Protein AF-A0AAV4T824-F1 (afdb_monomer_lite)

Sequence (551 aa):
MAAFGSQLLLLGTKSIHVMTMRTWKEFASLDIFSSLFICRIGREKSQRKELVGSVEKKEFLFGKMYESFQADPLALGVFLESLEPYILDGRLKSITPQIVKEFVNYFAEKQLFDSLEACVVRLNIENLDIHQVMKLCWEHGLYDAIIYIYNHGMNDYVTPFEELMVNLQKAVSRRKQLTDDQIKLGNKLLVYVSCCLAGRAYPWGDIPEDIVSDVKFKVFHCVTNLHGKNMEDSEIYPYLKSLLHFDTREFLNVLALAFEEPEFCTEIGMAQKQRVVDILLKIMVQNEGFLPTEIGALFTFLARQIAKQENSIMVNRLLFEQIQLKLVLEHLTNPGDETRIEERQQALMELLQAGGLAQVNEERVLALAERVKFYRVCEHLYEKHQQYDKILECYLHDPSRKLQVFYFIEKILNHPKRSPEDKKALEEKIISSIEQLVDIDNKRTSHVLLEFFPNQILTVVKALNNMPELLYQFLQGLFSNKDLNSSGPTANNKDMPMVDAVVVETYIDLMCQYNFNQVHNYLRRADGYRLEETLEICRKTQSHGSNCIST

Secondary structure (DSSP, 8-state):
-EEETTEEEEE-SS-EEEEEPS-GGGT--HHHHHHHHHHHSTT-TTSTTS--SHHHHHHIIIIIIHHHHTT-HHHHHHHHHHHHHHHHTT------HHHHHHHHHHHHHTT-HHHHHHHHTTS-GGGS-HHHHHHHHHHHT-HHHHHHHIIIII--SSHHHHHHHHHHHHHHTTTSPPPHHHHHHHHHHHHHHHHHHTTB-SSSSB--TTTHHHHHHHHHHHHT-SS-S-TT---SSHHHHHHHHH-HHHHHHHHHHHTTSGGGGSHHHHHHHHHHHHHHHIIIIISS---HHHHHHHHHHHHHHHHSTT------HHHHHHHHHHIIIIIS--TT-GGGHHHHHHHHHHHHHTTTTTTS-HHHHHHHHHHTT-HHHHHHHHHHTT-HHHHHHHHHH-TTTGGGHHHHHHHHHT-TTS-HHHHHHHHHHHHHTHHHHHHH-HHHHHHHHHHH-GGGHHHHHHHHTT-HHHHHHHHHHHHHHHHHHTS-S---TTSS----HHHHHHHHHHHHHH-HHHHHHHHTT--S--HHHHHHHHHHHHTTS-S----

Foldseek 3Di:
DADDQQWDWDDDPPDIDIDGCPDCVCCPPPVNVCVVVLVPVPPDPPPNPQPDDPVSVLCCCQPVVQVNQVVDPNSLLNVLVSCLVCLLVLVDADHALVNVVVSLVSCVVVVVLVSNLSNLLSYDLVSYPLVVVCVSCVVNVSLLNLQSCCCRVVVHNQVSLQVLLVVLLVQLVVVDDGDPSSLVSLVQSLVSLLCLLVQADPPHGGNDPVCSVVSNVNSLCNQQPQDGPDNPDPHGSSNVLSSLSSPLQSNLVSVLSSCPDPVLLDPVNLVSNLSVLVVCCCRVQVDDDDDLLSVLSNLLSVLLQVLPPSRPNCPDPVSCVVSCCCLLPPVQPPVPCPPCNVSNLVSVVSNVVSCVCVVPDLVVVLVSCVVSLSLVSNLVSCVVVLVLLVNLVSLLPDPVRVLCSLVSLCVQQPDPPDDPVSNVSNVVSCLVCVLSVLVSPLQSNLVSCQVRPLVCPVVSLVVCVVPLVSSLSNLCSNVVVVVVVVPDPDDDPPPGDQRAQVSVLSNLLSCLVPPVPCSVVCVVPDDHHDPVSSVVSNVVSPVVDDDDDDD

Organism: Caerostris extrusa (NCBI:txid172846)

pLDDT: mean 76.87, std 19.12, range [30.61, 97.56]

Structure (mmCIF, N/CA/C/O backbone):
data_AF-A0AAV4T824-F1
#
_entry.id   AF-A0AAV4T824-F1
#
loop_
_atom_site.group_PDB
_atom_site.id
_atom_site.type_symbol
_atom_site.label_atom_id
_atom_site.label_alt_id
_atom_site.label_comp_id
_atom_site.label_asym_id
_atom_site.label_entity_id
_atom_site.label_seq_id
_atom_site.pdbx_PDB_ins_code
_atom_site.Cartn_x
_atom_site.Cartn_y
_atom_site.Cartn_z
_atom_site.occupancy
_atom_site.B_iso_or_equiv
_atom_site.auth_seq_id
_atom_site.auth_comp_id
_atom_site.auth_asym_id
_atom_site.auth_atom_id
_atom_site.pdbx_PDB_model_num
ATOM 1 N N . MET A 1 1 ? 23.474 -21.455 -57.413 1.00 45.91 1 MET A N 1
ATOM 2 C CA . MET A 1 1 ? 22.539 -21.824 -56.330 1.00 45.91 1 MET A CA 1
ATOM 3 C C . MET A 1 1 ? 21.245 -21.091 -56.621 1.00 45.91 1 MET A C 1
ATOM 5 O O . MET A 1 1 ? 21.335 -19.944 -57.029 1.00 45.91 1 MET A O 1
ATOM 9 N N . ALA A 1 2 ? 20.094 -21.751 -56.529 1.00 38.97 2 ALA A N 1
ATOM 10 C CA . ALA A 1 2 ? 18.792 -21.134 -56.782 1.00 38.97 2 ALA A CA 1
ATOM 11 C C . ALA A 1 2 ? 17.847 -21.487 -55.630 1.00 38.97 2 ALA A C 1
ATOM 13 O O . ALA A 1 2 ? 17.790 -22.649 -55.237 1.00 38.97 2 ALA A O 1
ATOM 14 N N . ALA A 1 3 ? 17.145 -20.507 -55.073 1.00 43.34 3 ALA A N 1
ATOM 15 C CA . ALA A 1 3 ? 16.120 -20.727 -54.057 1.00 43.34 3 ALA A CA 1
ATOM 16 C C . ALA A 1 3 ? 14.732 -20.638 -54.708 1.00 43.34 3 ALA A C 1
ATOM 18 O O . ALA A 1 3 ? 14.528 -19.826 -55.609 1.00 43.34 3 ALA A O 1
ATOM 19 N N . PHE A 1 4 ? 13.806 -21.501 -54.292 1.00 42.03 4 PHE A N 1
ATOM 20 C CA . PHE A 1 4 ? 12.411 -21.472 -54.723 1.00 42.03 4 PHE A CA 1
ATOM 21 C C . PHE A 1 4 ? 11.497 -21.855 -53.555 1.00 42.03 4 PHE A C 1
ATOM 23 O O . PHE A 1 4 ? 11.430 -23.025 -53.162 1.00 42.03 4 PHE A O 1
ATOM 30 N N . GLY A 1 5 ? 10.794 -20.874 -52.983 1.00 55.06 5 GLY A N 1
ATOM 31 C CA . GLY A 1 5 ? 9.927 -21.100 -51.827 1.00 55.06 5 GLY A CA 1
ATOM 32 C C . GLY A 1 5 ? 10.723 -21.627 -50.630 1.00 55.06 5 GLY A C 1
ATOM 33 O O . GLY A 1 5 ? 11.725 -21.041 -50.237 1.00 55.06 5 GLY A O 1
ATOM 34 N N . SER A 1 6 ? 10.321 -22.767 -50.060 1.00 47.41 6 SER A N 1
ATOM 35 C CA . SER A 1 6 ? 11.079 -23.402 -48.974 1.00 47.41 6 SER A CA 1
ATOM 36 C C . SER A 1 6 ? 12.212 -24.312 -49.464 1.00 47.41 6 SER A C 1
ATOM 38 O O . SER A 1 6 ? 12.755 -25.091 -48.685 1.00 47.41 6 SER A O 1
ATOM 40 N N . GLN A 1 7 ? 12.567 -24.278 -50.751 1.00 47.38 7 GLN A N 1
ATOM 41 C CA . GLN A 1 7 ? 13.566 -25.176 -51.324 1.00 47.38 7 GLN A CA 1
ATOM 42 C C . GLN A 1 7 ? 14.833 -24.448 -51.773 1.00 47.38 7 GLN A C 1
ATOM 44 O O . GLN A 1 7 ? 14.774 -23.483 -52.528 1.00 47.38 7 GLN A O 1
ATOM 49 N N . LEU A 1 8 ? 15.996 -24.958 -51.365 1.00 49.84 8 LEU A N 1
ATOM 50 C CA . LEU A 1 8 ? 17.304 -24.511 -51.841 1.00 49.84 8 LEU A CA 1
ATOM 51 C C . LEU A 1 8 ? 17.863 -25.537 -52.835 1.00 49.84 8 LEU A C 1
ATOM 53 O O . LEU A 1 8 ? 18.148 -26.679 -52.468 1.00 49.84 8 LEU A O 1
ATOM 57 N N . LEU A 1 9 ? 18.041 -25.131 -54.091 1.00 47.41 9 LEU A N 1
ATOM 58 C CA . LEU A 1 9 ? 18.694 -25.916 -55.134 1.00 47.41 9 LEU A CA 1
ATOM 59 C C . LEU A 1 9 ? 20.181 -25.560 -55.247 1.00 47.41 9 LEU A C 1
ATOM 61 O O . LEU A 1 9 ? 20.587 -24.479 -55.691 1.00 47.41 9 LEU A O 1
ATOM 65 N N . LEU A 1 10 ? 21.014 -26.529 -54.886 1.00 48.09 10 LEU A N 1
ATOM 66 C CA . LEU A 1 10 ? 22.465 -26.488 -54.993 1.00 48.09 10 LEU A CA 1
ATOM 67 C C . LEU A 1 10 ? 22.897 -27.303 -56.215 1.00 48.09 10 LEU A C 1
ATOM 69 O O . LEU A 1 10 ? 22.858 -28.534 -56.218 1.00 48.09 10 LEU A O 1
ATOM 73 N N . LEU A 1 11 ? 23.305 -26.597 -57.267 1.00 43.19 11 LEU A N 1
ATOM 74 C CA . LEU A 1 11 ? 23.907 -27.180 -58.463 1.00 43.19 11 LEU A CA 1
ATOM 75 C C . LEU A 1 11 ? 25.390 -27.458 -58.201 1.00 43.19 11 LEU A C 1
ATOM 77 O O . LEU A 1 11 ? 26.180 -26.527 -58.055 1.00 43.19 11 LEU A O 1
ATOM 81 N N . GLY A 1 12 ? 25.747 -28.737 -58.135 1.00 44.72 12 GLY A N 1
ATOM 82 C CA . GLY A 1 12 ? 27.124 -29.212 -58.194 1.00 44.72 12 GLY A CA 1
ATOM 83 C C . GLY A 1 12 ? 27.533 -29.565 -59.626 1.00 44.72 12 GLY A C 1
ATOM 84 O O . GLY A 1 12 ? 26.700 -29.699 -60.520 1.00 44.72 12 GLY A O 1
ATOM 85 N N . THR A 1 13 ? 28.829 -29.786 -59.842 1.00 40.84 13 THR A N 1
ATOM 86 C CA . THR A 1 13 ? 29.404 -30.143 -61.154 1.00 40.84 13 THR A CA 1
ATOM 87 C C . THR A 1 13 ? 28.881 -31.471 -61.722 1.00 40.84 13 THR A C 1
ATOM 89 O O . THR A 1 13 ? 28.989 -31.703 -62.924 1.00 40.84 13 THR A O 1
ATOM 92 N N . LYS A 1 14 ? 28.314 -32.353 -60.882 1.00 40.34 14 LYS A N 1
ATOM 93 C CA . LYS A 1 14 ? 27.788 -33.680 -61.274 1.00 40.34 14 LYS A CA 1
ATOM 94 C C . LYS A 1 14 ? 26.429 -34.042 -60.664 1.00 40.34 14 LYS A C 1
ATOM 96 O O . LYS A 1 14 ? 25.956 -35.159 -60.864 1.00 40.34 14 LYS A O 1
ATOM 101 N N . SER A 1 15 ? 25.812 -33.150 -59.896 1.00 42.09 15 SER A N 1
ATOM 102 C CA . SER A 1 15 ? 24.572 -33.441 -59.171 1.00 42.09 15 SER A CA 1
ATOM 103 C C . SER A 1 15 ? 23.782 -32.172 -58.887 1.00 42.09 15 SER A C 1
ATOM 105 O O . SER A 1 15 ? 24.347 -31.098 -58.701 1.00 42.09 15 SER A O 1
ATOM 107 N N . ILE A 1 16 ? 22.460 -32.313 -58.821 1.00 41.09 16 ILE A N 1
ATOM 108 C CA . ILE A 1 16 ? 21.548 -31.267 -58.359 1.00 41.09 16 ILE A CA 1
ATOM 109 C C . ILE A 1 16 ? 21.019 -31.713 -56.999 1.00 41.09 16 ILE A C 1
ATOM 111 O O . ILE A 1 16 ? 20.432 -32.788 -56.886 1.00 41.09 16 ILE A O 1
ATOM 115 N N . HIS A 1 17 ? 21.252 -30.909 -55.965 1.00 44.75 17 HIS A N 1
ATOM 116 C CA . HIS A 1 17 ? 20.756 -31.167 -54.618 1.00 44.75 17 HIS A CA 1
ATOM 117 C C . HIS A 1 17 ? 19.605 -30.215 -54.310 1.00 44.75 17 HIS A C 1
ATOM 119 O O . HIS A 1 17 ? 19.776 -29.004 -54.395 1.00 44.75 17 HIS A O 1
ATOM 125 N N . VAL A 1 18 ? 18.447 -30.766 -53.947 1.00 45.16 18 VAL A N 1
ATOM 126 C CA . VAL A 1 18 ? 17.259 -30.001 -53.549 1.00 45.16 18 VAL A CA 1
ATOM 127 C C . VAL A 1 18 ? 17.062 -30.181 -52.052 1.00 45.16 18 VAL A C 1
ATOM 129 O O . VAL A 1 18 ? 16.748 -31.277 -51.588 1.00 45.16 18 VAL A O 1
ATOM 132 N N . MET A 1 19 ? 17.278 -29.120 -51.285 1.00 48.88 19 MET A N 1
ATOM 133 C CA . MET A 1 19 ? 17.022 -29.100 -49.849 1.00 48.88 19 MET A CA 1
ATOM 134 C C . MET A 1 19 ? 15.636 -28.513 -49.622 1.00 48.88 19 MET A C 1
ATOM 136 O O . MET A 1 19 ? 15.401 -27.386 -50.026 1.00 48.88 19 MET A O 1
ATOM 140 N N . THR A 1 20 ? 14.716 -29.263 -49.009 1.00 41.72 20 THR A N 1
ATOM 141 C CA . THR A 1 20 ? 13.358 -28.780 -48.704 1.00 41.72 20 THR A CA 1
ATOM 142 C C . THR A 1 20 ? 13.251 -28.427 -47.230 1.00 41.72 20 THR A C 1
ATOM 144 O O . THR A 1 20 ? 13.407 -29.289 -46.372 1.00 41.72 20 THR A O 1
ATOM 147 N N . MET A 1 21 ? 12.980 -27.163 -46.937 1.00 50.81 21 MET A N 1
ATOM 148 C CA . MET A 1 21 ? 12.877 -26.602 -45.598 1.00 50.81 21 MET A CA 1
ATOM 149 C C . MET A 1 21 ? 11.427 -26.747 -45.126 1.00 50.81 21 MET A C 1
ATOM 151 O O . MET A 1 21 ? 10.507 -26.217 -45.749 1.00 50.81 21 MET A O 1
ATOM 155 N N . ARG A 1 22 ? 11.201 -27.515 -44.053 1.00 42.09 22 ARG A N 1
ATOM 156 C CA . ARG A 1 22 ? 9.876 -27.635 -43.412 1.00 42.09 22 ARG A CA 1
ATOM 157 C C . ARG A 1 22 ? 9.765 -26.784 -42.143 1.00 42.09 22 ARG A C 1
ATOM 159 O O . ARG A 1 22 ? 8.715 -26.197 -41.934 1.00 42.09 22 ARG A O 1
ATOM 166 N N . THR A 1 23 ? 10.841 -26.653 -41.356 1.00 45.53 23 THR A N 1
ATOM 167 C CA . THR A 1 23 ? 10.957 -25.744 -40.192 1.00 45.53 23 THR A CA 1
ATOM 168 C C . THR A 1 23 ? 12.430 -25.488 -39.834 1.00 45.53 23 THR A C 1
ATOM 170 O O . THR A 1 23 ? 13.221 -26.429 -39.810 1.00 45.53 23 THR A O 1
ATOM 173 N N . TRP A 1 24 ? 12.804 -24.254 -39.470 1.00 45.44 24 TRP A N 1
ATOM 174 C CA . TRP A 1 24 ? 14.195 -23.855 -39.155 1.00 45.44 24 TRP A CA 1
ATOM 175 C C . TRP A 1 24 ? 14.793 -24.436 -37.856 1.00 45.44 24 TRP A C 1
ATOM 177 O O . TRP A 1 24 ? 15.991 -24.283 -37.621 1.00 45.44 24 TRP A O 1
ATOM 187 N N . LYS A 1 25 ? 14.024 -25.171 -37.034 1.00 40.47 25 LYS A N 1
ATOM 188 C CA . LYS A 1 25 ? 14.563 -25.896 -35.859 1.00 40.47 25 LYS A CA 1
ATOM 189 C C . LYS A 1 25 ? 15.648 -26.918 -36.229 1.00 40.47 25 LYS A C 1
ATOM 191 O O . LYS A 1 25 ? 16.528 -27.189 -35.419 1.00 40.47 25 LYS A O 1
ATOM 196 N N . GLU A 1 26 ? 15.626 -27.441 -37.455 1.00 40.72 26 GLU A N 1
ATOM 197 C CA . GLU A 1 26 ? 16.628 -28.392 -37.957 1.00 40.72 26 GLU A CA 1
ATOM 198 C C . GLU A 1 26 ? 17.930 -27.716 -38.430 1.00 40.72 26 GLU A C 1
ATOM 200 O O . GLU A 1 26 ? 18.958 -28.378 -38.540 1.00 40.72 26 GLU A O 1
ATOM 205 N N . PHE A 1 27 ? 17.921 -26.401 -38.679 1.00 41.59 27 PHE A N 1
ATOM 206 C CA . PHE A 1 27 ? 19.071 -25.675 -39.236 1.00 41.59 27 PHE A CA 1
ATOM 207 C C . PHE A 1 27 ? 20.079 -25.221 -38.168 1.00 41.59 27 PHE A C 1
ATOM 209 O O . PHE A 1 27 ? 21.238 -24.964 -38.470 1.00 41.59 27 PHE A O 1
ATOM 216 N N . ALA A 1 28 ? 19.656 -25.097 -36.910 1.00 41.94 28 ALA A N 1
ATOM 217 C CA . ALA A 1 28 ? 20.308 -24.174 -35.984 1.00 41.94 28 ALA A CA 1
ATOM 218 C C . ALA A 1 28 ? 20.851 -24.772 -34.685 1.00 41.94 28 ALA A C 1
ATOM 220 O O . ALA A 1 28 ? 21.245 -24.063 -33.753 1.00 41.94 28 ALA A O 1
ATOM 221 N N . SER A 1 29 ? 20.983 -26.087 -34.645 1.00 40.16 29 SER A N 1
ATOM 222 C CA . SER A 1 29 ? 22.152 -26.623 -33.965 1.00 40.16 29 SER A CA 1
ATOM 223 C C . SER A 1 29 ? 23.352 -26.269 -34.849 1.00 40.16 29 SER A C 1
ATOM 225 O O . SER A 1 29 ? 23.644 -26.938 -35.836 1.00 40.16 29 SER A O 1
ATOM 227 N N . LEU A 1 30 ? 24.026 -25.161 -34.523 1.00 39.28 30 LEU A N 1
ATOM 228 C CA . LEU A 1 30 ? 25.256 -24.698 -35.189 1.00 39.28 30 LEU A CA 1
ATOM 229 C C . LEU A 1 30 ? 26.306 -25.824 -35.337 1.00 39.28 30 LEU A C 1
ATOM 231 O O . LEU A 1 30 ? 27.094 -25.831 -36.290 1.00 39.28 30 LEU A O 1
ATOM 235 N N . ASP A 1 31 ? 26.262 -26.819 -34.447 1.00 37.19 31 ASP A N 1
ATOM 236 C CA . ASP A 1 31 ? 27.056 -28.047 -34.511 1.00 37.19 31 ASP A CA 1
ATOM 237 C C . ASP A 1 31 ? 26.567 -29.051 -35.568 1.00 37.19 31 ASP A C 1
ATOM 239 O O . ASP A 1 31 ? 27.388 -29.641 -36.273 1.00 37.19 31 ASP A O 1
ATOM 243 N N . ILE A 1 32 ? 25.253 -29.210 -35.762 1.00 37.84 32 ILE A N 1
ATOM 244 C CA . ILE A 1 32 ? 24.671 -30.107 -36.774 1.00 37.84 32 ILE A CA 1
ATOM 245 C C . ILE A 1 32 ? 24.797 -29.502 -38.176 1.00 37.84 32 ILE A C 1
ATOM 247 O O . ILE A 1 32 ? 25.133 -30.223 -39.113 1.00 37.84 32 ILE A O 1
ATOM 251 N N . PHE A 1 33 ? 24.639 -28.182 -38.331 1.00 41.97 33 PHE A N 1
ATOM 252 C CA . PHE A 1 33 ? 24.847 -27.531 -39.627 1.00 41.97 33 PHE A CA 1
ATOM 253 C C . PHE A 1 33 ? 26.307 -27.645 -40.072 1.00 41.97 33 PHE A C 1
ATOM 255 O O . PHE A 1 33 ? 26.584 -28.052 -41.197 1.00 41.97 33 PHE A O 1
ATOM 262 N N . SER A 1 34 ? 27.267 -27.395 -39.175 1.00 37.88 34 SER A N 1
ATOM 263 C CA . SER A 1 34 ? 28.675 -27.553 -39.544 1.00 37.88 34 SER A CA 1
ATOM 264 C C . SER A 1 34 ? 29.073 -29.010 -39.777 1.00 37.88 34 SER A C 1
ATOM 266 O O . SER A 1 34 ? 29.782 -29.287 -40.737 1.00 37.88 34 SER A O 1
ATOM 268 N N . SER A 1 35 ? 28.569 -29.961 -38.987 1.00 34.53 35 SER A N 1
ATOM 269 C CA . SER A 1 35 ? 28.905 -31.378 -39.165 1.00 34.53 35 SER A CA 1
ATOM 270 C C . SER A 1 35 ? 28.243 -32.006 -40.397 1.00 34.53 35 SER A C 1
ATOM 272 O O . SER A 1 35 ? 28.915 -32.746 -41.114 1.00 34.53 35 SER A O 1
ATOM 274 N N . LEU A 1 36 ? 26.988 -31.682 -40.734 1.00 36.88 36 LEU A N 1
ATOM 275 C CA . LEU A 1 36 ? 26.325 -32.209 -41.936 1.00 36.88 36 LEU A CA 1
ATOM 276 C C . LEU A 1 36 ? 26.829 -31.553 -43.232 1.00 36.88 36 LEU A C 1
ATOM 278 O O . LEU A 1 36 ? 26.993 -32.261 -44.228 1.00 36.88 36 LEU A O 1
ATOM 282 N N . PHE A 1 37 ? 27.138 -30.250 -43.238 1.00 39.88 37 PHE A N 1
ATOM 283 C CA . PHE A 1 37 ? 27.632 -29.554 -44.439 1.00 39.88 37 PHE A CA 1
ATOM 284 C C . PHE A 1 37 ? 29.118 -29.867 -44.721 1.00 39.88 37 PHE A C 1
ATOM 286 O O . PHE A 1 37 ? 29.474 -30.177 -45.862 1.00 39.88 37 PHE A O 1
ATOM 293 N N . ILE A 1 38 ? 29.978 -29.918 -43.687 1.00 36.47 38 ILE A N 1
ATOM 294 C CA . ILE A 1 38 ? 31.409 -30.281 -43.819 1.00 36.47 38 ILE A CA 1
ATOM 295 C C . ILE A 1 38 ? 31.583 -31.764 -44.189 1.00 36.47 38 ILE A C 1
ATOM 297 O O . ILE A 1 38 ? 32.496 -32.119 -44.941 1.00 36.47 38 ILE A O 1
ATOM 301 N N . CYS A 1 39 ? 30.702 -32.654 -43.716 1.00 33.38 39 CYS A N 1
ATOM 302 C CA . CYS A 1 39 ? 30.811 -34.081 -44.024 1.00 33.38 39 CYS A CA 1
ATOM 303 C C . CYS A 1 39 ? 30.336 -34.428 -45.452 1.00 33.38 39 CYS A C 1
ATOM 305 O O . CYS A 1 39 ? 30.803 -35.419 -46.015 1.00 33.38 39 CYS A O 1
ATOM 307 N N . ARG A 1 40 ? 29.470 -33.617 -46.087 1.00 39.16 40 ARG A N 1
ATOM 308 C CA . ARG A 1 40 ? 28.794 -34.002 -47.348 1.00 39.16 40 ARG A CA 1
ATOM 309 C C . ARG A 1 40 ? 29.239 -33.265 -48.618 1.00 39.16 40 ARG A C 1
ATOM 311 O O . ARG A 1 40 ? 29.096 -33.836 -49.694 1.00 39.16 40 ARG A O 1
ATOM 318 N N . ILE A 1 41 ? 29.913 -32.114 -48.503 1.00 38.97 41 ILE A N 1
ATOM 319 C CA . ILE A 1 41 ? 30.761 -31.533 -49.579 1.00 38.97 41 ILE A CA 1
ATOM 320 C C . ILE A 1 41 ? 32.164 -32.188 -49.607 1.00 38.97 41 ILE A C 1
ATOM 322 O O . ILE A 1 41 ? 33.025 -31.892 -50.435 1.00 38.97 41 ILE A O 1
ATOM 326 N N . GLY A 1 42 ? 32.399 -33.181 -48.744 1.00 32.69 42 GLY A N 1
ATOM 327 C CA . GLY A 1 42 ? 33.619 -33.983 -48.691 1.00 32.69 42 GLY A CA 1
ATOM 328 C C . GLY A 1 42 ? 33.832 -34.933 -49.877 1.00 32.69 42 GLY A C 1
ATOM 329 O O . GLY A 1 42 ? 34.023 -36.124 -49.651 1.00 32.69 42 GLY A O 1
ATOM 330 N N . ARG A 1 43 ? 33.865 -34.432 -51.119 1.00 36.84 43 ARG A N 1
ATOM 331 C CA . ARG A 1 43 ? 34.563 -35.083 -52.249 1.00 36.84 43 ARG A CA 1
ATOM 332 C C . ARG A 1 43 ? 35.313 -34.139 -53.195 1.00 36.84 43 ARG A C 1
ATOM 334 O O . ARG A 1 43 ? 35.995 -34.648 -54.079 1.00 36.84 43 ARG A O 1
ATOM 341 N N . GLU A 1 44 ? 35.321 -32.824 -52.973 1.00 37.41 44 GLU A N 1
ATOM 342 C CA . GLU A 1 44 ? 36.256 -31.925 -53.667 1.00 37.41 44 GLU A CA 1
ATOM 343 C C . GLU A 1 44 ? 37.295 -31.373 -52.682 1.00 37.41 44 GLU A C 1
ATOM 345 O O . GLU A 1 44 ? 37.008 -30.596 -51.775 1.00 37.41 44 GLU A O 1
ATOM 350 N N . LYS A 1 45 ? 38.541 -31.842 -52.836 1.00 33.03 45 LYS A N 1
ATOM 351 C CA . LYS A 1 45 ? 39.671 -31.597 -51.923 1.00 33.03 45 LYS A CA 1
ATOM 352 C C . LYS A 1 45 ? 40.099 -30.122 -51.804 1.00 33.03 45 LYS A C 1
ATOM 354 O O . LYS A 1 45 ? 40.924 -29.836 -50.941 1.00 33.03 45 LYS A O 1
ATOM 359 N N . SER A 1 46 ? 39.551 -29.204 -52.601 1.00 37.66 46 SER A N 1
ATOM 360 C CA . SER A 1 46 ? 39.972 -27.794 -52.607 1.00 37.66 46 SER A CA 1
ATOM 361 C C . SER A 1 46 ? 39.186 -26.885 -51.653 1.00 37.66 46 SER A C 1
ATOM 363 O O . SER A 1 46 ? 39.760 -25.918 -51.175 1.00 37.66 46 SER A O 1
ATOM 365 N N . GLN A 1 47 ? 37.935 -27.205 -51.294 1.00 38.06 47 GLN A N 1
ATOM 366 C CA . GLN A 1 47 ? 37.117 -26.362 -50.391 1.00 38.06 47 GLN A CA 1
ATOM 367 C C . GLN A 1 47 ? 37.192 -26.764 -48.909 1.00 38.06 47 GLN A C 1
ATOM 369 O O . GLN A 1 47 ? 36.706 -26.054 -48.036 1.00 38.06 47 GLN A O 1
ATOM 374 N N . ARG A 1 48 ? 37.850 -27.885 -48.585 1.00 33.16 48 ARG A N 1
ATOM 375 C CA . ARG A 1 48 ? 38.017 -28.360 -47.197 1.00 33.16 48 ARG A CA 1
ATOM 376 C C . ARG A 1 48 ? 38.907 -27.469 -46.321 1.00 33.16 48 ARG A C 1
ATOM 378 O O . ARG A 1 48 ? 38.991 -27.727 -45.126 1.00 33.16 48 ARG A O 1
ATOM 385 N N . LYS A 1 49 ? 39.602 -26.486 -46.898 1.00 38.41 49 LYS A N 1
ATOM 386 C CA . LYS A 1 49 ? 40.556 -25.627 -46.182 1.00 38.41 49 LYS A CA 1
ATOM 387 C C . LYS A 1 49 ? 39.986 -24.283 -45.705 1.00 38.41 49 LYS A C 1
ATOM 389 O O . LYS A 1 49 ? 40.699 -23.609 -44.981 1.00 38.41 49 LYS A O 1
ATOM 394 N N . GLU A 1 50 ? 38.750 -23.922 -46.057 1.00 38.75 50 GLU A N 1
ATOM 395 C CA . GLU A 1 50 ? 38.211 -22.558 -45.841 1.00 38.75 50 GLU A CA 1
ATOM 396 C C . GLU A 1 50 ? 37.113 -22.431 -44.764 1.00 38.75 50 GLU A C 1
ATOM 398 O O . GLU A 1 50 ? 36.496 -21.380 -44.661 1.00 38.75 50 GLU A O 1
ATOM 403 N N . LEU A 1 51 ? 36.819 -23.475 -43.980 1.00 43.09 51 LEU A N 1
ATOM 404 C CA . LEU A 1 51 ? 35.829 -23.397 -42.889 1.00 43.09 51 LEU A CA 1
ATOM 405 C C . LEU A 1 51 ? 36.348 -24.089 -41.620 1.00 43.09 51 LEU A C 1
ATOM 407 O O . LEU A 1 51 ? 35.842 -25.127 -41.188 1.00 43.09 51 LEU A O 1
ATOM 411 N N . VAL A 1 52 ? 37.385 -23.511 -41.024 1.00 38.50 52 VAL A N 1
ATOM 412 C CA . VAL A 1 52 ? 37.910 -23.821 -39.693 1.00 38.50 52 VAL A CA 1
ATOM 413 C C . VAL A 1 52 ? 37.879 -22.546 -38.837 1.00 38.50 52 VAL A C 1
ATOM 415 O O . VAL A 1 52 ? 38.900 -21.993 -38.446 1.00 38.50 52 VAL A O 1
ATOM 418 N N . GLY A 1 53 ? 36.671 -22.095 -38.490 1.00 41.44 53 GLY A N 1
ATOM 419 C CA . GLY A 1 53 ? 36.473 -21.043 -37.493 1.00 41.44 53 GLY A CA 1
ATOM 420 C C . GLY A 1 53 ? 35.011 -20.627 -37.324 1.00 41.44 53 GLY A C 1
ATOM 421 O O . GLY A 1 53 ? 34.230 -20.642 -38.273 1.00 41.44 53 GLY A O 1
ATOM 422 N N . SER A 1 54 ? 34.617 -20.217 -36.113 1.00 47.88 54 SER A N 1
ATOM 423 C CA . SER A 1 54 ? 33.301 -19.595 -35.862 1.00 47.88 54 SER A CA 1
ATOM 424 C C . SER A 1 54 ? 33.113 -18.269 -36.617 1.00 47.88 54 SER A C 1
ATOM 426 O O . SER A 1 54 ? 31.980 -17.839 -36.816 1.00 47.88 54 SER A O 1
ATOM 428 N N . VAL A 1 55 ? 34.211 -17.637 -37.046 1.00 47.31 55 VAL A N 1
ATOM 429 C CA . VAL A 1 55 ? 34.235 -16.401 -37.844 1.00 47.31 55 VAL A CA 1
ATOM 430 C C . VAL A 1 55 ? 33.883 -16.690 -39.311 1.00 47.31 55 VAL A C 1
ATOM 432 O O . VAL A 1 55 ? 32.937 -16.105 -39.829 1.00 47.31 55 VAL A O 1
ATOM 435 N N . GLU A 1 56 ? 34.510 -17.694 -39.930 1.00 51.91 56 GLU A N 1
ATOM 436 C CA . GLU A 1 56 ? 34.243 -18.100 -41.326 1.00 51.91 56 GLU A CA 1
ATOM 437 C C . GLU A 1 56 ? 32.800 -18.613 -41.527 1.00 51.91 56 GLU A C 1
ATOM 439 O O . GLU A 1 56 ? 32.186 -18.407 -42.573 1.00 51.91 56 GLU A O 1
ATOM 444 N N . LYS A 1 57 ? 32.197 -19.221 -40.491 1.00 58.66 57 LYS A N 1
ATOM 445 C CA . LYS A 1 57 ? 30.774 -19.622 -40.501 1.00 58.66 57 LYS A CA 1
ATOM 446 C C . LYS A 1 57 ? 29.813 -18.425 -40.537 1.00 58.66 57 LYS A C 1
ATOM 448 O O . LYS A 1 57 ? 28.768 -18.514 -41.181 1.00 58.66 57 LYS A O 1
ATOM 453 N N . LYS A 1 58 ? 30.145 -17.321 -39.854 1.00 59.97 58 LYS A N 1
ATOM 454 C CA . LYS A 1 58 ? 29.340 -16.085 -39.860 1.00 59.97 58 LYS A CA 1
ATOM 455 C C . LYS A 1 58 ? 29.464 -15.355 -41.193 1.00 59.97 58 LYS A C 1
ATOM 457 O O . LYS A 1 58 ? 28.449 -14.931 -41.731 1.00 59.97 58 LYS A O 1
ATOM 462 N N . GLU A 1 59 ? 30.670 -15.277 -41.750 1.00 60.94 59 GLU A N 1
ATOM 463 C CA . GLU A 1 59 ? 30.914 -14.687 -43.074 1.00 60.94 59 GLU A CA 1
ATOM 464 C C . GLU A 1 59 ? 30.198 -15.459 -44.190 1.00 60.94 59 GLU A C 1
ATOM 466 O O . GLU A 1 59 ? 29.639 -14.864 -45.109 1.00 60.94 59 GLU A O 1
ATOM 471 N N . PHE A 1 60 ? 30.130 -16.788 -44.087 1.00 63.84 60 PHE A N 1
ATOM 472 C CA . PHE A 1 60 ? 29.376 -17.600 -45.039 1.00 63.84 60 PHE A CA 1
ATOM 473 C C . PHE A 1 60 ? 27.854 -17.385 -44.938 1.00 63.84 60 PHE A C 1
ATOM 475 O O . PHE A 1 60 ? 27.185 -17.239 -45.966 1.00 63.84 60 PHE A O 1
ATOM 482 N N . LEU A 1 61 ? 27.305 -17.352 -43.715 1.00 66.88 61 LEU A N 1
ATOM 483 C CA . LEU A 1 61 ? 25.869 -17.164 -43.472 1.00 66.88 61 LEU A CA 1
ATOM 484 C C . LEU A 1 61 ? 25.397 -15.756 -43.863 1.00 66.88 61 LEU A C 1
ATOM 486 O O . LEU A 1 61 ? 24.390 -15.612 -44.550 1.00 66.88 61 LEU A O 1
ATOM 490 N N . PHE A 1 62 ? 26.130 -14.728 -43.436 1.00 70.56 62 PHE A N 1
ATOM 491 C CA . PHE A 1 62 ? 25.763 -13.324 -43.634 1.00 70.56 62 PHE A CA 1
ATOM 492 C C . PHE A 1 62 ? 26.313 -12.710 -44.929 1.00 70.56 62 PHE A C 1
ATOM 494 O O . PHE A 1 62 ? 25.973 -11.576 -45.247 1.00 70.56 62 PHE A O 1
ATOM 501 N N . GLY A 1 63 ? 27.127 -13.454 -45.683 1.00 71.62 63 GLY A N 1
ATOM 502 C CA . GLY A 1 63 ? 27.574 -13.105 -47.033 1.00 71.62 63 GLY A CA 1
ATOM 503 C C . GLY A 1 63 ? 26.848 -13.930 -48.096 1.00 71.62 63 GLY A C 1
ATOM 504 O O . GLY A 1 63 ? 25.745 -13.597 -48.517 1.00 71.62 63 GLY A O 1
ATOM 505 N N . LYS A 1 64 ? 27.449 -15.052 -48.512 1.00 65.88 64 LYS A N 1
ATOM 506 C CA . LYS A 1 64 ? 27.003 -15.839 -49.683 1.00 65.88 64 LYS A CA 1
ATOM 507 C C . LYS A 1 64 ? 25.577 -16.395 -49.570 1.00 65.88 64 LYS A C 1
ATOM 509 O O . LYS A 1 64 ? 24.854 -16.459 -50.566 1.00 65.88 64 LYS A O 1
ATOM 514 N N . MET A 1 65 ? 25.175 -16.846 -48.380 1.00 67.44 65 MET A N 1
ATOM 515 C CA . MET A 1 65 ? 23.816 -17.361 -48.162 1.00 67.44 65 MET A CA 1
ATOM 516 C C . MET A 1 65 ? 22.789 -16.229 -48.172 1.00 67.44 65 MET A C 1
ATOM 518 O O . MET A 1 65 ? 21.761 -16.347 -48.831 1.00 67.44 65 MET A O 1
ATOM 522 N N . TYR A 1 66 ? 23.097 -15.118 -47.504 1.00 72.94 66 TYR A N 1
ATOM 523 C CA . TYR A 1 66 ? 22.252 -13.929 -47.487 1.00 72.94 66 TYR A CA 1
ATOM 524 C C . TYR A 1 66 ? 22.008 -13.356 -48.894 1.00 72.94 66 TYR A C 1
ATOM 526 O O . TYR A 1 66 ? 20.855 -13.145 -49.263 1.00 72.94 66 TYR A O 1
ATOM 534 N N . GLU A 1 67 ? 23.050 -13.231 -49.724 1.00 74.44 67 GLU A N 1
ATOM 535 C CA . GLU A 1 67 ? 22.926 -12.828 -51.139 1.00 74.44 67 GLU A CA 1
ATOM 536 C C . GLU A 1 67 ? 21.970 -13.737 -51.929 1.00 74.44 67 GLU A C 1
ATOM 538 O O . GLU A 1 67 ? 21.217 -13.277 -52.786 1.00 74.44 67 GLU A O 1
ATOM 543 N N . SER A 1 68 ? 21.966 -15.039 -51.626 1.00 67.56 68 SER A N 1
ATOM 544 C CA . SER A 1 68 ? 21.076 -16.002 -52.285 1.00 67.56 68 SER A CA 1
ATOM 545 C C . SER A 1 68 ? 19.620 -15.859 -51.828 1.00 67.56 68 SER A C 1
ATOM 547 O O . SER A 1 68 ? 18.712 -16.092 -52.625 1.00 67.56 68 SER A O 1
ATOM 549 N N . PHE A 1 69 ? 19.383 -15.473 -50.570 1.00 72.50 69 PHE A N 1
ATOM 550 C CA . PHE A 1 69 ? 18.038 -15.231 -50.036 1.00 72.50 69 PHE A CA 1
ATOM 551 C C . PHE A 1 69 ? 17.447 -13.904 -50.511 1.00 72.50 69 PHE A C 1
ATOM 553 O O . PHE A 1 69 ? 16.243 -13.833 -50.728 1.00 72.50 69 PHE A O 1
ATOM 560 N N . GLN A 1 70 ? 18.273 -12.883 -50.755 1.00 75.62 70 GLN A N 1
ATOM 561 C CA . GLN A 1 70 ? 17.816 -11.604 -51.315 1.00 75.62 70 GLN A CA 1
ATOM 562 C C . GLN A 1 70 ? 17.139 -11.740 -52.690 1.00 75.62 70 GLN A C 1
ATOM 564 O O . GLN A 1 70 ? 16.361 -10.872 -53.075 1.00 75.62 70 GLN A O 1
ATOM 569 N N . ALA A 1 71 ? 17.408 -12.822 -53.427 1.00 75.81 71 ALA A N 1
ATOM 570 C CA . ALA A 1 71 ? 16.793 -13.076 -54.726 1.00 75.81 71 ALA A CA 1
ATOM 571 C C . ALA A 1 71 ? 15.300 -13.469 -54.652 1.00 75.81 71 ALA A C 1
ATOM 573 O O . ALA A 1 71 ? 14.606 -13.352 -55.661 1.00 75.81 71 ALA A O 1
ATOM 574 N N . ASP A 1 72 ? 14.803 -13.931 -53.496 1.00 73.56 72 ASP A N 1
ATOM 575 C CA . ASP A 1 72 ? 13.404 -14.340 -53.291 1.00 73.56 72 ASP A CA 1
ATOM 576 C C . ASP A 1 72 ? 12.838 -13.707 -51.999 1.00 73.56 72 ASP A C 1
ATOM 578 O O . ASP A 1 72 ? 13.247 -14.096 -50.901 1.00 73.56 72 ASP A O 1
ATOM 582 N N . PRO A 1 73 ? 11.861 -12.778 -52.090 1.00 73.94 73 PRO A N 1
ATOM 583 C CA . PRO A 1 73 ? 11.262 -12.120 -50.926 1.00 73.94 73 PRO A CA 1
ATOM 584 C C . PRO A 1 73 ? 10.667 -13.078 -49.885 1.00 73.94 73 PRO A C 1
ATOM 586 O O . PRO A 1 73 ? 10.697 -12.779 -48.691 1.00 73.94 73 PRO A O 1
ATOM 589 N N . LEU A 1 74 ? 10.138 -14.236 -50.304 1.00 71.81 74 LEU A N 1
ATOM 590 C CA . LEU A 1 74 ? 9.602 -15.230 -49.369 1.00 71.81 74 LEU A CA 1
ATOM 591 C C . LEU A 1 74 ? 10.729 -15.920 -48.598 1.00 71.81 74 LEU A C 1
ATOM 593 O O . LEU A 1 74 ? 10.632 -16.096 -47.384 1.00 71.81 74 LEU A O 1
ATOM 597 N N . ALA A 1 75 ? 11.808 -16.284 -49.291 1.00 67.38 75 ALA A N 1
ATOM 598 C CA . ALA A 1 75 ? 12.972 -16.899 -48.666 1.00 67.38 75 ALA A CA 1
ATOM 599 C C . ALA A 1 75 ? 13.676 -15.921 -47.711 1.00 67.38 75 ALA A C 1
ATOM 601 O O . ALA A 1 75 ? 14.089 -16.325 -46.622 1.00 67.38 75 ALA A O 1
ATOM 602 N N . LEU A 1 76 ? 13.751 -14.639 -48.086 1.00 74.12 76 LEU A N 1
ATOM 603 C CA . LEU A 1 76 ? 14.268 -13.571 -47.235 1.00 74.12 76 LEU A CA 1
ATOM 604 C C . LEU A 1 76 ? 13.422 -13.396 -45.968 1.00 74.12 76 LEU A C 1
ATOM 606 O O . LEU A 1 76 ? 13.980 -13.377 -44.875 1.00 74.12 76 LEU A O 1
ATOM 610 N N . GLY A 1 77 ? 12.092 -13.343 -46.086 1.00 73.50 77 GLY A N 1
ATOM 611 C CA . GLY A 1 77 ? 11.206 -13.215 -44.925 1.00 73.50 77 GLY A CA 1
ATOM 612 C C . GLY A 1 77 ? 11.346 -14.370 -43.933 1.00 73.50 77 GLY A C 1
ATOM 613 O O . GLY A 1 77 ? 11.559 -14.151 -42.743 1.00 73.50 77 GLY A O 1
ATOM 614 N N . VAL A 1 78 ? 11.344 -15.611 -44.432 1.00 72.31 78 VAL A N 1
ATOM 615 C CA . VAL A 1 78 ? 11.545 -16.810 -43.598 1.00 72.31 78 VAL A CA 1
ATOM 616 C C . VAL A 1 78 ? 12.931 -16.813 -42.943 1.00 72.31 78 VAL A C 1
ATOM 618 O O . VAL A 1 78 ? 13.077 -17.243 -41.797 1.00 72.31 78 VAL A O 1
ATOM 621 N N . PHE A 1 79 ? 13.960 -16.346 -43.653 1.00 75.81 79 PHE A N 1
ATOM 622 C CA . PHE A 1 79 ? 15.294 -16.183 -43.084 1.00 75.81 79 PHE A CA 1
ATOM 623 C C . PHE A 1 79 ? 15.287 -15.168 -41.935 1.00 75.81 79 PHE A C 1
ATOM 625 O O . PHE A 1 79 ? 15.787 -15.491 -40.859 1.00 75.81 79 PHE A O 1
ATOM 632 N N . LEU A 1 80 ? 14.687 -13.989 -42.119 1.00 81.31 80 LEU A N 1
ATOM 633 C CA . LEU A 1 80 ? 14.641 -12.937 -41.100 1.00 81.31 80 LEU A CA 1
ATOM 634 C C . LEU A 1 80 ? 13.855 -13.370 -39.853 1.00 81.31 80 LEU A C 1
ATOM 636 O O . LEU A 1 80 ? 14.364 -13.216 -38.746 1.00 81.31 80 LEU A O 1
ATOM 640 N N . GLU A 1 81 ? 12.687 -14.001 -40.011 1.00 81.31 81 GLU A N 1
ATOM 641 C CA . GLU A 1 81 ? 11.919 -14.572 -38.886 1.00 81.31 81 GLU A CA 1
ATOM 642 C C . GLU A 1 81 ? 12.715 -15.638 -38.128 1.00 81.31 81 GLU A C 1
ATOM 644 O O . GLU A 1 81 ? 12.647 -15.742 -36.905 1.00 81.31 81 GLU A O 1
ATOM 649 N N . SER A 1 82 ? 13.535 -16.419 -38.836 1.00 78.25 82 SER A N 1
ATOM 650 C CA . SER A 1 82 ? 14.364 -17.433 -38.187 1.00 78.25 82 SER A CA 1
ATOM 651 C C . SER A 1 82 ? 15.444 -16.840 -37.280 1.00 78.25 82 SER A C 1
ATOM 653 O O . SER A 1 82 ? 15.903 -17.547 -36.387 1.00 78.25 82 SER A O 1
ATOM 655 N N . LEU A 1 83 ? 15.845 -15.574 -37.466 1.00 81.25 83 LEU A N 1
ATOM 656 C CA . LEU A 1 83 ? 16.870 -14.923 -36.642 1.00 81.25 83 LEU A CA 1
ATOM 657 C C . LEU A 1 83 ? 16.358 -14.572 -35.241 1.00 81.25 83 LEU A C 1
ATOM 659 O O . LEU A 1 83 ? 17.137 -14.649 -34.289 1.00 81.25 83 LEU A O 1
ATOM 663 N N . GLU A 1 84 ? 15.069 -14.244 -35.109 1.00 81.75 84 GLU A N 1
ATOM 664 C CA . GLU A 1 84 ? 14.420 -13.822 -33.859 1.00 81.75 84 GLU A CA 1
ATOM 665 C C . GLU A 1 84 ? 14.787 -14.705 -32.650 1.00 81.75 84 GLU A C 1
ATOM 667 O O . GLU A 1 84 ? 15.391 -14.184 -31.711 1.00 81.75 84 GLU A O 1
ATOM 672 N N . PRO A 1 85 ? 14.557 -16.035 -32.638 1.00 79.00 85 PRO A N 1
ATOM 673 C CA . PRO A 1 85 ? 14.863 -16.863 -31.469 1.00 79.00 85 PRO A CA 1
ATOM 674 C C . PRO A 1 85 ? 16.352 -16.869 -31.089 1.00 79.00 85 PRO A C 1
ATOM 676 O O . PRO A 1 85 ? 16.687 -17.019 -29.918 1.00 79.00 85 PRO A O 1
ATOM 679 N N . TYR A 1 86 ? 17.272 -16.683 -32.039 1.00 76.81 86 TYR A N 1
ATOM 680 C CA . TYR A 1 86 ? 18.713 -16.646 -31.745 1.00 76.81 86 TYR A CA 1
ATOM 681 C C . TYR A 1 86 ? 19.180 -15.281 -31.245 1.00 76.81 86 TYR A C 1
ATOM 683 O O . TYR A 1 86 ? 20.149 -15.220 -30.481 1.00 76.81 86 TYR A O 1
ATOM 691 N N . ILE A 1 87 ? 18.518 -14.205 -31.679 1.00 82.94 87 ILE A N 1
ATOM 692 C CA . ILE A 1 87 ? 18.702 -12.859 -31.127 1.00 82.94 87 ILE A CA 1
ATOM 693 C C . ILE A 1 87 ? 18.180 -12.851 -29.688 1.00 82.94 87 ILE A C 1
ATOM 695 O O . ILE A 1 87 ? 18.903 -12.455 -28.773 1.00 82.94 87 ILE A O 1
ATOM 699 N N . LEU A 1 88 ? 16.976 -13.391 -29.473 1.00 84.12 88 LEU A N 1
ATOM 700 C CA . LEU A 1 88 ? 16.382 -13.545 -28.150 1.00 84.12 88 LEU A CA 1
ATOM 701 C C . LEU A 1 88 ? 17.250 -14.418 -27.240 1.00 84.12 88 LEU A C 1
ATOM 703 O O . LEU A 1 88 ? 17.566 -13.996 -26.141 1.00 84.12 88 LEU A O 1
ATOM 707 N N . ASP A 1 89 ? 17.785 -15.550 -27.686 1.00 79.25 89 ASP A N 1
ATOM 708 C CA . ASP A 1 89 ? 18.684 -16.361 -26.847 1.00 79.25 89 ASP A CA 1
ATOM 709 C C . ASP A 1 89 ? 20.079 -15.732 -26.622 1.00 79.25 89 ASP A C 1
ATOM 711 O O . ASP A 1 89 ? 20.935 -16.328 -25.966 1.00 79.25 89 ASP A O 1
ATOM 715 N N . GLY A 1 90 ? 20.368 -14.562 -27.207 1.00 72.69 90 GLY A N 1
ATOM 716 C CA . GLY A 1 90 ? 21.679 -13.910 -27.125 1.00 72.69 90 GLY A CA 1
ATOM 717 C C . GLY A 1 90 ? 22.798 -14.661 -27.860 1.00 72.69 90 GLY A C 1
ATOM 718 O O . GLY A 1 90 ? 23.979 -14.359 -27.667 1.00 72.69 90 GLY A O 1
ATOM 719 N N . ARG A 1 91 ? 22.444 -15.635 -28.712 1.00 70.12 91 ARG A N 1
ATOM 720 C CA . ARG A 1 91 ? 23.374 -16.446 -29.518 1.00 70.12 91 ARG A CA 1
ATOM 721 C C . ARG A 1 91 ? 23.873 -15.698 -30.759 1.00 70.12 91 ARG A C 1
ATOM 723 O O . ARG A 1 91 ? 24.956 -16.001 -31.261 1.00 70.12 91 ARG A O 1
ATOM 730 N N . LEU A 1 92 ? 23.120 -14.701 -31.228 1.00 71.62 92 LEU A N 1
ATOM 731 C CA . LEU A 1 92 ? 23.463 -13.838 -32.363 1.00 71.62 92 LEU A CA 1
ATOM 732 C C . LEU A 1 92 ? 23.666 -12.377 -31.928 1.00 71.62 92 LEU A C 1
ATOM 734 O O . LEU A 1 92 ? 22.769 -11.556 -32.055 1.00 71.62 92 LEU A O 1
ATOM 738 N N . LYS A 1 93 ? 24.873 -12.041 -31.450 1.00 63.91 93 LYS A N 1
ATOM 739 C CA . LYS A 1 93 ? 25.229 -10.659 -31.054 1.00 63.91 93 LYS A CA 1
ATOM 740 C C . LYS A 1 93 ? 25.847 -9.807 -32.171 1.00 63.91 93 LYS A C 1
ATOM 742 O O . LYS A 1 93 ? 25.784 -8.586 -32.125 1.00 63.91 93 LYS A O 1
ATOM 747 N N . SER A 1 94 ? 26.477 -10.440 -33.163 1.00 66.75 94 SER A N 1
ATOM 748 C CA . SER A 1 94 ? 27.206 -9.762 -34.246 1.00 66.75 94 SER A CA 1
ATOM 749 C C . SER A 1 94 ? 26.522 -10.039 -35.587 1.00 66.75 94 SER A C 1
ATOM 751 O O . SER A 1 94 ? 26.808 -11.055 -36.228 1.00 66.75 94 SER A O 1
ATOM 753 N N . ILE A 1 95 ? 25.598 -9.166 -35.972 1.00 78.81 95 ILE A N 1
ATOM 754 C CA . ILE A 1 95 ? 24.885 -9.199 -37.254 1.00 78.81 95 ILE A CA 1
ATOM 755 C C . ILE A 1 95 ? 25.312 -7.957 -38.038 1.00 78.81 95 ILE A C 1
ATOM 757 O O . ILE A 1 95 ? 25.532 -6.908 -37.440 1.00 78.81 95 ILE A O 1
ATOM 761 N N . THR A 1 96 ? 25.472 -8.067 -39.356 1.00 84.88 96 THR A N 1
ATOM 762 C CA . THR A 1 96 ? 25.864 -6.913 -40.175 1.00 84.88 96 THR A CA 1
ATOM 763 C C . THR A 1 96 ? 24.757 -5.846 -40.176 1.00 84.88 96 THR A C 1
ATOM 765 O O . THR A 1 96 ? 23.576 -6.208 -40.201 1.00 84.88 96 THR A O 1
ATOM 768 N N . PRO A 1 97 ? 25.096 -4.541 -40.217 1.00 86.81 97 PRO A N 1
ATOM 769 C CA . PRO A 1 97 ? 24.096 -3.467 -40.231 1.00 86.81 97 PRO A CA 1
ATOM 770 C C . PRO A 1 97 ? 23.063 -3.603 -41.359 1.00 86.81 97 PRO A C 1
ATOM 772 O O . PRO A 1 97 ? 21.891 -3.283 -41.189 1.00 86.81 97 PRO A O 1
ATOM 775 N N . GLN A 1 98 ? 23.478 -4.146 -42.509 1.00 87.50 98 GLN A N 1
ATOM 776 C CA . GLN A 1 98 ? 22.588 -4.404 -43.641 1.00 87.50 98 GLN A CA 1
ATOM 777 C C . GLN A 1 98 ? 21.481 -5.411 -43.299 1.00 87.50 98 GLN A C 1
ATOM 779 O O . GLN A 1 98 ? 20.324 -5.179 -43.632 1.00 87.50 98 GLN A O 1
ATOM 784 N N . ILE A 1 99 ? 21.819 -6.516 -42.631 1.00 86.88 99 ILE A N 1
ATOM 785 C CA . ILE A 1 99 ? 20.840 -7.549 -42.264 1.00 86.88 99 ILE A CA 1
ATOM 786 C C . ILE A 1 99 ? 19.933 -7.043 -41.146 1.00 86.88 99 ILE A C 1
ATOM 788 O O . ILE A 1 99 ? 18.735 -7.302 -41.174 1.00 86.88 99 ILE A O 1
ATOM 792 N N . VAL A 1 100 ? 20.484 -6.287 -40.191 1.00 89.81 100 VAL A N 1
ATOM 793 C CA . VAL A 1 100 ? 19.692 -5.642 -39.135 1.00 89.81 100 VAL A CA 1
ATOM 794 C C . VAL A 1 100 ? 18.666 -4.677 -39.735 1.00 89.81 100 VAL A C 1
ATOM 796 O O . VAL A 1 100 ? 17.508 -4.692 -39.329 1.00 89.81 100 VAL A O 1
ATOM 799 N N . LYS A 1 101 ? 19.051 -3.890 -40.744 1.00 91.19 101 LYS A N 1
ATOM 800 C CA . LYS A 1 101 ? 18.131 -2.988 -41.444 1.00 91.19 101 LYS A CA 1
ATOM 801 C C . LYS A 1 101 ? 16.986 -3.733 -42.133 1.00 91.19 101 LYS A C 1
ATOM 803 O O . LYS A 1 101 ? 15.830 -3.361 -41.950 1.00 91.19 101 LYS A O 1
ATOM 808 N N . GLU A 1 102 ? 17.290 -4.790 -42.886 1.00 90.25 102 GLU A N 1
ATOM 809 C CA . GLU A 1 102 ? 16.250 -5.607 -43.529 1.00 90.25 102 GLU A CA 1
ATOM 810 C C . GLU A 1 102 ? 15.355 -6.316 -42.507 1.00 90.25 102 GLU A C 1
ATOM 812 O O . GLU A 1 102 ? 14.143 -6.383 -42.690 1.00 90.25 102 GLU A O 1
ATOM 817 N N . PHE A 1 103 ? 15.927 -6.783 -41.394 1.00 91.19 103 PHE A N 1
ATOM 818 C CA . PHE A 1 103 ? 15.173 -7.360 -40.283 1.00 91.19 103 PHE A CA 1
ATOM 819 C C . PHE A 1 103 ? 14.160 -6.359 -39.712 1.00 91.19 103 PHE A C 1
ATOM 821 O O . PHE A 1 103 ? 12.977 -6.676 -39.614 1.00 91.19 103 PHE A O 1
ATOM 828 N N . VAL A 1 104 ? 14.596 -5.134 -39.397 1.00 93.19 104 VAL A N 1
ATOM 829 C CA . VAL A 1 104 ? 13.712 -4.074 -38.882 1.00 93.19 104 VAL A CA 1
ATOM 830 C C . VAL A 1 104 ? 12.608 -3.741 -39.890 1.00 93.19 104 VAL A C 1
ATOM 832 O O . VAL A 1 104 ? 11.443 -3.677 -39.500 1.00 93.19 104 VAL A O 1
ATOM 835 N N . ASN A 1 105 ? 12.949 -3.571 -41.174 1.00 93.44 105 ASN A N 1
ATOM 836 C CA . ASN A 1 105 ? 11.973 -3.303 -42.239 1.00 93.44 105 ASN A CA 1
ATOM 837 C C . ASN A 1 105 ? 10.913 -4.402 -42.317 1.00 93.44 105 ASN A C 1
ATOM 839 O O . ASN A 1 105 ? 9.719 -4.117 -42.284 1.00 93.44 105 ASN A O 1
ATOM 843 N N . TYR A 1 106 ? 11.353 -5.658 -42.379 1.00 92.62 106 TYR A N 1
ATOM 844 C CA . TYR A 1 106 ? 10.467 -6.802 -42.527 1.00 92.62 106 TYR A CA 1
ATOM 845 C C . TYR A 1 106 ? 9.490 -6.925 -41.353 1.00 92.62 106 TYR A C 1
ATOM 847 O O . TYR A 1 106 ? 8.283 -7.062 -41.553 1.00 92.62 106 TYR A O 1
ATOM 855 N N . PHE A 1 107 ? 9.988 -6.835 -40.118 1.00 93.62 107 PHE A N 1
ATOM 856 C CA . PHE A 1 107 ? 9.144 -6.933 -38.926 1.00 93.62 107 PHE A CA 1
ATOM 857 C C . PHE A 1 107 ? 8.175 -5.747 -38.806 1.00 93.62 107 PHE A C 1
ATOM 859 O O . PHE A 1 107 ? 7.025 -5.945 -38.407 1.00 93.62 107 PHE A O 1
ATOM 866 N N . ALA A 1 108 ? 8.597 -4.542 -39.207 1.00 93.25 108 ALA A N 1
ATOM 867 C CA . ALA A 1 108 ? 7.729 -3.368 -39.273 1.00 93.25 108 ALA A CA 1
ATOM 868 C C . ALA A 1 108 ? 6.611 -3.532 -40.320 1.00 93.25 108 ALA A C 1
ATOM 870 O O . ALA A 1 108 ? 5.444 -3.289 -40.015 1.00 93.25 108 ALA A O 1
ATOM 871 N N . GLU A 1 109 ? 6.933 -4.010 -41.527 1.00 93.75 109 GLU A N 1
ATOM 872 C CA . GLU A 1 109 ? 5.951 -4.284 -42.589 1.00 93.75 109 GLU A CA 1
ATOM 873 C C . GLU A 1 109 ? 4.924 -5.349 -42.178 1.00 93.75 109 GLU A C 1
ATOM 875 O O . GLU A 1 109 ? 3.749 -5.260 -42.541 1.00 93.75 109 GLU A O 1
ATOM 880 N N . LYS A 1 110 ? 5.348 -6.350 -41.397 1.00 92.19 110 LYS A N 1
ATOM 881 C CA . LYS A 1 110 ? 4.477 -7.401 -40.849 1.00 92.19 110 LYS A CA 1
ATOM 882 C C . LYS A 1 110 ? 3.725 -6.996 -39.579 1.00 92.19 110 LYS A C 1
ATOM 884 O O . LYS A 1 110 ? 2.912 -7.787 -39.108 1.00 92.19 110 LYS A O 1
ATOM 889 N N . GLN A 1 111 ? 3.962 -5.795 -39.046 1.00 93.56 111 GLN A N 1
ATOM 890 C CA . GLN A 1 111 ? 3.395 -5.303 -37.782 1.00 93.56 111 GLN A CA 1
ATOM 891 C C . GLN A 1 111 ? 3.719 -6.198 -36.568 1.00 93.56 111 GLN A C 1
ATOM 893 O O . GLN A 1 111 ? 2.954 -6.264 -35.606 1.00 93.56 111 GLN A O 1
ATOM 898 N N . LEU A 1 112 ? 4.866 -6.884 -36.590 1.00 92.38 112 LEU A N 1
ATOM 899 C CA . LEU A 1 112 ? 5.342 -7.747 -35.501 1.00 92.38 112 LEU A CA 1
ATOM 900 C C . LEU A 1 112 ? 6.137 -6.927 -34.473 1.00 92.38 112 LEU A C 1
ATOM 902 O O . LEU A 1 112 ? 7.328 -7.145 -34.252 1.00 92.38 112 LEU A O 1
ATOM 906 N N . PHE A 1 113 ? 5.474 -5.936 -33.879 1.00 94.06 113 PHE A N 1
ATOM 907 C CA . PHE A 1 113 ? 6.118 -4.902 -33.069 1.00 94.06 113 PHE A CA 1
ATOM 908 C C . PHE A 1 113 ? 6.662 -5.394 -31.724 1.00 94.06 113 PHE A C 1
ATOM 910 O O . PHE A 1 113 ? 7.778 -5.024 -31.367 1.00 94.06 113 PHE A O 1
ATOM 917 N N . ASP A 1 114 ? 5.936 -6.264 -31.017 1.00 92.00 114 ASP A N 1
ATOM 918 C CA . ASP A 1 114 ? 6.390 -6.820 -29.732 1.00 92.00 114 ASP A CA 1
ATOM 919 C C . ASP A 1 114 ? 7.674 -7.655 -29.908 1.00 92.00 114 ASP A C 1
ATOM 921 O O . ASP A 1 114 ? 8.654 -7.500 -29.177 1.00 92.00 114 ASP A O 1
ATOM 925 N N . SER A 1 115 ? 7.695 -8.507 -30.939 1.00 92.38 115 SER A N 1
ATOM 926 C CA . SER A 1 115 ? 8.868 -9.295 -31.336 1.00 92.38 115 SER A CA 1
ATOM 927 C C . SER A 1 115 ? 10.044 -8.414 -31.752 1.00 92.38 115 SER A C 1
ATOM 929 O O . SER A 1 115 ? 11.190 -8.676 -31.373 1.00 92.38 115 SER A O 1
ATOM 931 N N . LEU A 1 116 ? 9.768 -7.352 -32.514 1.00 94.56 116 LEU A N 1
ATOM 932 C CA . LEU A 1 116 ? 10.785 -6.398 -32.936 1.00 94.56 116 LEU A CA 1
ATOM 933 C C . LEU A 1 116 ? 11.405 -5.679 -31.735 1.00 94.56 116 LEU A C 1
ATOM 935 O O . LEU A 1 116 ? 12.629 -5.638 -31.634 1.00 94.56 116 LEU A O 1
ATOM 939 N N . GLU A 1 117 ? 10.588 -5.158 -30.814 1.00 95.06 117 GLU A N 1
ATOM 940 C CA . GLU A 1 117 ? 11.049 -4.498 -29.587 1.00 95.06 117 GLU A CA 1
ATOM 941 C C . GLU A 1 117 ? 11.959 -5.435 -28.777 1.00 95.06 117 GLU A C 1
ATOM 943 O O . GLU A 1 117 ? 13.089 -5.068 -28.443 1.00 95.06 117 GLU A O 1
ATOM 948 N N . ALA A 1 118 ? 11.524 -6.680 -28.553 1.00 93.06 118 ALA A N 1
ATOM 949 C CA . ALA A 1 118 ? 12.283 -7.684 -27.808 1.00 93.06 118 ALA A CA 1
ATOM 950 C C . ALA A 1 118 ? 13.630 -8.053 -28.462 1.00 93.06 118 ALA A C 1
ATOM 952 O O . ALA A 1 118 ? 14.589 -8.394 -27.760 1.00 93.06 118 ALA A O 1
ATOM 953 N N . CYS A 1 119 ? 13.715 -7.982 -29.794 1.00 91.75 119 CYS A N 1
ATOM 954 C CA . CYS A 1 119 ? 14.955 -8.200 -30.535 1.00 91.75 119 CYS A CA 1
ATOM 955 C C . CYS A 1 119 ? 15.877 -6.979 -30.492 1.00 91.75 119 CYS A C 1
ATOM 957 O O . CYS A 1 119 ? 17.069 -7.136 -30.231 1.00 91.75 119 CYS A O 1
ATOM 959 N N . VAL A 1 120 ? 15.345 -5.772 -30.719 1.00 92.62 120 VAL A N 1
ATOM 960 C CA . VAL A 1 120 ? 16.128 -4.524 -30.771 1.00 92.62 120 VAL A CA 1
ATOM 961 C C . VAL A 1 120 ? 16.929 -4.326 -29.487 1.00 92.62 120 VAL A C 1
ATOM 963 O O . VAL A 1 120 ? 18.122 -4.049 -29.563 1.00 92.62 120 VAL A O 1
ATOM 966 N N . VAL A 1 121 ? 16.330 -4.584 -28.321 1.00 93.31 121 VAL A N 1
ATOM 967 C CA . VAL A 1 121 ? 17.006 -4.44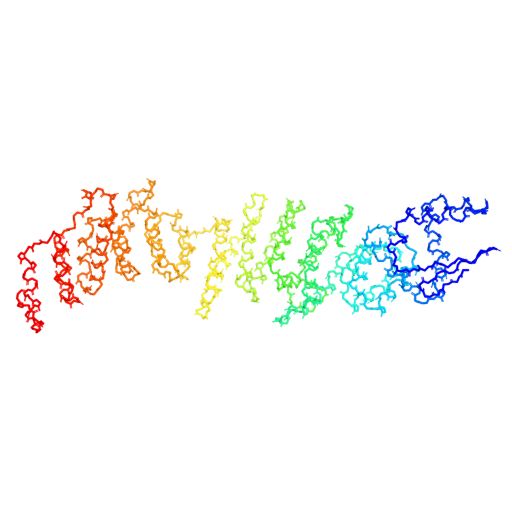5 -27.015 1.00 93.31 121 VAL A CA 1
ATOM 968 C C . VAL A 1 121 ? 18.105 -5.483 -26.747 1.00 93.31 121 VAL A C 1
ATOM 970 O O . VAL A 1 121 ? 18.740 -5.448 -25.696 1.00 93.31 121 VAL A O 1
ATOM 973 N N . ARG A 1 122 ? 18.326 -6.444 -27.654 1.00 89.38 122 ARG A N 1
ATOM 974 C CA . ARG A 1 122 ? 19.388 -7.468 -27.564 1.00 89.38 122 ARG A CA 1
ATOM 975 C C . ARG A 1 122 ? 20.430 -7.360 -28.677 1.00 89.38 122 ARG A C 1
ATOM 977 O O . ARG A 1 122 ? 21.438 -8.070 -28.636 1.00 89.38 122 ARG A O 1
ATOM 984 N N . LEU A 1 123 ? 20.197 -6.505 -29.669 1.00 89.00 123 LEU A N 1
ATOM 985 C CA . LEU A 1 123 ? 21.132 -6.254 -30.762 1.00 89.00 123 LEU A CA 1
ATOM 986 C C . LEU A 1 123 ? 22.202 -5.249 -30.333 1.00 89.00 123 LEU A C 1
ATOM 988 O O . LEU A 1 123 ? 21.946 -4.371 -29.524 1.00 89.00 123 LEU A O 1
ATOM 992 N N . ASN A 1 124 ? 23.409 -5.359 -30.895 1.00 87.12 124 ASN A N 1
ATOM 993 C CA . ASN A 1 124 ? 24.441 -4.346 -30.666 1.00 87.12 124 ASN A CA 1
ATOM 994 C C . ASN A 1 124 ? 24.016 -3.015 -31.310 1.00 87.12 124 ASN A C 1
ATOM 996 O O . ASN A 1 124 ? 23.726 -2.975 -32.509 1.00 87.12 124 ASN A O 1
ATOM 1000 N N . ILE A 1 125 ? 24.046 -1.942 -30.518 1.00 88.19 125 ILE A N 1
ATOM 1001 C CA . ILE A 1 125 ? 23.676 -0.583 -30.913 1.00 88.19 125 ILE A CA 1
ATOM 1002 C C . ILE A 1 125 ? 24.463 -0.067 -32.123 1.00 88.19 125 ILE A C 1
ATOM 1004 O O . ILE A 1 125 ? 23.904 0.632 -32.961 1.00 88.19 125 ILE A O 1
ATOM 1008 N N . GLU A 1 126 ? 25.720 -0.491 -32.280 1.00 87.56 126 GLU A N 1
ATOM 1009 C CA . GLU A 1 126 ? 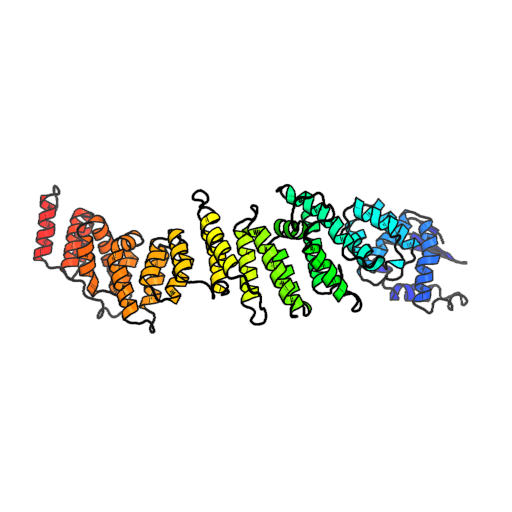26.583 -0.113 -33.410 1.00 87.56 126 GLU A CA 1
ATOM 1010 C C . GLU A 1 126 ? 26.063 -0.618 -34.766 1.00 87.56 126 GLU A C 1
ATOM 1012 O O . GLU A 1 126 ? 26.413 -0.074 -35.812 1.00 87.56 126 GLU A O 1
ATOM 1017 N N . ASN A 1 127 ? 25.229 -1.663 -34.760 1.00 87.38 127 ASN A N 1
ATOM 1018 C CA . ASN A 1 127 ? 24.674 -2.257 -35.975 1.00 87.38 127 ASN A CA 1
ATOM 1019 C C . ASN A 1 127 ? 23.270 -1.734 -36.315 1.00 87.38 127 ASN A C 1
ATOM 1021 O O . ASN A 1 127 ? 22.706 -2.147 -37.329 1.00 87.38 127 ASN A O 1
ATOM 1025 N N . LEU A 1 128 ? 22.690 -0.867 -35.480 1.00 89.31 128 LEU A N 1
ATOM 1026 C CA . LEU A 1 128 ? 21.348 -0.319 -35.673 1.00 89.31 128 LEU A CA 1
ATOM 1027 C C . LEU A 1 128 ? 21.402 1.018 -36.425 1.00 89.31 128 LEU A C 1
ATOM 1029 O O . LEU A 1 128 ? 22.201 1.898 -36.112 1.00 89.31 128 LEU A O 1
ATOM 1033 N N . ASP A 1 129 ? 20.489 1.208 -37.380 1.00 92.00 129 ASP A N 1
ATOM 1034 C CA . ASP A 1 129 ? 20.185 2.537 -37.920 1.00 92.00 129 ASP A CA 1
ATOM 1035 C C . ASP A 1 129 ? 19.335 3.293 -36.890 1.00 92.00 129 ASP A C 1
ATOM 1037 O O . ASP A 1 129 ? 18.106 3.192 -36.870 1.00 92.00 129 ASP A O 1
ATOM 1041 N N . ILE A 1 130 ? 20.009 4.011 -35.987 1.00 91.75 130 ILE A N 1
ATOM 1042 C CA . ILE A 1 130 ? 19.378 4.704 -34.855 1.00 91.75 130 ILE A CA 1
ATOM 1043 C C . ILE A 1 130 ? 18.259 5.638 -35.331 1.00 91.75 130 ILE A C 1
ATOM 1045 O O . ILE A 1 130 ? 17.194 5.664 -34.722 1.00 91.75 130 ILE A O 1
ATOM 1049 N N . HIS A 1 131 ? 18.446 6.370 -36.432 1.00 91.00 131 HIS A N 1
ATOM 1050 C CA . HIS A 1 131 ? 17.435 7.308 -36.926 1.00 91.00 131 HIS A CA 1
ATOM 1051 C C . HIS A 1 131 ? 16.166 6.594 -37.387 1.00 91.00 131 HIS A C 1
ATOM 1053 O O . HIS A 1 131 ? 15.058 7.013 -37.043 1.00 91.00 131 HIS A O 1
ATOM 1059 N N . GLN A 1 132 ? 16.327 5.516 -38.155 1.00 93.69 132 GLN A N 1
ATOM 1060 C CA . GLN A 1 132 ? 15.201 4.733 -38.639 1.00 93.69 132 GLN A CA 1
ATOM 1061 C C . GLN A 1 132 ? 14.456 4.053 -37.485 1.00 93.69 132 GLN A C 1
ATOM 1063 O O . GLN A 1 132 ? 13.233 4.170 -37.384 1.00 93.69 132 GLN A O 1
ATOM 1068 N N . VAL A 1 133 ? 15.191 3.342 -36.627 1.00 93.50 133 VAL A N 1
ATOM 1069 C CA . VAL A 1 133 ? 14.606 2.543 -35.546 1.00 93.50 133 VAL A CA 1
ATOM 1070 C C . VAL A 1 133 ? 13.908 3.455 -34.543 1.00 93.50 133 VAL A C 1
ATOM 1072 O O . VAL A 1 133 ? 12.763 3.194 -34.197 1.00 93.50 133 VAL A O 1
ATOM 1075 N N . MET A 1 134 ? 14.518 4.581 -34.161 1.00 93.69 134 MET A N 1
ATOM 1076 C CA . MET A 1 134 ? 13.890 5.537 -33.244 1.00 93.69 134 MET A CA 1
ATOM 1077 C C . MET A 1 134 ? 12.570 6.087 -33.776 1.00 93.69 134 MET A C 1
ATOM 1079 O O . MET A 1 134 ? 11.600 6.168 -33.023 1.00 93.69 134 MET A O 1
ATOM 1083 N N . LYS A 1 135 ? 12.503 6.442 -35.067 1.00 93.94 135 LYS A N 1
ATOM 1084 C CA . LYS A 1 135 ? 11.261 6.925 -35.683 1.00 93.94 135 LYS A CA 1
ATOM 1085 C C . LYS A 1 135 ? 10.151 5.876 -35.578 1.00 93.94 135 LYS A C 1
ATOM 1087 O O . LYS A 1 135 ? 9.060 6.196 -35.117 1.00 93.94 135 LYS A O 1
ATOM 1092 N N . LEU A 1 136 ? 10.463 4.630 -35.933 1.00 94.50 136 LEU A N 1
ATOM 1093 C CA . LEU A 1 136 ? 9.531 3.508 -35.835 1.00 94.50 136 LEU A CA 1
ATOM 1094 C C . LEU A 1 136 ? 9.075 3.277 -34.386 1.00 94.50 136 LEU A C 1
ATOM 1096 O O . LEU A 1 136 ? 7.886 3.096 -34.125 1.00 94.50 136 LEU A O 1
ATOM 1100 N N . CYS A 1 137 ? 10.009 3.306 -33.433 1.00 94.75 137 CYS A N 1
ATOM 1101 C CA . CYS A 1 137 ? 9.700 3.067 -32.031 1.00 94.75 137 CYS A CA 1
ATOM 1102 C C . CYS A 1 137 ? 8.761 4.132 -31.452 1.00 94.75 137 CYS A C 1
ATOM 1104 O O . CYS A 1 137 ? 7.837 3.782 -30.722 1.00 94.75 137 CYS A O 1
ATOM 1106 N N . TRP A 1 138 ? 8.946 5.409 -31.799 1.00 93.19 138 TRP A N 1
ATOM 1107 C CA . TRP A 1 138 ? 8.040 6.482 -31.376 1.00 93.19 138 TRP A CA 1
ATOM 1108 C C . TRP A 1 138 ? 6.662 6.393 -32.036 1.00 93.19 138 TRP A C 1
ATOM 1110 O O . TRP A 1 138 ? 5.657 6.616 -31.362 1.00 93.19 138 TRP A O 1
ATOM 1120 N N . GLU A 1 139 ? 6.602 6.046 -33.325 1.00 92.62 139 GLU A N 1
ATOM 1121 C CA . GLU A 1 139 ? 5.343 5.894 -34.070 1.00 92.62 139 GLU A CA 1
ATOM 1122 C C . GLU A 1 139 ? 4.471 4.752 -33.522 1.00 92.62 139 GLU A C 1
ATOM 1124 O O . GLU A 1 139 ? 3.245 4.874 -33.505 1.00 92.62 139 GLU A O 1
ATOM 1129 N N . HIS A 1 140 ? 5.093 3.674 -33.033 1.00 91.75 140 HIS A N 1
ATOM 1130 C CA . HIS A 1 140 ? 4.398 2.462 -32.584 1.00 91.75 140 HIS A CA 1
ATOM 1131 C C . HIS A 1 140 ? 4.447 2.205 -31.069 1.00 91.75 140 HIS A C 1
ATOM 1133 O O . HIS A 1 140 ? 3.909 1.201 -30.613 1.00 91.75 140 HIS A O 1
ATOM 1139 N N . GLY A 1 141 ? 5.050 3.096 -30.275 1.00 91.12 141 GLY A N 1
ATOM 1140 C CA . GLY A 1 141 ? 5.085 2.972 -28.812 1.00 91.12 141 GLY A CA 1
ATOM 1141 C C . GLY A 1 141 ? 6.003 1.863 -28.281 1.00 91.12 141 GLY A C 1
ATOM 1142 O O . GLY A 1 141 ? 5.691 1.249 -27.265 1.00 91.12 141 GLY A O 1
ATOM 1143 N N . LEU A 1 142 ? 7.138 1.608 -28.943 1.00 94.62 142 LEU A N 1
ATOM 1144 C CA . LEU A 1 142 ? 8.125 0.590 -28.540 1.00 94.62 142 LEU A CA 1
ATOM 1145 C C . LEU A 1 142 ? 9.061 1.145 -27.452 1.00 94.62 142 LEU A C 1
ATOM 1147 O O . LEU A 1 142 ? 10.216 1.499 -27.707 1.00 94.62 142 LEU A O 1
ATOM 1151 N N . TYR A 1 143 ? 8.524 1.305 -26.244 1.00 94.88 143 TYR A N 1
ATOM 1152 C CA . TYR A 1 143 ? 9.164 2.005 -25.128 1.00 94.88 143 TYR A CA 1
ATOM 1153 C C . TYR A 1 143 ? 10.496 1.398 -24.653 1.00 94.88 143 TYR A C 1
ATOM 1155 O O . TYR A 1 143 ? 11.414 2.156 -24.342 1.00 94.88 143 TYR A O 1
ATOM 1163 N N . ASP A 1 144 ? 10.650 0.071 -24.628 1.00 95.94 144 ASP A N 1
ATOM 1164 C CA . ASP A 1 144 ? 11.909 -0.568 -24.214 1.00 95.94 144 ASP A CA 1
ATOM 1165 C C . ASP A 1 144 ? 13.019 -0.285 -25.216 1.00 95.94 144 ASP A C 1
ATOM 1167 O O . ASP A 1 144 ? 14.149 -0.007 -24.820 1.00 95.94 144 ASP A O 1
ATOM 1171 N N . ALA A 1 145 ? 12.689 -0.315 -26.509 1.00 95.12 145 ALA A N 1
ATOM 1172 C CA . ALA A 1 145 ? 13.630 0.003 -27.572 1.00 95.12 145 ALA A CA 1
ATOM 1173 C C . ALA A 1 145 ? 14.048 1.482 -27.529 1.00 95.12 145 ALA A C 1
ATOM 1175 O O . ALA A 1 145 ? 15.234 1.773 -27.670 1.00 95.12 145 ALA A O 1
ATOM 1176 N N . ILE A 1 146 ? 13.111 2.403 -27.262 1.00 95.94 146 ILE A N 1
ATOM 1177 C CA . ILE A 1 146 ? 13.414 3.833 -27.064 1.00 95.94 146 ILE A CA 1
ATOM 1178 C C . ILE A 1 146 ? 14.424 4.001 -25.928 1.00 95.94 146 ILE A C 1
ATOM 1180 O O . ILE A 1 146 ? 15.489 4.582 -26.134 1.00 95.94 146 ILE A O 1
ATOM 1184 N N . ILE A 1 147 ? 14.108 3.471 -24.742 1.00 96.50 147 ILE A N 1
ATOM 1185 C CA . ILE A 1 147 ? 14.968 3.595 -23.557 1.00 96.50 147 ILE A CA 1
ATOM 1186 C C . ILE A 1 147 ? 16.339 2.961 -23.824 1.00 96.50 147 ILE A C 1
ATOM 1188 O O . ILE A 1 147 ? 17.368 3.568 -23.534 1.00 96.50 147 ILE A O 1
ATOM 1192 N N . TYR A 1 148 ? 16.365 1.773 -24.432 1.00 95.50 148 TYR A N 1
ATOM 1193 C CA . TYR A 1 148 ? 17.597 1.065 -24.769 1.00 95.50 148 TYR A CA 1
ATOM 1194 C C . TYR A 1 148 ? 18.514 1.886 -25.685 1.00 95.50 148 TYR A C 1
ATOM 1196 O O . TYR A 1 148 ? 19.706 2.017 -25.403 1.00 95.50 148 TYR A O 1
ATOM 1204 N N . ILE A 1 149 ? 17.970 2.472 -26.756 1.00 95.06 149 ILE A N 1
ATOM 1205 C CA . ILE A 1 149 ? 18.749 3.247 -27.730 1.00 95.06 149 ILE A CA 1
ATOM 1206 C C . ILE A 1 149 ? 19.306 4.529 -27.102 1.00 95.06 149 ILE A C 1
ATOM 1208 O O . ILE A 1 149 ? 20.467 4.863 -27.338 1.00 95.06 149 ILE A O 1
ATOM 1212 N N . TYR A 1 150 ? 18.526 5.228 -26.276 1.00 96.00 150 TYR A N 1
ATOM 1213 C CA . TYR A 1 150 ? 19.013 6.408 -25.556 1.00 96.00 150 TYR A CA 1
ATOM 1214 C C . TYR A 1 150 ? 20.132 6.056 -24.565 1.00 96.00 150 TYR A C 1
ATOM 1216 O O . TYR A 1 150 ? 21.198 6.676 -24.592 1.00 96.00 150 TYR A O 1
ATOM 1224 N N . ASN A 1 151 ? 19.940 5.015 -23.756 1.00 95.19 151 ASN A N 1
ATOM 1225 C CA . ASN A 1 151 ? 20.897 4.643 -22.715 1.00 95.19 151 ASN A CA 1
ATOM 1226 C C . ASN A 1 151 ? 22.197 4.082 -23.294 1.00 95.19 151 ASN A C 1
ATOM 1228 O O . ASN A 1 151 ? 23.280 4.524 -22.923 1.00 95.19 151 ASN A O 1
ATOM 1232 N N . HIS A 1 152 ? 22.110 3.126 -24.221 1.00 91.12 152 HIS A N 1
ATOM 1233 C CA . HIS A 1 152 ? 23.292 2.454 -24.766 1.00 91.12 152 HIS A CA 1
ATOM 1234 C C . HIS A 1 152 ? 23.897 3.168 -25.976 1.00 91.12 152 HIS A C 1
ATOM 1236 O O . HIS A 1 152 ? 25.095 3.042 -26.213 1.00 91.12 152 HIS A O 1
ATOM 1242 N N . GLY A 1 153 ? 23.093 3.895 -26.756 1.00 89.94 153 GLY A N 1
ATOM 1243 C CA . GLY A 1 153 ? 23.557 4.590 -27.959 1.00 89.94 153 GLY A CA 1
ATOM 1244 C C . GLY A 1 153 ? 23.970 6.035 -27.721 1.00 89.94 153 GLY A C 1
ATOM 1245 O O . GLY A 1 153 ? 24.903 6.511 -28.362 1.00 89.94 153 GLY A O 1
ATOM 1246 N N . MET A 1 154 ? 23.291 6.735 -26.810 1.00 92.31 154 MET A N 1
ATOM 1247 C CA . MET A 1 154 ? 23.519 8.164 -26.554 1.00 92.31 154 MET A CA 1
ATOM 1248 C C . MET A 1 154 ? 24.063 8.447 -25.150 1.00 92.31 154 MET A C 1
ATOM 1250 O O . MET A 1 154 ? 24.447 9.582 -24.874 1.00 92.31 154 MET A O 1
ATOM 1254 N N . ASN A 1 155 ? 24.123 7.434 -24.279 1.00 93.06 155 ASN A N 1
ATOM 1255 C CA . ASN A 1 155 ? 24.477 7.576 -22.867 1.00 93.06 155 ASN A CA 1
ATOM 1256 C C . ASN A 1 155 ? 23.605 8.614 -22.130 1.00 93.06 155 ASN A C 1
ATOM 1258 O O . ASN A 1 155 ? 24.071 9.318 -21.232 1.00 93.06 155 ASN A O 1
ATOM 1262 N N . ASP A 1 156 ? 22.338 8.730 -22.540 1.00 95.88 156 ASP A N 1
ATOM 1263 C CA . ASP A 1 156 ? 21.374 9.690 -22.005 1.00 95.88 156 ASP A CA 1
ATOM 1264 C C . ASP A 1 156 ? 20.213 8.963 -21.328 1.00 95.88 156 ASP A C 1
ATOM 1266 O O . ASP A 1 156 ? 19.338 8.406 -21.982 1.00 95.88 156 ASP A O 1
ATOM 1270 N N . TYR A 1 157 ? 20.204 9.009 -19.999 1.00 96.50 157 TYR A N 1
ATOM 1271 C CA . TYR A 1 157 ? 19.216 8.330 -19.162 1.00 96.50 157 TYR A CA 1
ATOM 1272 C C . TYR A 1 157 ? 18.028 9.222 -18.777 1.00 96.50 157 TYR A C 1
ATOM 1274 O O . TYR A 1 157 ? 17.064 8.736 -18.181 1.00 96.50 157 TYR A O 1
ATOM 1282 N N . VAL A 1 158 ? 18.086 10.524 -19.081 1.00 95.62 158 VAL A N 1
ATOM 1283 C CA . VAL A 1 158 ? 17.090 11.512 -18.640 1.00 95.62 158 VAL A CA 1
ATOM 1284 C C . VAL A 1 158 ? 16.082 11.791 -19.745 1.00 95.62 158 VAL A C 1
ATOM 1286 O O . VAL A 1 158 ? 14.879 11.684 -19.514 1.00 95.62 158 VAL A O 1
ATOM 1289 N N . THR A 1 159 ? 16.551 12.082 -20.960 1.00 94.38 159 THR A N 1
ATOM 1290 C CA . THR A 1 159 ? 15.680 12.391 -22.102 1.00 94.38 159 THR A CA 1
ATOM 1291 C C . THR A 1 159 ? 14.611 11.326 -22.386 1.00 94.38 159 THR A C 1
ATOM 1293 O O . THR A 1 159 ? 13.450 11.718 -22.541 1.00 94.38 159 THR A O 1
ATOM 1296 N N . PRO A 1 160 ? 14.910 10.005 -22.428 1.00 95.25 160 PRO A N 1
ATOM 1297 C CA . PRO A 1 160 ? 13.870 9.004 -22.678 1.00 95.25 160 PRO A CA 1
ATOM 1298 C C . PRO A 1 160 ? 12.776 9.024 -21.607 1.00 95.25 160 PRO A C 1
ATOM 1300 O O . PRO A 1 160 ? 11.600 8.879 -21.932 1.00 95.25 160 PRO A O 1
ATOM 1303 N N . PHE A 1 161 ? 13.139 9.251 -20.342 1.00 95.69 161 PHE A N 1
ATOM 1304 C CA . PHE A 1 161 ? 12.168 9.384 -19.262 1.00 95.69 161 PHE A CA 1
ATOM 1305 C C . PHE A 1 161 ? 11.292 10.622 -19.453 1.00 95.69 161 PHE A C 1
ATOM 1307 O O . PHE A 1 161 ? 10.073 10.500 -19.429 1.00 95.69 161 PHE A O 1
ATOM 1314 N N . GLU A 1 162 ? 11.878 11.797 -19.693 1.00 93.12 162 GLU A N 1
ATOM 1315 C CA . GLU A 1 162 ? 11.110 13.040 -19.841 1.00 93.12 162 GLU A CA 1
ATOM 1316 C C . GLU A 1 162 ? 10.107 12.984 -21.000 1.00 93.12 162 GLU A C 1
ATOM 1318 O O . GLU A 1 162 ? 8.942 13.344 -20.826 1.00 93.12 162 GLU A O 1
ATOM 1323 N N . GLU A 1 163 ? 10.531 12.495 -22.167 1.00 92.38 163 GLU A N 1
ATOM 1324 C CA . GLU A 1 163 ? 9.667 12.380 -23.349 1.00 92.38 163 GLU A CA 1
ATOM 1325 C C . GLU A 1 163 ? 8.495 11.413 -23.111 1.00 92.38 163 GLU A C 1
ATOM 1327 O O . GLU A 1 163 ? 7.342 11.700 -23.444 1.00 92.38 163 GLU A O 1
ATOM 1332 N N . LEU A 1 164 ? 8.765 10.272 -22.474 1.00 93.81 164 LEU A N 1
ATOM 1333 C CA . LEU A 1 164 ? 7.741 9.283 -22.144 1.00 93.81 164 LEU A CA 1
ATOM 1334 C C . LEU A 1 164 ? 6.810 9.758 -21.018 1.00 93.81 164 LEU A C 1
ATOM 1336 O O . LEU A 1 164 ? 5.606 9.480 -21.050 1.00 93.81 164 LEU A O 1
ATOM 1340 N N . MET A 1 165 ? 7.323 10.536 -20.063 1.00 92.38 165 MET A N 1
ATOM 1341 C CA . MET A 1 165 ? 6.531 11.130 -18.987 1.00 92.38 165 MET A CA 1
ATOM 1342 C C . MET A 1 165 ? 5.481 12.109 -19.505 1.00 92.38 165 MET A C 1
ATOM 1344 O O . MET A 1 165 ? 4.374 12.130 -18.968 1.00 92.38 165 MET A O 1
ATOM 1348 N N . VAL A 1 166 ? 5.766 12.861 -20.573 1.00 89.56 166 VAL A N 1
ATOM 1349 C CA . VAL A 1 166 ? 4.776 13.749 -21.212 1.00 89.56 166 VAL A CA 1
ATOM 1350 C C . VAL A 1 166 ? 3.557 12.955 -21.701 1.00 89.56 166 VAL A C 1
ATOM 1352 O O . VAL A 1 166 ? 2.417 13.421 -21.597 1.00 89.56 166 VAL A O 1
ATOM 1355 N N . ASN A 1 167 ? 3.766 11.736 -22.206 1.00 88.25 167 ASN A N 1
ATOM 1356 C CA . ASN A 1 167 ? 2.675 10.866 -22.647 1.00 88.25 167 ASN A CA 1
ATOM 1357 C C . ASN A 1 167 ? 1.862 10.330 -21.460 1.00 88.25 167 ASN A C 1
ATOM 1359 O O . ASN A 1 167 ? 0.628 10.341 -21.513 1.00 88.25 167 ASN A O 1
ATOM 1363 N N . LEU A 1 168 ? 2.530 9.938 -20.369 1.00 90.06 168 LEU A N 1
ATOM 1364 C CA . LEU A 1 168 ? 1.867 9.491 -19.141 1.00 90.06 168 LEU A CA 1
ATOM 1365 C C . LEU A 1 168 ? 1.068 10.627 -18.473 1.00 90.06 168 LEU A C 1
ATOM 1367 O O . LEU A 1 168 ? -0.091 10.442 -18.109 1.00 90.06 168 LEU A O 1
ATOM 1371 N N . GLN A 1 169 ? 1.634 11.831 -18.386 1.00 89.25 169 GLN A N 1
ATOM 1372 C CA . GLN A 1 169 ? 0.988 13.032 -17.840 1.00 89.25 169 GLN A CA 1
ATOM 1373 C C . GLN A 1 169 ? -0.339 13.352 -18.533 1.00 89.25 169 GLN A C 1
ATOM 1375 O O . GLN A 1 169 ? -1.363 13.591 -17.883 1.00 89.25 169 GLN A O 1
ATOM 1380 N N . LYS A 1 170 ? -0.358 13.297 -19.870 1.00 84.75 170 LYS A N 1
ATOM 1381 C CA . LYS A 1 170 ? -1.575 13.501 -20.673 1.00 84.75 170 LYS A CA 1
ATOM 1382 C C . LYS A 1 170 ? -2.649 12.443 -20.406 1.00 84.75 170 LYS A C 1
ATOM 1384 O O . LYS A 1 170 ? -3.836 12.737 -20.559 1.00 84.75 170 LYS A O 1
ATOM 1389 N N . ALA A 1 171 ? -2.253 11.226 -20.037 1.00 84.25 171 ALA A N 1
ATOM 1390 C CA . ALA A 1 171 ? -3.174 10.146 -19.701 1.00 84.25 171 ALA A CA 1
ATOM 1391 C C . ALA A 1 171 ? -3.767 10.329 -18.295 1.00 84.25 171 ALA A C 1
ATOM 1393 O O . ALA A 1 171 ? -4.987 10.332 -18.126 1.00 84.25 171 ALA A O 1
ATOM 1394 N N . VAL A 1 172 ? -2.901 10.561 -17.307 1.00 83.31 172 VAL A N 1
ATOM 1395 C CA . VAL A 1 172 ? -3.250 10.626 -15.881 1.00 83.31 172 VAL A CA 1
ATOM 1396 C C . VAL A 1 172 ? -4.061 11.883 -15.533 1.00 83.31 172 VAL A C 1
ATOM 1398 O O . VAL A 1 172 ? -5.039 11.811 -14.787 1.00 83.31 172 VAL A O 1
ATOM 1401 N N . SER A 1 173 ? -3.747 13.030 -16.147 1.00 71.81 173 SER A N 1
ATOM 1402 C CA . SER A 1 173 ? -4.474 14.301 -15.946 1.00 71.81 173 SER A CA 1
ATOM 1403 C C . SER A 1 173 ? -5.970 14.232 -16.283 1.00 71.81 173 SER A C 1
ATOM 1405 O O . SER A 1 173 ? -6.762 15.023 -15.772 1.00 71.81 173 SER A O 1
ATOM 1407 N N . ARG A 1 174 ? -6.395 13.269 -17.111 1.00 61.47 174 ARG A N 1
ATOM 1408 C CA . ARG A 1 174 ? -7.790 13.143 -17.556 1.00 61.47 174 ARG A CA 1
ATOM 1409 C C . ARG A 1 174 ? -8.705 12.433 -16.550 1.00 61.47 174 ARG A C 1
ATOM 1411 O O . ARG A 1 174 ? -9.905 12.397 -16.813 1.00 61.47 174 ARG A O 1
ATOM 1418 N N . ARG A 1 175 ? -8.179 11.870 -15.443 1.00 59.22 175 ARG A N 1
ATOM 1419 C CA . ARG A 1 175 ? -8.921 11.051 -14.445 1.00 59.22 175 ARG A CA 1
ATOM 1420 C C . ARG A 1 175 ? -9.892 10.035 -15.081 1.00 59.22 175 ARG A C 1
ATOM 1422 O O . ARG A 1 175 ? -10.970 9.766 -14.556 1.00 59.22 175 ARG A O 1
ATOM 1429 N N . LYS A 1 176 ? -9.533 9.500 -16.250 1.00 66.12 176 LYS A N 1
ATOM 1430 C CA . LYS A 1 176 ? -10.259 8.426 -16.941 1.00 66.12 176 LYS A CA 1
ATOM 1431 C C . LYS A 1 176 ? -9.552 7.103 -16.676 1.00 66.12 176 LYS A C 1
ATOM 1433 O O . LYS A 1 176 ? -8.389 7.100 -16.285 1.00 66.12 176 LYS A O 1
ATOM 1438 N N . GLN A 1 177 ? -10.248 5.993 -16.916 1.00 78.81 177 GLN A N 1
ATOM 1439 C CA . GLN A 1 177 ? -9.591 4.689 -16.973 1.00 78.81 177 GLN A CA 1
ATOM 1440 C C . GLN A 1 177 ? -8.453 4.743 -17.997 1.00 78.81 177 GLN A C 1
ATOM 1442 O O . GLN A 1 177 ? -8.656 5.196 -19.128 1.00 78.81 177 GLN A O 1
ATOM 1447 N N . LEU A 1 178 ? -7.263 4.336 -17.559 1.00 87.12 178 LEU A N 1
ATOM 1448 C CA . LEU A 1 178 ? -6.083 4.241 -18.407 1.00 87.12 178 LEU A CA 1
ATOM 1449 C C . LEU A 1 178 ? -6.270 3.098 -19.408 1.00 87.12 178 LEU A C 1
ATOM 1451 O O . LEU A 1 178 ? -6.882 2.080 -19.085 1.00 87.12 178 LEU A O 1
ATOM 1455 N N . THR A 1 179 ? -5.752 3.267 -20.622 1.00 90.25 179 THR A N 1
ATOM 1456 C CA . THR A 1 179 ? -5.696 2.176 -21.604 1.00 90.25 179 THR A CA 1
ATOM 1457 C C . THR A 1 179 ? -4.588 1.187 -21.243 1.00 90.25 179 THR A C 1
ATOM 1459 O O . THR A 1 179 ? -3.631 1.554 -20.558 1.00 90.25 179 THR A O 1
ATOM 1462 N N . ASP A 1 180 ? -4.660 -0.043 -21.755 1.00 89.50 180 ASP A N 1
ATOM 1463 C CA . ASP A 1 180 ? -3.623 -1.061 -21.525 1.00 89.50 180 ASP A CA 1
ATOM 1464 C C . ASP A 1 180 ? -2.220 -0.556 -21.899 1.00 89.50 180 ASP A C 1
ATOM 1466 O O . ASP A 1 180 ? -1.262 -0.790 -21.167 1.00 89.50 180 ASP A O 1
ATOM 1470 N N . ASP A 1 181 ? -2.090 0.209 -22.985 1.00 88.38 181 ASP A N 1
ATOM 1471 C CA . ASP A 1 181 ? -0.803 0.775 -23.408 1.00 88.38 181 ASP A CA 1
ATOM 1472 C C . ASP A 1 181 ? -0.293 1.873 -22.464 1.00 88.38 181 ASP A C 1
ATOM 1474 O O . ASP A 1 181 ? 0.908 1.971 -22.220 1.00 88.38 181 ASP A O 1
ATOM 1478 N N . GLN A 1 182 ? -1.192 2.662 -21.865 1.00 91.31 182 GLN A N 1
ATOM 1479 C CA . GLN A 1 182 ? -0.829 3.651 -20.843 1.00 91.31 182 GLN A CA 1
ATOM 1480 C C . GLN A 1 182 ? -0.401 2.976 -19.537 1.00 91.31 182 GLN A C 1
ATOM 1482 O O . GLN A 1 182 ? 0.536 3.439 -18.888 1.00 91.31 182 GLN A O 1
ATOM 1487 N N . ILE A 1 183 ? -1.050 1.865 -19.174 1.00 92.75 183 ILE A N 1
ATOM 1488 C CA . ILE A 1 183 ? -0.668 1.039 -18.023 1.00 92.75 183 ILE A CA 1
ATOM 1489 C C . ILE A 1 183 ? 0.710 0.413 -18.260 1.00 92.75 183 ILE A C 1
ATOM 1491 O O . ILE A 1 183 ? 1.585 0.511 -17.400 1.00 92.75 183 ILE A O 1
ATOM 1495 N N . LYS A 1 184 ? 0.945 -0.164 -19.447 1.00 92.44 184 LYS A N 1
ATOM 1496 C CA . LYS A 1 184 ? 2.265 -0.678 -19.845 1.00 92.44 184 LYS A CA 1
ATOM 1497 C C . LYS A 1 184 ? 3.334 0.411 -19.761 1.00 92.44 184 LYS A C 1
ATOM 1499 O O . LYS A 1 184 ? 4.382 0.169 -19.170 1.00 92.44 184 LYS A O 1
ATOM 1504 N N . LEU A 1 185 ? 3.069 1.602 -20.304 1.00 94.38 185 LEU A N 1
ATOM 1505 C CA . LEU A 1 185 ? 3.990 2.740 -20.258 1.00 94.38 185 LEU A CA 1
ATOM 1506 C C . LEU A 1 185 ? 4.351 3.130 -18.819 1.00 94.38 185 LEU A C 1
ATOM 1508 O O . LEU A 1 185 ? 5.531 3.218 -18.491 1.00 94.38 185 LEU A O 1
ATOM 1512 N N . GLY A 1 186 ? 3.353 3.348 -17.958 1.00 94.88 186 GLY A N 1
ATOM 1513 C CA . GLY A 1 186 ? 3.595 3.752 -16.573 1.00 94.88 186 GLY A CA 1
ATOM 1514 C C . GLY A 1 186 ? 4.355 2.687 -15.776 1.00 94.88 186 GLY A C 1
ATOM 1515 O O . GLY A 1 186 ? 5.305 3.020 -15.070 1.00 94.88 186 GLY A O 1
ATOM 1516 N N . ASN A 1 187 ? 4.035 1.403 -15.973 1.00 96.06 187 ASN A N 1
ATOM 1517 C CA . ASN A 1 187 ? 4.769 0.299 -15.349 1.00 96.06 187 ASN A CA 1
ATOM 1518 C C . ASN A 1 187 ? 6.229 0.252 -15.818 1.00 96.06 187 ASN A C 1
ATOM 1520 O O . ASN A 1 187 ? 7.133 0.148 -14.990 1.00 96.06 187 ASN A O 1
ATOM 1524 N N . LYS A 1 188 ? 6.480 0.384 -17.129 1.00 95.69 188 LYS A N 1
ATOM 1525 C CA . LYS A 1 188 ? 7.843 0.445 -17.681 1.00 95.69 188 LYS A CA 1
ATOM 1526 C C . LYS A 1 188 ? 8.621 1.638 -17.116 1.00 95.69 188 LYS A C 1
ATOM 1528 O O . LYS A 1 188 ? 9.782 1.477 -16.762 1.00 95.69 188 LYS A O 1
ATOM 1533 N N . LEU A 1 189 ? 7.985 2.801 -16.947 1.00 97.50 189 LEU A N 1
ATOM 1534 C CA . LEU A 1 189 ? 8.614 3.985 -16.346 1.00 97.50 189 LEU A CA 1
ATOM 1535 C C . LEU A 1 189 ? 8.961 3.789 -14.864 1.00 97.50 189 LEU A C 1
ATOM 1537 O O . LEU A 1 189 ? 10.054 4.171 -14.448 1.00 97.50 189 LEU A O 1
ATOM 1541 N N . LEU A 1 190 ? 8.083 3.164 -14.072 1.00 97.31 190 LEU A N 1
ATOM 1542 C CA . LEU A 1 190 ? 8.380 2.834 -12.673 1.00 97.31 190 LEU A CA 1
ATOM 1543 C C . LEU A 1 190 ? 9.559 1.862 -12.559 1.00 97.31 190 LEU A C 1
ATOM 1545 O O . LEU A 1 190 ? 10.477 2.096 -11.770 1.00 97.31 190 LEU A O 1
ATOM 1549 N N . VAL A 1 191 ? 9.564 0.804 -13.378 1.00 96.81 191 VAL A N 1
ATOM 1550 C CA . VAL A 1 191 ? 10.672 -0.160 -13.425 1.00 96.81 191 VAL A CA 1
ATOM 1551 C C . VAL A 1 191 ? 11.955 0.520 -13.897 1.00 96.81 191 VAL A C 1
ATOM 1553 O O . VAL A 1 191 ? 13.006 0.294 -13.306 1.00 96.81 191 VAL A O 1
ATOM 1556 N N . TYR A 1 192 ? 11.880 1.388 -14.907 1.00 97.56 192 TYR A N 1
ATOM 1557 C CA . TYR A 1 192 ? 13.023 2.141 -15.413 1.00 97.56 192 TYR A CA 1
ATOM 1558 C C . TYR A 1 192 ? 13.675 2.995 -14.322 1.00 97.56 192 TYR A C 1
ATOM 1560 O O . TYR A 1 192 ? 14.871 2.857 -14.066 1.00 97.56 192 TYR A O 1
ATOM 1568 N N . VAL A 1 193 ? 12.878 3.811 -13.621 1.00 97.31 193 VAL A N 1
ATOM 1569 C CA . VAL A 1 193 ? 13.360 4.634 -12.502 1.00 97.31 193 VAL A CA 1
ATOM 1570 C C . VAL A 1 193 ? 13.961 3.750 -11.409 1.00 97.31 193 VAL A C 1
ATOM 1572 O O . VAL A 1 193 ? 15.054 4.038 -10.929 1.00 97.31 193 VAL A O 1
ATOM 1575 N N . SER A 1 194 ? 13.299 2.647 -11.048 1.00 97.00 194 SER A N 1
ATOM 1576 C CA . SER A 1 194 ? 13.822 1.698 -10.060 1.00 97.00 194 SER A CA 1
ATOM 1577 C C . SER A 1 194 ? 15.169 1.102 -10.470 1.00 97.00 194 SER A C 1
ATOM 1579 O O . SER A 1 194 ? 16.089 1.072 -9.655 1.00 97.00 194 SER A O 1
ATOM 1581 N N . CYS A 1 195 ? 15.315 0.668 -11.725 1.00 96.44 195 CYS A N 1
ATOM 1582 C CA . CYS A 1 195 ? 16.568 0.129 -12.245 1.00 96.44 195 CYS A CA 1
ATOM 1583 C C . CYS A 1 195 ? 17.684 1.173 -12.188 1.00 96.44 195 CYS A C 1
ATOM 1585 O O . CYS A 1 195 ? 18.727 0.889 -11.603 1.00 96.44 195 CYS A O 1
ATOM 1587 N N . CYS A 1 196 ? 17.448 2.388 -12.693 1.00 96.62 196 CYS A N 1
ATOM 1588 C CA . CYS A 1 196 ? 18.447 3.454 -12.664 1.00 96.62 196 CYS A CA 1
ATOM 1589 C C . CYS A 1 196 ? 18.900 3.795 -11.241 1.00 96.62 196 CYS A C 1
ATOM 1591 O O . CYS A 1 196 ? 20.098 3.927 -11.003 1.00 96.62 196 CYS A O 1
ATOM 1593 N N . LEU A 1 197 ? 17.964 3.907 -10.292 1.00 94.75 197 LEU A N 1
ATOM 1594 C CA . LEU A 1 197 ? 18.287 4.226 -8.898 1.00 94.75 197 LEU A CA 1
ATOM 1595 C C . LEU A 1 197 ? 19.028 3.082 -8.192 1.00 94.75 197 LEU A C 1
ATOM 1597 O O . LEU A 1 197 ? 19.893 3.362 -7.371 1.00 94.75 197 LEU A O 1
ATOM 1601 N N . ALA A 1 198 ? 18.765 1.827 -8.565 1.00 94.06 198 ALA A N 1
ATOM 1602 C CA . ALA A 1 198 ? 19.483 0.643 -8.080 1.00 94.06 198 ALA A CA 1
ATOM 1603 C C . ALA A 1 198 ? 20.799 0.355 -8.838 1.00 94.06 198 ALA A C 1
ATOM 1605 O O . ALA A 1 198 ? 21.414 -0.689 -8.635 1.00 94.06 198 ALA A O 1
ATOM 1606 N N . GLY A 1 199 ? 21.213 1.224 -9.770 1.00 93.56 199 GLY A N 1
ATOM 1607 C CA . GLY A 1 199 ? 22.423 1.029 -10.579 1.00 93.56 199 GLY A CA 1
ATOM 1608 C C . GLY A 1 199 ? 22.325 -0.059 -11.660 1.00 93.56 199 GLY A C 1
ATOM 1609 O O . GLY A 1 199 ? 23.337 -0.436 -12.248 1.00 93.56 199 GLY A O 1
ATOM 1610 N N . ARG A 1 200 ? 21.119 -0.551 -11.959 1.00 95.00 200 ARG A N 1
ATOM 1611 C CA . ARG A 1 200 ? 20.865 -1.563 -12.993 1.00 95.00 200 ARG A CA 1
ATOM 1612 C C . ARG A 1 200 ? 20.520 -0.920 -14.330 1.00 95.00 200 ARG A C 1
ATOM 1614 O O . ARG A 1 200 ? 19.776 0.061 -14.386 1.00 95.00 200 ARG A O 1
ATOM 1621 N N . ALA A 1 201 ? 21.014 -1.501 -15.418 1.00 93.62 201 ALA A N 1
ATOM 1622 C CA . ALA A 1 201 ? 20.634 -1.082 -16.758 1.00 93.62 201 ALA A CA 1
ATOM 1623 C C . ALA A 1 201 ? 19.242 -1.624 -17.106 1.00 93.62 201 ALA A C 1
ATOM 1625 O O . ALA A 1 201 ? 18.855 -2.730 -16.724 1.00 93.62 201 ALA A O 1
ATOM 1626 N N . TYR A 1 202 ? 18.478 -0.825 -17.844 1.00 94.62 202 TYR A N 1
ATOM 1627 C CA . TYR A 1 202 ? 17.175 -1.212 -18.365 1.00 94.62 202 TYR A CA 1
ATOM 1628 C C . TYR A 1 202 ? 17.282 -1.522 -19.865 1.00 94.62 202 TYR A C 1
ATOM 1630 O O . TYR A 1 202 ? 17.876 -0.718 -20.585 1.00 94.62 202 TYR A O 1
ATOM 1638 N N . PRO A 1 203 ? 16.665 -2.608 -20.368 1.00 91.06 203 PRO A N 1
ATOM 1639 C CA . PRO A 1 203 ? 15.854 -3.581 -19.621 1.00 91.06 203 PRO A CA 1
ATOM 1640 C C . PRO A 1 203 ? 16.656 -4.653 -18.861 1.00 91.06 203 PRO A C 1
ATOM 1642 O O . PRO A 1 203 ? 16.087 -5.381 -18.051 1.00 91.06 203 PRO A O 1
ATOM 1645 N N . TRP A 1 204 ? 17.951 -4.797 -19.146 1.00 90.12 204 TRP A N 1
ATOM 1646 C CA . TRP A 1 204 ? 18.807 -5.829 -18.559 1.00 90.12 204 TRP A CA 1
ATOM 1647 C C . TRP A 1 204 ? 20.263 -5.360 -18.449 1.00 90.12 204 TRP A C 1
ATOM 1649 O O . TRP A 1 204 ? 20.717 -4.535 -19.238 1.00 90.12 204 TRP A O 1
ATOM 1659 N N . GLY A 1 205 ? 21.006 -5.953 -17.511 1.00 91.44 205 GLY A N 1
ATOM 1660 C CA . GLY A 1 205 ? 22.414 -5.638 -17.250 1.00 91.44 205 GLY A CA 1
ATOM 1661 C C . GLY A 1 205 ? 22.603 -4.607 -16.139 1.00 91.44 205 GLY A C 1
ATOM 1662 O O . GLY A 1 205 ? 21.665 -4.278 -15.414 1.00 91.44 205 GLY A O 1
ATOM 1663 N N . ASP A 1 206 ? 23.823 -4.089 -16.035 1.00 94.56 206 ASP A N 1
ATOM 1664 C CA . ASP A 1 206 ? 24.232 -3.110 -15.029 1.00 94.56 206 ASP A CA 1
ATOM 1665 C C . ASP A 1 206 ? 24.699 -1.820 -15.708 1.00 94.56 206 ASP A C 1
ATOM 1667 O O . ASP A 1 206 ? 25.229 -1.849 -16.825 1.00 94.56 206 ASP A O 1
ATOM 1671 N N . ILE A 1 207 ? 24.478 -0.681 -15.051 1.00 95.38 207 ILE A N 1
ATOM 1672 C CA . ILE A 1 207 ? 25.003 0.597 -15.534 1.00 95.38 207 ILE A CA 1
ATOM 1673 C C . ILE A 1 207 ? 26.524 0.593 -15.300 1.00 95.38 207 ILE A C 1
ATOM 1675 O O . ILE A 1 207 ? 26.956 0.204 -14.213 1.00 95.38 207 ILE A O 1
ATOM 1679 N N . PRO A 1 208 ? 27.346 1.022 -16.277 1.00 94.62 208 PRO A N 1
ATOM 1680 C CA . PRO A 1 208 ? 28.796 1.075 -16.112 1.00 94.62 208 PRO A CA 1
ATOM 1681 C C . PRO A 1 208 ? 29.231 1.842 -14.851 1.00 94.62 208 PRO A C 1
ATOM 1683 O O . PRO A 1 208 ? 28.698 2.912 -14.541 1.00 94.62 208 PRO A O 1
ATOM 1686 N N . GLU A 1 209 ? 30.205 1.291 -14.118 1.00 93.69 209 GLU A N 1
ATOM 1687 C CA . GLU A 1 209 ? 30.659 1.806 -12.812 1.00 93.69 209 GLU A CA 1
ATOM 1688 C C . GLU A 1 209 ? 31.167 3.256 -12.874 1.00 93.69 209 GLU A C 1
ATOM 1690 O O . GLU A 1 209 ? 31.087 3.991 -11.892 1.00 93.69 209 GLU A O 1
ATOM 1695 N N . ASP A 1 210 ? 31.670 3.686 -14.030 1.00 95.12 210 ASP A N 1
ATOM 1696 C CA . ASP A 1 210 ? 32.178 5.035 -14.270 1.00 95.12 210 ASP A CA 1
ATOM 1697 C C . ASP A 1 210 ? 31.072 6.095 -14.360 1.00 95.12 210 ASP A C 1
ATOM 1699 O O . ASP A 1 210 ? 31.327 7.266 -14.075 1.00 95.12 210 ASP A O 1
ATOM 1703 N N . ILE A 1 211 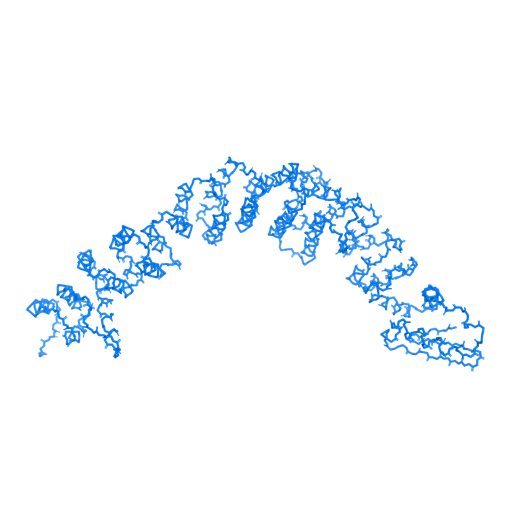? 29.843 5.697 -14.707 1.00 95.56 211 ILE A N 1
ATOM 1704 C CA . ILE A 1 211 ? 28.710 6.619 -14.880 1.00 95.56 211 ILE A CA 1
ATOM 1705 C C . ILE A 1 211 ? 27.561 6.381 -13.897 1.00 95.56 211 ILE A C 1
ATOM 1707 O O . ILE A 1 211 ? 26.708 7.254 -13.754 1.00 95.56 211 ILE A O 1
ATOM 1711 N N . VAL A 1 212 ? 27.513 5.236 -13.207 1.00 95.38 212 VAL A N 1
ATOM 1712 C CA . VAL A 1 212 ? 26.363 4.828 -12.378 1.00 95.38 212 VAL A CA 1
ATOM 1713 C C . VAL A 1 212 ? 25.952 5.879 -11.345 1.00 95.38 212 VAL A C 1
ATOM 1715 O O . VAL A 1 212 ? 24.769 6.201 -11.233 1.00 95.38 212 VAL A O 1
ATOM 1718 N N . SER A 1 213 ? 26.915 6.490 -10.654 1.00 92.75 213 SER A N 1
ATOM 1719 C CA . SER A 1 213 ? 26.652 7.534 -9.656 1.00 92.75 213 SER A CA 1
ATOM 1720 C C . SER A 1 213 ? 26.029 8.790 -10.275 1.00 92.75 213 SER A C 1
ATOM 1722 O O . SER A 1 213 ? 25.118 9.387 -9.699 1.00 92.75 213 SER A O 1
ATOM 1724 N N . ASP A 1 214 ? 26.493 9.182 -11.464 1.00 94.06 214 ASP A N 1
ATOM 1725 C CA . ASP A 1 214 ? 25.966 10.330 -12.207 1.00 94.06 214 ASP A CA 1
ATOM 1726 C C . ASP A 1 214 ? 24.559 10.041 -12.751 1.00 94.06 214 ASP A C 1
ATOM 1728 O O . ASP A 1 214 ? 23.669 10.883 -12.638 1.00 94.06 214 ASP A O 1
ATOM 1732 N N . VAL A 1 215 ? 24.317 8.824 -13.251 1.00 95.69 215 VAL A N 1
ATOM 1733 C CA . VAL A 1 215 ? 22.989 8.383 -13.703 1.00 95.69 215 VAL A CA 1
ATOM 1734 C C . VAL A 1 215 ? 21.986 8.394 -12.550 1.00 95.69 215 VAL A C 1
ATOM 1736 O O . VAL A 1 215 ? 20.924 9.006 -12.685 1.00 95.69 215 VAL A O 1
ATOM 1739 N N . LYS A 1 216 ? 22.326 7.795 -11.399 1.00 94.19 216 LYS A N 1
ATOM 1740 C CA . LYS A 1 216 ? 21.484 7.820 -10.192 1.00 94.19 216 LYS A CA 1
ATOM 1741 C C . LYS A 1 216 ? 21.120 9.254 -9.805 1.00 94.19 216 LYS A C 1
ATOM 1743 O O . LYS A 1 216 ? 19.943 9.563 -9.620 1.00 94.19 216 LYS A O 1
ATOM 1748 N N . PHE A 1 217 ? 22.115 10.143 -9.743 1.00 92.62 217 PHE A N 1
ATOM 1749 C CA . PHE A 1 217 ? 21.911 11.551 -9.407 1.00 92.62 217 PHE A CA 1
ATOM 1750 C C . PHE A 1 217 ? 20.998 12.263 -10.414 1.00 92.62 217 PHE A C 1
ATOM 1752 O O . PHE A 1 217 ? 20.021 12.899 -10.014 1.00 92.62 217 PHE A O 1
ATOM 1759 N N . LYS A 1 218 ? 21.280 12.142 -11.716 1.00 94.50 218 LYS A N 1
ATOM 1760 C CA . LYS A 1 218 ? 20.521 12.802 -12.788 1.00 94.50 218 LYS A CA 1
ATOM 1761 C C . LYS A 1 218 ? 19.076 12.325 -12.856 1.00 94.50 218 LYS A C 1
ATOM 1763 O O . LYS A 1 218 ? 18.174 13.156 -12.940 1.00 94.50 218 LYS A O 1
ATOM 1768 N N . VAL A 1 219 ? 18.842 11.014 -12.780 1.00 95.44 219 VAL A N 1
ATOM 1769 C CA . VAL A 1 219 ? 17.489 10.437 -12.809 1.00 95.44 219 VAL A CA 1
ATOM 1770 C C . VAL A 1 219 ? 16.712 10.833 -11.555 1.00 95.44 219 VAL A C 1
ATOM 1772 O O . VAL A 1 219 ? 15.582 11.307 -11.665 1.00 95.44 219 VAL A O 1
ATOM 1775 N N . PHE A 1 220 ? 17.317 10.740 -10.367 1.00 93.19 220 PHE A N 1
ATOM 1776 C CA . PHE A 1 220 ? 16.672 11.169 -9.123 1.00 93.19 220 PHE A CA 1
ATOM 1777 C C . PHE A 1 220 ? 16.320 12.663 -9.134 1.00 93.19 220 PHE A C 1
ATOM 1779 O O . PHE A 1 220 ? 15.207 13.058 -8.772 1.00 93.19 220 PHE A O 1
ATOM 1786 N N . HIS A 1 221 ? 17.253 13.506 -9.581 1.00 91.75 221 HIS A N 1
ATOM 1787 C CA . HIS A 1 221 ? 17.028 14.940 -9.717 1.00 91.75 221 HIS A CA 1
ATOM 1788 C C . HIS A 1 221 ? 15.926 15.231 -10.742 1.00 91.75 221 HIS A C 1
ATOM 1790 O O . HIS A 1 221 ? 15.065 16.063 -10.480 1.00 91.75 221 HIS A O 1
ATOM 1796 N N . CYS A 1 222 ? 15.900 14.512 -11.868 1.00 92.88 222 CYS A N 1
ATOM 1797 C CA . CYS A 1 222 ? 14.841 14.630 -12.865 1.00 92.88 222 CYS A CA 1
ATOM 1798 C C . CYS A 1 222 ? 13.468 14.309 -12.262 1.00 92.88 222 CYS A C 1
ATOM 1800 O O . CYS A 1 222 ? 12.580 15.154 -12.301 1.00 92.88 222 CYS A O 1
ATOM 1802 N N . VAL A 1 223 ? 13.303 13.154 -11.609 1.00 93.50 223 VAL A N 1
ATOM 1803 C CA . VAL A 1 223 ? 12.031 12.756 -10.973 1.00 93.50 223 VAL A CA 1
ATOM 1804 C C . VAL A 1 223 ? 11.559 13.790 -9.940 1.00 93.50 223 VAL A C 1
ATOM 1806 O O . VAL A 1 223 ? 10.362 14.052 -9.825 1.00 93.50 223 VAL A O 1
ATOM 1809 N N . THR A 1 224 ? 12.493 14.406 -9.210 1.00 90.44 224 THR A N 1
ATOM 1810 C CA . THR A 1 224 ? 12.221 15.376 -8.132 1.00 90.44 224 THR A CA 1
ATOM 1811 C C . THR A 1 224 ? 12.299 16.844 -8.578 1.00 90.44 224 THR A C 1
ATOM 1813 O O . THR A 1 224 ? 12.266 17.754 -7.737 1.00 90.44 224 THR A O 1
ATOM 1816 N N . ASN A 1 225 ? 12.385 17.099 -9.888 1.00 88.88 225 ASN A N 1
ATOM 1817 C CA . ASN A 1 225 ? 12.491 18.447 -10.438 1.00 88.88 225 ASN A CA 1
ATOM 1818 C C . ASN A 1 225 ? 11.253 19.283 -10.122 1.00 88.88 225 ASN A C 1
ATOM 1820 O O . ASN A 1 225 ? 10.121 18.812 -10.198 1.00 88.88 225 ASN A O 1
ATOM 1824 N N . LEU A 1 226 ? 11.479 20.562 -9.810 1.00 84.62 226 LEU A N 1
ATOM 1825 C CA . LEU A 1 226 ? 10.408 21.507 -9.495 1.00 84.62 226 LEU A CA 1
ATOM 1826 C C . LEU A 1 226 ? 9.478 21.742 -10.692 1.00 84.62 226 LEU A C 1
ATOM 1828 O O . LEU A 1 226 ? 8.270 21.849 -10.506 1.00 84.62 226 LEU A O 1
ATOM 1832 N N . HIS A 1 227 ? 10.044 21.789 -11.896 1.00 83.19 227 HIS A N 1
ATOM 1833 C CA . HIS A 1 227 ? 9.337 22.030 -13.149 1.00 83.19 227 HIS A CA 1
ATOM 1834 C C . HIS A 1 227 ? 9.633 20.903 -14.139 1.00 83.19 227 HIS A C 1
ATOM 1836 O O . HIS A 1 227 ? 10.705 20.299 -14.096 1.00 83.19 227 HIS A O 1
ATOM 1842 N N . GLY A 1 228 ? 8.670 20.619 -15.012 1.00 74.31 228 GLY A N 1
ATOM 1843 C CA . GLY A 1 228 ? 8.852 19.685 -16.118 1.00 74.31 228 GLY A CA 1
ATOM 1844 C C . GLY A 1 228 ? 9.581 20.341 -17.288 1.00 74.31 228 GLY A C 1
ATOM 1845 O O . GLY A 1 228 ? 9.974 21.507 -17.225 1.00 74.31 228 GLY A O 1
ATOM 1846 N N . LYS A 1 229 ? 9.706 19.596 -18.388 1.00 71.56 229 LYS A N 1
ATOM 1847 C CA . LYS A 1 229 ? 10.324 20.074 -19.633 1.00 71.56 229 LYS A CA 1
ATOM 1848 C C . LYS A 1 229 ? 9.650 21.334 -20.203 1.00 71.56 229 LYS A C 1
ATOM 1850 O O . LYS A 1 229 ? 10.322 22.180 -20.786 1.00 71.56 229 LYS A O 1
ATOM 1855 N N . ASN A 1 230 ? 8.343 21.490 -19.982 1.00 64.81 230 ASN A N 1
ATOM 1856 C CA . ASN A 1 230 ? 7.579 22.670 -20.379 1.00 64.81 230 ASN A CA 1
ATOM 1857 C C . ASN A 1 230 ? 7.404 23.605 -19.172 1.00 64.81 230 ASN A C 1
ATOM 1859 O O . ASN A 1 230 ? 6.569 23.368 -18.304 1.00 64.81 230 ASN A O 1
ATOM 1863 N N . MET A 1 231 ? 8.186 24.688 -19.119 1.00 55.50 231 MET A N 1
ATOM 1864 C CA . MET A 1 231 ? 8.164 25.672 -18.019 1.00 55.50 231 MET A CA 1
ATOM 1865 C C . MET A 1 231 ? 6.866 26.506 -17.940 1.00 55.50 231 MET A C 1
ATOM 1867 O O . MET A 1 231 ? 6.737 27.349 -17.056 1.00 55.50 231 MET A O 1
ATOM 1871 N N . GLU A 1 232 ? 5.925 26.301 -18.867 1.00 56.72 232 GLU A N 1
ATOM 1872 C CA . GLU A 1 232 ? 4.611 26.960 -18.891 1.00 56.72 232 GLU A CA 1
ATOM 1873 C C . GLU A 1 232 ? 3.600 26.311 -17.933 1.00 56.72 232 GLU A C 1
ATOM 1875 O O . GLU A 1 232 ? 2.588 26.928 -17.591 1.00 56.72 232 GLU A O 1
ATOM 1880 N N . ASP A 1 233 ? 3.878 25.095 -17.451 1.00 55.59 233 ASP A N 1
ATOM 1881 C CA . ASP A 1 233 ? 3.042 24.439 -16.454 1.00 55.59 233 ASP A CA 1
ATOM 1882 C C . ASP A 1 233 ? 3.253 25.104 -15.085 1.00 55.59 233 ASP A C 1
ATOM 1884 O O . ASP A 1 233 ? 4.307 24.992 -14.457 1.00 55.59 233 ASP A O 1
ATOM 1888 N N . SER A 1 234 ? 2.207 25.757 -14.567 1.00 61.94 234 SER A N 1
ATOM 1889 C CA . SER A 1 234 ? 2.151 26.276 -13.185 1.00 61.94 234 SER A CA 1
ATOM 1890 C C . SER A 1 234 ? 2.259 25.166 -12.119 1.00 61.94 234 SER A C 1
ATOM 1892 O O . SER A 1 234 ? 2.190 25.439 -10.916 1.00 61.94 234 SER A O 1
ATOM 1894 N N . GLU A 1 235 ? 2.365 23.909 -12.544 1.00 70.88 235 GLU A N 1
ATOM 1895 C CA . GLU A 1 235 ? 2.368 22.730 -11.701 1.00 70.88 235 GLU A CA 1
ATOM 1896 C C . GLU A 1 235 ? 3.776 22.415 -11.183 1.00 70.88 235 GLU A C 1
ATOM 1898 O O . GLU A 1 235 ? 4.754 22.331 -11.924 1.00 70.88 235 GLU A O 1
ATOM 1903 N N . ILE A 1 236 ? 3.869 22.248 -9.865 1.00 83.38 236 ILE A N 1
ATOM 1904 C CA . ILE A 1 236 ? 5.117 22.001 -9.146 1.00 83.38 236 ILE A CA 1
ATOM 1905 C C . ILE A 1 236 ? 5.300 20.486 -8.967 1.00 83.38 236 ILE A C 1
ATOM 1907 O O . ILE A 1 236 ? 4.374 19.801 -8.533 1.00 83.38 236 ILE A O 1
ATOM 1911 N N . TYR A 1 237 ? 6.504 19.985 -9.249 1.00 88.81 237 TYR A N 1
ATOM 1912 C CA . TYR A 1 237 ? 6.880 18.563 -9.213 1.00 88.81 237 TYR A CA 1
ATOM 1913 C C . TYR A 1 237 ? 6.025 17.663 -10.128 1.00 88.81 237 TYR A C 1
ATOM 1915 O O . TYR A 1 237 ? 5.458 16.663 -9.670 1.00 88.81 237 TYR A O 1
ATOM 1923 N N . PRO A 1 238 ? 5.921 17.981 -11.432 1.00 89.31 238 PRO A N 1
ATOM 1924 C CA . PRO A 1 238 ? 4.954 17.338 -12.319 1.00 89.31 238 PRO A CA 1
ATOM 1925 C C . PRO A 1 238 ? 5.255 15.855 -12.569 1.00 89.31 238 PRO A C 1
ATOM 1927 O O . PRO A 1 238 ? 4.325 15.060 -12.718 1.00 89.31 238 PRO A O 1
ATOM 1930 N N . TYR A 1 239 ? 6.526 15.441 -12.589 1.00 91.88 239 TYR A N 1
ATOM 1931 C CA . TYR A 1 239 ? 6.886 14.033 -12.789 1.00 91.88 239 TYR A CA 1
ATOM 1932 C C . TYR A 1 239 ? 6.529 13.181 -11.571 1.00 91.88 239 TYR A C 1
ATOM 1934 O O . TYR A 1 239 ? 5.802 12.198 -11.703 1.00 91.88 239 TYR A O 1
ATOM 1942 N N . LEU A 1 240 ? 6.955 13.611 -10.379 1.00 92.75 240 LEU A N 1
ATOM 1943 C CA . LEU A 1 240 ? 6.643 12.942 -9.117 1.00 92.75 240 LEU A CA 1
ATOM 1944 C C . LEU A 1 240 ? 5.128 12.823 -8.904 1.00 92.75 240 LEU A C 1
ATOM 1946 O O . LEU A 1 240 ? 4.625 11.745 -8.592 1.00 92.75 240 LEU A O 1
ATOM 1950 N N . LYS A 1 241 ? 4.384 13.911 -9.140 1.00 90.38 241 LYS A N 1
ATOM 1951 C CA . LYS A 1 241 ? 2.920 13.919 -9.031 1.00 90.38 241 LYS A CA 1
ATOM 1952 C C . LYS A 1 241 ? 2.257 12.941 -10.007 1.00 90.38 241 LYS A C 1
ATOM 1954 O O . LYS A 1 241 ? 1.299 12.267 -9.641 1.00 90.38 241 LYS A O 1
ATOM 1959 N N . SER A 1 242 ? 2.771 12.842 -11.230 1.00 91.56 242 SER A N 1
ATOM 1960 C CA . SER A 1 242 ? 2.213 11.946 -12.250 1.00 91.56 242 SER A CA 1
ATOM 1961 C C . SER A 1 242 ? 2.463 10.478 -11.940 1.00 91.56 242 SER A C 1
ATOM 1963 O O . SER A 1 242 ? 1.559 9.671 -12.127 1.00 91.56 242 SER A O 1
ATOM 1965 N N . LEU A 1 243 ? 3.649 10.136 -11.427 1.00 94.50 243 LEU A N 1
ATOM 1966 C CA . LEU A 1 243 ? 3.956 8.774 -10.983 1.00 94.50 243 LEU A CA 1
ATOM 1967 C C . LEU A 1 243 ? 3.096 8.371 -9.779 1.00 94.50 243 LEU A C 1
ATOM 1969 O O . LEU A 1 243 ? 2.567 7.265 -9.762 1.00 94.50 243 LEU A O 1
ATOM 1973 N N . LEU A 1 244 ? 2.875 9.286 -8.827 1.00 92.94 244 LEU A N 1
ATOM 1974 C CA . LEU A 1 244 ? 1.966 9.051 -7.700 1.00 92.94 244 LEU A CA 1
ATOM 1975 C C . LEU A 1 244 ? 0.519 8.815 -8.147 1.00 92.94 244 LEU A C 1
ATOM 1977 O O . LEU A 1 244 ? -0.129 7.896 -7.655 1.00 92.94 244 LEU A O 1
ATOM 1981 N N . HIS A 1 245 ? 0.001 9.634 -9.064 1.00 90.25 245 HIS A N 1
ATOM 1982 C CA . HIS A 1 245 ? -1.355 9.454 -9.590 1.00 90.25 245 HIS A CA 1
ATOM 1983 C C . HIS A 1 245 ? -1.490 8.245 -10.527 1.00 90.25 245 HIS A C 1
ATOM 1985 O O . HIS A 1 245 ? -2.608 7.787 -10.754 1.00 90.25 245 HIS A O 1
ATOM 1991 N N . PHE A 1 246 ? -0.387 7.758 -11.101 1.00 92.94 246 PHE A N 1
ATOM 1992 C CA . PHE A 1 246 ? -0.373 6.523 -11.878 1.00 92.94 246 PHE A CA 1
ATOM 1993 C C . PHE A 1 246 ? -0.465 5.299 -10.959 1.00 92.94 246 PHE A C 1
ATOM 1995 O O . PHE A 1 246 ? -1.406 4.521 -11.082 1.00 92.94 246 PHE A O 1
ATOM 2002 N N . ASP A 1 247 ? 0.483 5.159 -10.028 1.00 92.56 247 ASP A N 1
ATOM 2003 C CA . ASP A 1 247 ? 0.463 4.121 -8.998 1.00 92.56 247 ASP A CA 1
ATOM 2004 C C . ASP A 1 247 ? 1.232 4.590 -7.755 1.00 92.56 247 ASP A C 1
ATOM 2006 O O . ASP A 1 247 ? 2.465 4.551 -7.683 1.00 92.56 247 ASP A O 1
ATOM 2010 N N . THR A 1 248 ? 0.483 5.034 -6.743 1.00 91.69 248 THR A N 1
ATOM 2011 C CA . THR A 1 248 ? 1.062 5.523 -5.489 1.00 91.69 248 THR A CA 1
ATOM 2012 C C . THR A 1 248 ? 1.864 4.439 -4.768 1.00 91.69 248 THR A C 1
ATOM 2014 O O . THR A 1 248 ? 2.924 4.731 -4.216 1.00 91.69 248 THR A O 1
ATOM 2017 N N . ARG A 1 249 ? 1.380 3.191 -4.730 1.00 90.94 249 ARG A N 1
ATOM 2018 C CA . ARG A 1 249 ? 2.004 2.138 -3.913 1.00 90.94 249 ARG A CA 1
ATOM 2019 C C . ARG A 1 249 ? 3.322 1.695 -4.519 1.00 90.94 249 ARG A C 1
ATOM 2021 O O . ARG A 1 249 ? 4.324 1.646 -3.805 1.00 90.94 249 ARG A O 1
ATOM 2028 N N . GLU A 1 250 ? 3.323 1.425 -5.818 1.00 94.69 250 GLU A N 1
ATOM 2029 C CA . GLU A 1 250 ? 4.530 0.993 -6.512 1.00 94.69 250 GLU A CA 1
ATOM 2030 C C . GLU A 1 250 ? 5.567 2.114 -6.560 1.00 94.69 250 GLU A C 1
ATOM 2032 O O . GLU A 1 250 ? 6.739 1.870 -6.279 1.00 94.69 250 GLU A O 1
ATOM 2037 N N . PHE A 1 251 ? 5.167 3.370 -6.784 1.00 96.88 251 PHE A N 1
ATOM 2038 C CA . PHE A 1 251 ? 6.126 4.474 -6.754 1.00 96.88 251 PHE A CA 1
ATOM 2039 C C . PHE A 1 251 ? 6.754 4.691 -5.365 1.00 96.88 251 PHE A C 1
ATOM 2041 O O . PHE A 1 251 ? 7.967 4.883 -5.257 1.00 96.88 251 PHE A O 1
ATOM 2048 N N . LEU A 1 252 ? 5.971 4.605 -4.282 1.00 93.88 252 LEU A N 1
ATOM 2049 C CA . LEU A 1 252 ? 6.517 4.658 -2.919 1.00 93.88 252 LEU A CA 1
ATOM 2050 C C . LEU A 1 252 ? 7.461 3.481 -2.631 1.00 93.88 252 LEU A C 1
ATOM 2052 O O . LEU A 1 252 ? 8.447 3.651 -1.914 1.00 93.88 252 LEU A O 1
ATOM 2056 N N . ASN A 1 253 ? 7.202 2.304 -3.207 1.00 92.94 253 ASN A N 1
ATOM 2057 C CA . ASN A 1 253 ? 8.110 1.163 -3.130 1.00 92.94 253 ASN A CA 1
ATOM 2058 C C . ASN A 1 253 ? 9.425 1.422 -3.891 1.00 92.94 253 ASN A C 1
ATOM 2060 O O . ASN A 1 253 ? 10.499 1.158 -3.355 1.00 92.94 253 ASN A O 1
ATOM 2064 N N . VAL A 1 254 ? 9.368 2.026 -5.085 1.00 95.38 254 VAL A N 1
ATOM 2065 C CA . VAL A 1 254 ? 10.566 2.458 -5.831 1.00 95.38 254 VAL A CA 1
ATOM 2066 C C . VAL A 1 254 ? 11.421 3.414 -4.996 1.00 95.38 254 VAL A C 1
ATOM 2068 O O . VAL A 1 254 ? 12.634 3.226 -4.904 1.00 95.38 254 VAL A O 1
ATOM 2071 N N . LEU A 1 255 ? 10.804 4.398 -4.332 1.00 94.00 255 LEU A N 1
ATOM 2072 C CA . LEU A 1 255 ? 11.516 5.300 -3.419 1.00 94.00 255 LEU A CA 1
ATOM 2073 C C . LEU A 1 255 ? 12.089 4.563 -2.203 1.00 94.00 255 LEU A C 1
ATOM 2075 O O . LEU A 1 255 ? 13.193 4.876 -1.767 1.00 94.00 255 LEU A O 1
ATOM 2079 N N . ALA A 1 256 ? 11.363 3.580 -1.661 1.00 90.62 256 ALA A N 1
ATOM 2080 C CA . ALA A 1 256 ? 11.828 2.795 -0.522 1.00 90.62 256 ALA A CA 1
ATOM 2081 C C . ALA A 1 256 ? 13.101 2.016 -0.853 1.00 90.62 256 ALA A C 1
ATOM 2083 O O . ALA A 1 256 ? 14.021 2.028 -0.041 1.00 90.62 256 ALA A O 1
ATOM 2084 N N . LEU A 1 257 ? 13.150 1.400 -2.038 1.00 91.00 257 LEU A N 1
ATOM 2085 C CA . LEU A 1 257 ? 14.324 0.695 -2.549 1.00 91.00 257 LEU A CA 1
ATOM 2086 C C . LEU A 1 257 ? 15.473 1.665 -2.833 1.00 91.00 257 LEU A C 1
ATOM 2088 O O . LEU A 1 257 ? 16.593 1.428 -2.402 1.00 91.00 257 LEU A O 1
ATOM 2092 N N . ALA A 1 258 ? 15.196 2.801 -3.479 1.00 91.25 258 ALA A N 1
ATOM 2093 C CA . ALA A 1 258 ? 16.218 3.814 -3.736 1.00 91.25 258 ALA A CA 1
ATOM 2094 C C . ALA A 1 258 ? 16.866 4.327 -2.439 1.00 91.25 258 ALA A C 1
ATOM 2096 O O . ALA A 1 258 ? 18.067 4.553 -2.390 1.00 91.25 258 ALA A O 1
ATOM 2097 N N . PHE A 1 259 ? 16.093 4.474 -1.360 1.00 89.44 259 PHE A N 1
ATOM 2098 C CA . PHE A 1 259 ? 16.599 4.931 -0.062 1.00 89.44 259 PHE A CA 1
ATOM 2099 C C . PHE A 1 259 ? 17.501 3.922 0.667 1.00 89.44 259 PHE A C 1
ATOM 2101 O O . PHE A 1 259 ? 18.118 4.308 1.666 1.00 89.44 259 PHE A O 1
ATOM 2108 N N . GLU A 1 260 ? 17.566 2.670 0.206 1.00 87.62 260 GLU A N 1
ATOM 2109 C CA . GLU A 1 260 ? 18.471 1.630 0.719 1.00 87.62 260 GLU A CA 1
ATOM 2110 C C . GLU A 1 260 ? 19.855 1.666 0.055 1.00 87.62 260 GLU A C 1
ATOM 2112 O O . GLU A 1 260 ? 20.790 1.044 0.556 1.00 87.62 260 GLU A O 1
ATOM 2117 N N . GLU A 1 261 ? 20.010 2.426 -1.029 1.00 88.44 261 GLU A N 1
ATOM 2118 C CA . GLU A 1 261 ? 21.280 2.559 -1.737 1.00 88.44 261 GLU A CA 1
ATOM 2119 C C . GLU A 1 261 ? 22.317 3.361 -0.918 1.00 88.44 261 GLU A C 1
ATOM 2121 O O . GLU A 1 261 ? 21.965 4.276 -0.163 1.00 88.44 261 GLU A O 1
ATOM 2126 N N . PRO A 1 262 ? 23.621 3.057 -1.052 1.00 86.44 262 PRO A N 1
ATOM 2127 C CA . PRO A 1 262 ? 24.666 3.610 -0.187 1.00 86.44 262 PRO A CA 1
ATOM 2128 C C . PRO A 1 262 ? 24.805 5.137 -0.278 1.00 86.44 262 PRO A C 1
ATOM 2130 O O . PRO A 1 262 ? 25.153 5.789 0.709 1.00 86.44 262 PRO A O 1
ATOM 2133 N N . GLU A 1 263 ? 24.500 5.739 -1.429 1.00 84.81 263 GLU A N 1
ATOM 2134 C CA . GLU A 1 263 ? 24.566 7.191 -1.635 1.00 84.81 263 GLU A CA 1
ATOM 2135 C C . GLU A 1 263 ? 23.591 7.937 -0.710 1.00 84.81 263 GLU A C 1
ATOM 2137 O O . GLU A 1 263 ? 23.868 9.043 -0.232 1.00 84.81 263 GLU A O 1
ATOM 2142 N N . PHE A 1 264 ? 22.478 7.281 -0.388 1.00 84.19 264 PHE A N 1
ATOM 2143 C CA . PHE A 1 264 ? 21.399 7.769 0.456 1.00 84.19 264 PHE A CA 1
ATOM 2144 C C . PHE A 1 264 ? 21.666 7.599 1.963 1.00 84.19 264 PHE A C 1
ATOM 2146 O O . PHE A 1 264 ? 20.868 8.066 2.782 1.00 84.19 264 PHE A O 1
ATOM 2153 N N . CYS A 1 265 ? 22.793 6.987 2.338 1.00 83.06 265 CYS A N 1
ATOM 2154 C CA . CYS A 1 265 ? 23.266 6.878 3.722 1.00 83.06 265 CYS A CA 1
ATOM 2155 C C . CYS A 1 265 ? 24.247 7.999 4.119 1.00 83.06 265 CYS A C 1
ATOM 2157 O O . CYS A 1 265 ? 24.602 8.128 5.289 1.00 83.06 265 CYS A O 1
ATOM 2159 N N . THR A 1 266 ? 24.681 8.827 3.164 1.00 85.38 266 THR A N 1
ATOM 2160 C CA . THR A 1 266 ? 25.553 9.989 3.413 1.00 85.38 266 THR A CA 1
ATOM 2161 C C . THR A 1 266 ? 24.774 11.177 3.993 1.00 85.38 266 THR A C 1
ATOM 2163 O O . THR A 1 266 ? 23.556 11.243 3.849 1.00 85.38 266 THR A O 1
ATOM 2166 N N . GLU A 1 267 ? 25.446 12.172 4.589 1.00 82.44 267 GLU A N 1
ATOM 2167 C CA . GLU A 1 267 ? 24.778 13.396 5.087 1.00 82.44 267 GLU A CA 1
ATOM 2168 C C . GLU A 1 267 ? 23.965 14.112 3.991 1.00 82.44 267 GLU A C 1
ATOM 2170 O O . GLU A 1 267 ? 22.832 14.544 4.213 1.00 82.44 267 GLU A O 1
ATOM 2175 N N . ILE A 1 268 ? 24.520 14.183 2.776 1.00 84.81 268 ILE A N 1
ATOM 2176 C CA . ILE A 1 268 ? 23.855 14.767 1.604 1.00 84.81 268 ILE A CA 1
ATOM 2177 C C . ILE A 1 268 ? 22.662 13.898 1.183 1.00 84.81 268 ILE A C 1
ATOM 2179 O O . ILE A 1 268 ? 21.580 14.423 0.918 1.00 84.81 268 ILE A O 1
ATOM 2183 N N . GLY A 1 269 ? 22.836 12.575 1.163 1.00 84.12 269 GLY A N 1
ATOM 2184 C CA . GLY A 1 269 ? 21.775 11.613 0.869 1.00 84.12 269 GLY A CA 1
ATOM 2185 C C . GLY A 1 269 ? 20.610 11.691 1.859 1.00 84.12 269 GLY A C 1
ATOM 2186 O O . GLY A 1 269 ? 19.449 11.695 1.452 1.00 84.12 269 GLY A O 1
ATOM 2187 N N . MET A 1 270 ? 20.894 11.862 3.151 1.00 82.31 270 MET A N 1
ATOM 2188 C CA . MET A 1 270 ? 19.876 12.072 4.185 1.00 82.31 270 MET A CA 1
ATOM 2189 C C . MET A 1 270 ? 19.098 13.376 3.963 1.00 82.31 270 MET A C 1
ATOM 2191 O O . MET A 1 270 ? 17.870 13.388 4.069 1.00 82.31 270 MET A O 1
ATOM 2195 N N . ALA A 1 271 ? 19.775 14.463 3.578 1.00 84.50 271 ALA A N 1
ATOM 2196 C CA . ALA A 1 271 ? 19.104 15.711 3.211 1.00 84.50 271 ALA A CA 1
ATOM 2197 C C . ALA A 1 271 ? 18.213 15.547 1.963 1.00 84.50 271 ALA A C 1
ATOM 2199 O O . ALA A 1 271 ? 17.123 16.118 1.893 1.00 84.50 271 ALA A O 1
ATOM 2200 N N . GLN A 1 272 ? 18.634 14.731 0.991 1.00 86.31 272 GLN A N 1
ATOM 2201 C CA . GLN A 1 272 ? 17.827 14.395 -0.184 1.00 86.31 272 GLN A CA 1
ATOM 2202 C C . GLN A 1 272 ? 16.596 13.551 0.172 1.00 86.31 272 GLN A C 1
ATOM 2204 O O . GLN A 1 272 ? 15.507 13.862 -0.317 1.00 86.31 272 GLN A O 1
ATOM 2209 N N . LYS A 1 273 ? 16.725 12.551 1.060 1.00 86.50 273 LYS A N 1
ATOM 2210 C CA . LYS A 1 273 ? 15.576 11.799 1.607 1.00 86.50 273 LYS A CA 1
ATOM 2211 C C . LYS A 1 273 ? 14.562 12.748 2.228 1.00 86.50 273 LYS A C 1
ATOM 2213 O O . LYS A 1 273 ? 13.382 12.691 1.887 1.00 86.50 273 LYS A O 1
ATOM 2218 N N . GLN A 1 274 ? 15.031 13.651 3.093 1.00 83.69 274 GLN A N 1
ATOM 2219 C CA . GLN A 1 274 ? 14.166 14.621 3.759 1.00 83.69 274 GLN A CA 1
ATOM 2220 C C . GLN A 1 274 ? 13.453 15.522 2.749 1.00 83.69 274 GLN A C 1
ATOM 2222 O O . GLN A 1 274 ? 12.237 15.673 2.814 1.00 83.69 274 GLN A O 1
ATOM 2227 N N . ARG A 1 275 ? 14.183 16.046 1.757 1.00 87.31 275 ARG A N 1
ATOM 2228 C CA . ARG A 1 275 ? 13.599 16.860 0.686 1.00 87.31 275 ARG A CA 1
ATOM 2229 C C . ARG A 1 275 ? 12.499 16.108 -0.066 1.00 87.31 275 ARG A C 1
ATOM 2231 O O . ARG A 1 275 ? 11.454 16.692 -0.326 1.00 87.31 275 ARG A O 1
ATOM 2238 N N . VAL A 1 276 ? 12.706 14.839 -0.423 1.00 89.75 276 VAL A N 1
ATOM 2239 C CA . VAL A 1 276 ? 11.672 14.041 -1.106 1.00 89.75 276 VAL A CA 1
ATOM 2240 C C . VAL A 1 276 ? 10.463 13.821 -0.211 1.00 89.75 276 VAL A C 1
ATOM 2242 O O . VAL A 1 276 ? 9.341 13.990 -0.678 1.00 89.75 276 VAL A O 1
ATOM 2245 N N . VAL A 1 277 ? 10.666 13.512 1.069 1.00 86.12 277 VAL A N 1
ATOM 2246 C CA . VAL A 1 277 ? 9.572 13.393 2.041 1.00 86.12 277 VAL A CA 1
ATOM 2247 C C . VAL A 1 277 ? 8.771 14.695 2.127 1.00 86.12 277 VAL A C 1
ATOM 2249 O O . VAL A 1 277 ? 7.546 14.659 2.028 1.00 86.12 277 VAL A O 1
ATOM 2252 N N . ASP A 1 278 ? 9.434 15.847 2.214 1.00 82.06 278 ASP A N 1
ATOM 2253 C CA . ASP A 1 278 ? 8.768 17.153 2.254 1.00 82.06 278 ASP A CA 1
ATOM 2254 C C . ASP A 1 278 ? 7.961 17.423 0.972 1.00 82.06 278 ASP A C 1
ATOM 2256 O O . ASP A 1 278 ? 6.846 17.949 1.025 1.00 82.06 278 ASP A O 1
ATOM 2260 N N . ILE A 1 279 ? 8.492 17.018 -0.187 1.00 87.62 279 ILE A N 1
ATOM 2261 C CA . ILE A 1 279 ? 7.801 17.110 -1.478 1.00 87.62 279 ILE A CA 1
ATOM 2262 C C . ILE A 1 279 ? 6.567 16.200 -1.509 1.00 87.62 279 ILE A C 1
ATOM 2264 O O . ILE A 1 279 ? 5.492 16.659 -1.893 1.00 87.62 279 ILE A O 1
ATOM 2268 N N . LEU A 1 280 ? 6.692 14.937 -1.089 1.00 88.50 280 LEU A N 1
ATOM 2269 C CA . LEU A 1 280 ? 5.579 13.983 -1.029 1.00 88.50 280 LEU A CA 1
ATOM 2270 C C . LEU A 1 280 ? 4.452 14.515 -0.143 1.00 88.50 280 LEU A C 1
ATOM 2272 O O . LEU A 1 280 ? 3.289 14.500 -0.539 1.00 88.50 280 LEU A O 1
ATOM 2276 N N . LEU A 1 281 ? 4.800 15.059 1.024 1.00 79.81 281 LEU A N 1
ATOM 2277 C CA . LEU A 1 281 ? 3.846 15.677 1.939 1.00 79.81 281 LEU A CA 1
ATOM 2278 C C . LEU A 1 281 ? 3.175 16.905 1.310 1.00 79.81 281 LEU A C 1
ATOM 2280 O O . LEU A 1 281 ? 1.954 17.049 1.377 1.00 79.81 281 LEU A O 1
ATOM 2284 N N . LYS A 1 282 ? 3.938 17.768 0.634 1.00 81.50 282 LYS A N 1
ATOM 2285 C CA . LYS A 1 282 ? 3.384 18.913 -0.100 1.00 81.50 282 LYS A CA 1
ATOM 2286 C C . LYS A 1 282 ? 2.420 18.477 -1.210 1.00 81.50 282 LYS A C 1
ATOM 2288 O O . LYS A 1 282 ? 1.360 19.073 -1.363 1.00 81.50 282 LYS A O 1
ATOM 2293 N N . ILE A 1 283 ? 2.749 17.439 -1.973 1.00 84.94 283 ILE A N 1
ATOM 2294 C CA . ILE A 1 283 ? 1.928 16.994 -3.108 1.00 84.94 283 ILE A CA 1
ATOM 2295 C C . ILE A 1 283 ? 0.686 16.234 -2.650 1.00 84.94 283 ILE A C 1
ATOM 2297 O O . ILE A 1 283 ? -0.395 16.509 -3.157 1.00 84.94 283 ILE A O 1
ATOM 2301 N N . MET A 1 284 ? 0.827 15.287 -1.722 1.00 82.06 284 MET A N 1
ATOM 2302 C CA . MET A 1 284 ? -0.251 14.360 -1.363 1.00 82.06 284 MET A CA 1
ATOM 2303 C C . MET A 1 284 ? -1.135 14.856 -0.222 1.00 82.06 284 MET A C 1
ATOM 2305 O O . MET A 1 284 ? -2.291 14.454 -0.141 1.00 82.06 284 MET A O 1
ATOM 2309 N N . VAL A 1 285 ? -0.605 15.701 0.671 1.00 72.56 285 VAL A N 1
ATOM 2310 C CA . VAL A 1 285 ? -1.349 16.186 1.846 1.00 72.56 285 VAL A CA 1
ATOM 2311 C C . VAL A 1 285 ? -1.818 17.628 1.680 1.00 72.56 285 VAL A C 1
ATOM 2313 O O . VAL A 1 285 ? -2.913 17.973 2.124 1.00 72.56 285 VAL A O 1
ATOM 2316 N N . GLN A 1 286 ? -1.002 18.501 1.078 1.00 68.88 286 GLN A N 1
ATOM 2317 C CA . GLN A 1 286 ? -1.375 19.914 0.938 1.00 68.88 286 GLN A CA 1
ATOM 2318 C C . GLN A 1 286 ? -2.251 20.180 -0.294 1.00 68.88 286 GLN A C 1
ATOM 2320 O O . GLN A 1 286 ? -3.069 21.098 -0.235 1.00 68.88 286 GLN A O 1
ATOM 2325 N N . ASN A 1 287 ? -2.131 19.379 -1.361 1.00 70.44 287 ASN A N 1
ATOM 2326 C CA . ASN A 1 287 ? -2.960 19.501 -2.564 1.00 70.44 287 ASN A CA 1
ATOM 2327 C C . ASN A 1 287 ? -4.099 18.470 -2.586 1.00 70.44 287 ASN A C 1
ATOM 2329 O O . ASN A 1 287 ? -3.955 17.350 -2.104 1.00 70.44 287 ASN A O 1
ATOM 2333 N N . GLU A 1 288 ? -5.222 18.831 -3.207 1.00 64.50 288 GLU A N 1
ATOM 2334 C CA . GLU A 1 288 ? -6.364 17.932 -3.395 1.00 64.50 288 GLU A CA 1
ATOM 2335 C C . GLU A 1 288 ? -6.157 16.997 -4.600 1.00 64.50 288 GLU A C 1
ATOM 2337 O O . GLU A 1 288 ? -5.687 17.423 -5.660 1.00 64.50 288 GLU A O 1
ATOM 2342 N N . GLY A 1 289 ? -6.559 15.726 -4.476 1.00 76.44 289 GLY A N 1
ATOM 2343 C CA . GLY A 1 289 ? -6.603 14.796 -5.613 1.00 76.44 289 GLY A CA 1
ATOM 2344 C C . GLY A 1 289 ? -6.214 13.344 -5.344 1.00 76.44 289 GLY A C 1
ATOM 2345 O O . GLY A 1 289 ? -6.332 12.550 -6.273 1.00 76.44 289 GLY A O 1
ATOM 2346 N N . PHE A 1 290 ? -5.787 13.002 -4.127 1.00 81.19 290 PHE A N 1
ATOM 2347 C CA . PHE A 1 290 ? -5.445 11.632 -3.727 1.00 81.19 290 PHE A CA 1
ATOM 2348 C C . PHE A 1 290 ? -6.536 11.000 -2.857 1.00 81.19 290 PHE A C 1
ATOM 2350 O O . PHE A 1 290 ? -7.218 11.673 -2.080 1.00 81.19 290 PHE A O 1
ATOM 2357 N N . LEU A 1 291 ? -6.711 9.690 -2.997 1.00 75.75 291 LEU A N 1
ATOM 2358 C CA . LEU A 1 291 ? -7.629 8.875 -2.213 1.00 75.75 291 LEU A CA 1
ATOM 2359 C C . LEU A 1 291 ? -7.071 8.618 -0.801 1.00 75.75 291 LEU A C 1
ATOM 2361 O O . LEU A 1 291 ? -5.856 8.562 -0.608 1.00 75.75 291 LEU A O 1
ATOM 2365 N N . PRO A 1 292 ? -7.936 8.367 0.201 1.00 68.69 292 PRO A N 1
ATOM 2366 C CA . PRO A 1 292 ? -7.484 8.033 1.552 1.00 68.69 292 PRO A CA 1
ATOM 2367 C C . PRO A 1 292 ? -6.552 6.817 1.619 1.00 68.69 292 PRO A C 1
ATOM 2369 O O . PRO A 1 292 ? -5.628 6.805 2.426 1.00 68.69 292 PRO A O 1
ATOM 2372 N N . THR A 1 293 ? -6.753 5.816 0.761 1.00 70.81 293 THR A N 1
ATOM 2373 C CA . THR A 1 293 ? -5.894 4.625 0.662 1.00 70.81 293 THR A CA 1
ATOM 2374 C C . THR A 1 293 ? -4.498 4.938 0.127 1.00 70.81 293 THR A C 1
ATOM 2376 O O . THR A 1 293 ? -3.523 4.343 0.585 1.00 70.81 293 THR A O 1
ATOM 2379 N N . GLU A 1 294 ? -4.382 5.885 -0.805 1.00 81.25 294 GLU A N 1
ATOM 2380 C CA . GLU A 1 294 ? -3.106 6.367 -1.350 1.00 81.25 294 GLU A CA 1
ATOM 2381 C C . GLU A 1 294 ? -2.339 7.168 -0.295 1.00 81.25 294 GLU A C 1
ATOM 2383 O O . GLU A 1 294 ? -1.149 6.948 -0.073 1.00 81.25 294 GLU A O 1
ATOM 2388 N N . ILE A 1 295 ? -3.037 8.043 0.431 1.00 77.25 295 ILE A N 1
ATOM 2389 C CA . ILE A 1 295 ? -2.435 8.788 1.540 1.00 77.25 295 ILE A CA 1
ATOM 2390 C C . ILE A 1 295 ? -2.045 7.840 2.690 1.00 77.25 295 ILE A C 1
ATOM 2392 O O . ILE A 1 295 ? -0.992 8.003 3.304 1.00 77.25 295 ILE A O 1
ATOM 2396 N N . GLY A 1 296 ? -2.843 6.802 2.947 1.00 70.25 296 GLY A N 1
ATOM 2397 C CA . GLY A 1 296 ? -2.485 5.733 3.877 1.00 70.25 296 GLY A CA 1
ATOM 2398 C C . GLY A 1 296 ? -1.201 5.011 3.471 1.00 70.25 296 GLY A C 1
ATOM 2399 O O . GLY A 1 296 ? -0.318 4.829 4.306 1.00 70.25 296 GLY A O 1
ATOM 2400 N N . ALA A 1 297 ? -1.039 4.694 2.182 1.00 78.19 297 ALA A N 1
ATOM 2401 C CA . ALA A 1 297 ? 0.194 4.102 1.665 1.00 78.19 297 ALA A CA 1
ATOM 2402 C C . ALA A 1 297 ? 1.417 5.009 1.889 1.00 78.19 297 ALA A C 1
ATOM 2404 O O . ALA A 1 297 ? 2.472 4.508 2.284 1.00 78.19 297 ALA A O 1
ATOM 2405 N N . LEU A 1 298 ? 1.272 6.333 1.717 1.00 83.19 298 LEU A N 1
ATOM 2406 C CA . LEU A 1 298 ? 2.326 7.299 2.051 1.00 83.19 298 LEU A CA 1
ATOM 2407 C C . LEU A 1 298 ? 2.723 7.204 3.526 1.00 83.19 298 LEU A C 1
ATOM 2409 O O . LEU A 1 298 ? 3.911 7.190 3.837 1.00 83.19 298 LEU A O 1
ATOM 2413 N N . PHE A 1 299 ? 1.766 7.104 4.446 1.00 73.31 299 PHE A N 1
ATOM 2414 C CA . PHE A 1 299 ? 2.094 6.981 5.865 1.00 73.31 299 PHE A CA 1
ATOM 2415 C C . PHE A 1 299 ? 2.751 5.668 6.223 1.00 73.31 299 PHE A C 1
ATOM 2417 O O . PHE A 1 299 ? 3.726 5.679 6.970 1.00 73.31 299 PHE A O 1
ATOM 2424 N N . THR A 1 300 ? 2.275 4.558 5.671 1.00 70.94 300 THR A N 1
ATOM 2425 C CA . THR A 1 300 ? 2.913 3.257 5.867 1.00 70.94 300 THR A CA 1
ATOM 2426 C C . THR A 1 300 ? 4.350 3.285 5.346 1.00 70.94 300 THR A C 1
ATOM 2428 O O . THR A 1 300 ? 5.258 2.785 6.011 1.00 70.94 300 THR A O 1
ATOM 2431 N N . PHE A 1 301 ? 4.590 3.943 4.207 1.00 83.38 301 PHE A N 1
ATOM 2432 C CA . PHE A 1 301 ? 5.935 4.218 3.712 1.00 83.38 301 PHE A CA 1
ATOM 2433 C C . PHE A 1 301 ? 6.753 5.056 4.710 1.00 83.38 301 PHE A C 1
ATOM 2435 O O . PHE A 1 301 ? 7.813 4.605 5.141 1.00 83.38 301 PHE A O 1
ATOM 2442 N N . LEU A 1 302 ? 6.264 6.226 5.136 1.00 77.75 302 LEU A N 1
ATOM 2443 C CA . LEU A 1 302 ? 6.985 7.115 6.057 1.00 77.75 302 LEU A CA 1
ATOM 2444 C C . LEU A 1 302 ? 7.305 6.433 7.389 1.00 77.75 302 LEU A C 1
ATOM 2446 O O . LEU A 1 302 ? 8.432 6.520 7.867 1.00 77.75 302 LEU A O 1
ATOM 2450 N N . ALA A 1 303 ? 6.348 5.709 7.963 1.00 69.19 303 ALA A N 1
ATOM 2451 C CA . ALA A 1 303 ? 6.525 5.009 9.226 1.00 69.19 303 ALA A CA 1
ATOM 2452 C C . ALA A 1 303 ? 7.623 3.942 9.132 1.00 69.19 303 ALA A C 1
ATOM 2454 O O . ALA A 1 303 ? 8.495 3.877 9.996 1.00 69.19 303 ALA A O 1
ATOM 2455 N N . ARG A 1 304 ? 7.653 3.172 8.034 1.00 75.81 304 ARG A N 1
ATOM 2456 C CA . ARG A 1 304 ? 8.742 2.220 7.760 1.00 75.81 304 ARG A CA 1
ATOM 2457 C C . ARG A 1 304 ? 10.090 2.919 7.624 1.00 75.81 304 ARG A C 1
ATOM 2459 O O . ARG A 1 304 ? 11.083 2.401 8.124 1.00 75.81 304 ARG A O 1
ATOM 2466 N N . GLN A 1 305 ? 10.140 4.075 6.962 1.00 77.00 305 GLN A N 1
ATOM 2467 C CA . GLN A 1 305 ? 11.394 4.811 6.799 1.00 77.00 305 GLN A CA 1
ATOM 2468 C C . GLN A 1 305 ? 11.907 5.406 8.121 1.00 77.00 305 GLN A C 1
ATOM 2470 O O . GLN A 1 305 ? 13.117 5.404 8.328 1.00 77.00 305 GLN A O 1
ATOM 2475 N N . ILE A 1 306 ? 11.011 5.846 9.016 1.00 70.38 306 ILE A N 1
ATOM 2476 C CA . ILE A 1 306 ? 11.331 6.359 10.365 1.00 70.38 306 ILE A CA 1
ATOM 2477 C C . ILE A 1 306 ? 11.786 5.234 11.304 1.00 70.38 306 ILE A C 1
ATOM 2479 O O . ILE A 1 306 ? 12.696 5.426 12.105 1.00 70.38 306 ILE A O 1
ATOM 2483 N N . ALA A 1 307 ? 11.163 4.055 11.223 1.00 65.56 307 ALA A N 1
ATOM 2484 C CA . ALA A 1 307 ? 11.487 2.922 12.091 1.00 65.56 307 ALA A CA 1
ATOM 2485 C C . ALA A 1 307 ? 12.892 2.339 11.844 1.00 65.56 307 ALA A C 1
ATOM 2487 O O . ALA A 1 307 ? 13.446 1.656 12.709 1.00 65.56 307 ALA A O 1
ATOM 2488 N N . LYS A 1 308 ? 13.486 2.596 10.672 1.00 70.44 308 LYS A N 1
ATOM 2489 C CA . LYS A 1 308 ? 14.861 2.197 10.354 1.00 70.44 308 LYS A CA 1
ATOM 2490 C C . LYS A 1 308 ? 15.837 3.060 11.172 1.00 70.44 308 LYS A C 1
ATOM 2492 O O . LYS A 1 308 ? 16.003 4.240 10.893 1.00 70.44 308 LYS A O 1
ATOM 2497 N N . GLN A 1 309 ? 16.494 2.460 12.172 1.00 52.53 309 GLN A N 1
ATOM 2498 C CA . GLN A 1 309 ? 17.346 3.136 13.173 1.00 52.53 309 GLN A CA 1
ATOM 2499 C C . GLN A 1 309 ? 18.546 3.919 12.593 1.00 52.53 309 GLN A C 1
ATOM 2501 O O . GLN A 1 309 ? 19.122 4.750 13.288 1.00 52.53 309 GLN A O 1
ATOM 2506 N N . GLU A 1 310 ? 18.901 3.688 11.325 1.00 54.31 310 GLU A N 1
ATOM 2507 C CA . GLU A 1 310 ? 19.979 4.380 10.599 1.00 54.31 310 GLU A CA 1
ATOM 2508 C C . GLU A 1 310 ? 19.489 5.601 9.789 1.00 54.31 310 GLU A C 1
ATOM 2510 O O . GLU A 1 310 ? 20.301 6.358 9.264 1.00 54.31 310 GLU A O 1
ATOM 2515 N N . ASN A 1 311 ? 18.173 5.835 9.695 1.00 52.50 311 ASN A N 1
ATOM 2516 C CA . ASN A 1 311 ? 17.582 6.926 8.922 1.00 52.50 311 ASN A CA 1
ATOM 2517 C C . ASN A 1 311 ? 17.228 8.118 9.823 1.00 52.50 311 ASN A C 1
ATOM 2519 O O . ASN A 1 311 ? 16.198 8.134 10.495 1.00 52.50 311 ASN A O 1
ATOM 2523 N N . SER A 1 312 ? 18.021 9.186 9.765 1.00 53.34 312 SER A N 1
ATOM 2524 C CA . SER A 1 312 ? 17.692 10.475 10.384 1.00 53.34 312 SER A CA 1
ATOM 2525 C C . SER A 1 312 ? 16.677 11.273 9.547 1.00 53.34 312 SER A C 1
ATOM 2527 O O . SER A 1 312 ? 16.888 12.461 9.294 1.00 53.34 312 SER A O 1
ATOM 2529 N N . ILE A 1 313 ? 15.596 10.644 9.063 1.00 57.00 313 ILE A N 1
ATOM 2530 C CA . ILE A 1 313 ? 14.495 11.392 8.440 1.00 57.00 313 ILE A CA 1
ATOM 2531 C C . ILE A 1 313 ? 13.786 12.141 9.566 1.00 57.00 313 ILE A C 1
ATOM 2533 O O . ILE A 1 313 ? 12.971 11.596 10.311 1.00 57.00 313 ILE A O 1
ATOM 2537 N N . MET A 1 314 ? 14.154 13.408 9.713 1.00 53.19 314 MET A N 1
ATOM 2538 C CA . MET A 1 314 ? 13.560 14.334 10.660 1.00 53.19 314 MET A CA 1
ATOM 2539 C C . MET A 1 314 ? 12.271 14.854 10.050 1.00 53.19 314 MET A C 1
ATOM 2541 O O . MET A 1 314 ? 12.232 15.941 9.475 1.00 53.19 314 MET A O 1
ATOM 2545 N N . VAL A 1 315 ? 11.189 14.092 10.176 1.00 52.16 315 VAL A N 1
ATOM 2546 C CA . VAL A 1 315 ? 9.885 14.649 9.831 1.00 52.16 315 VAL A CA 1
ATOM 2547 C C . VAL A 1 315 ? 9.636 15.820 10.773 1.00 52.16 315 VAL A C 1
ATOM 2549 O O . VAL A 1 315 ? 9.531 15.653 11.989 1.00 52.16 315 VAL A O 1
ATOM 2552 N N . ASN A 1 316 ? 9.628 17.025 10.208 1.00 50.09 316 ASN A N 1
ATOM 2553 C CA . ASN A 1 316 ? 9.536 18.257 10.970 1.00 50.09 316 ASN A CA 1
ATOM 2554 C C . ASN A 1 316 ? 8.331 18.174 11.918 1.00 50.09 316 ASN A C 1
ATOM 2556 O O . ASN A 1 316 ? 7.196 17.976 11.479 1.00 50.09 316 ASN A O 1
ATOM 2560 N N . ARG A 1 317 ? 8.586 18.311 13.222 1.00 48.03 317 ARG A N 1
ATOM 2561 C CA . ARG A 1 317 ? 7.599 18.170 14.306 1.00 48.03 317 ARG A CA 1
ATOM 2562 C C . ARG A 1 317 ? 6.342 19.020 14.057 1.00 48.03 317 ARG A C 1
ATOM 2564 O O . ARG A 1 317 ? 5.235 18.589 14.354 1.00 48.03 317 ARG A O 1
ATOM 2571 N N . LEU A 1 318 ? 6.519 20.182 13.420 1.00 42.69 318 LEU A N 1
ATOM 2572 C CA . LEU A 1 318 ? 5.458 21.123 13.047 1.00 42.69 318 LEU A CA 1
ATOM 2573 C C . LEU A 1 318 ? 4.639 20.675 11.826 1.00 42.69 318 LEU A C 1
ATOM 2575 O O . LEU A 1 318 ? 3.440 20.933 11.760 1.00 42.69 318 LEU A O 1
ATOM 2579 N N . LEU A 1 319 ? 5.262 19.984 10.865 1.00 48.59 319 LEU A N 1
ATOM 2580 C CA . LEU A 1 319 ? 4.555 19.396 9.727 1.00 48.59 319 LEU A CA 1
ATOM 2581 C C . LEU A 1 319 ? 3.772 18.168 10.176 1.00 48.59 319 LEU A C 1
ATOM 2583 O O . LEU A 1 319 ? 2.624 18.046 9.779 1.00 48.59 319 LEU A O 1
ATOM 2587 N N . PHE A 1 320 ? 4.316 17.327 11.063 1.00 50.44 320 PHE A N 1
ATOM 2588 C CA . PHE A 1 320 ? 3.542 16.251 11.685 1.00 50.44 320 PHE A CA 1
ATOM 2589 C C . PHE A 1 320 ? 2.310 16.797 12.411 1.00 50.44 320 PHE A C 1
ATOM 2591 O O . PHE A 1 320 ? 1.235 16.260 12.202 1.00 50.44 320 PHE A O 1
ATOM 2598 N N . GLU A 1 321 ? 2.407 17.896 13.163 1.00 48.94 321 GLU A N 1
ATOM 2599 C CA . GLU A 1 321 ? 1.240 18.530 13.798 1.00 48.94 321 GLU A CA 1
ATOM 2600 C C . GLU A 1 321 ? 0.221 19.108 12.795 1.00 48.94 321 GLU A C 1
ATOM 2602 O O . GLU A 1 321 ? -0.985 18.991 13.020 1.00 48.94 321 GLU A O 1
ATOM 2607 N N . GLN A 1 322 ? 0.668 19.700 11.679 1.00 48.69 322 GLN A N 1
ATOM 2608 C CA . GLN A 1 322 ? -0.217 20.248 10.636 1.00 48.69 322 GLN A CA 1
ATOM 2609 C C . GLN A 1 322 ? -0.859 19.157 9.761 1.00 48.69 322 GLN A C 1
ATOM 2611 O O . GLN A 1 322 ? -2.045 19.233 9.446 1.00 48.69 322 GLN A O 1
ATOM 2616 N N . ILE A 1 323 ? -0.104 18.114 9.419 1.00 49.09 323 ILE A N 1
ATOM 2617 C CA . ILE A 1 323 ? -0.540 16.902 8.710 1.00 49.09 323 ILE A CA 1
ATOM 2618 C C . ILE A 1 323 ? -1.485 16.095 9.610 1.00 49.09 323 ILE A C 1
ATOM 2620 O O . ILE A 1 323 ? -2.524 15.645 9.147 1.00 49.09 323 ILE A O 1
ATOM 2624 N N . GLN A 1 324 ? -1.199 15.984 10.911 1.00 48.75 324 GLN A N 1
ATOM 2625 C CA . GLN A 1 324 ? -2.067 15.328 11.896 1.00 48.75 324 GLN A CA 1
ATOM 2626 C C . GLN A 1 324 ? -3.388 16.056 12.070 1.00 48.75 324 GLN A C 1
ATOM 2628 O O . GLN A 1 324 ? -4.426 15.410 12.092 1.00 48.75 324 GLN A O 1
ATOM 2633 N N . LEU A 1 325 ? -3.385 17.385 12.178 1.00 47.97 325 LEU A N 1
ATOM 2634 C CA . LEU A 1 325 ? -4.627 18.134 12.325 1.00 47.97 325 LEU A CA 1
ATOM 2635 C C . LEU A 1 325 ? -5.441 18.058 11.022 1.00 47.97 325 LEU A C 1
ATOM 2637 O O . LEU A 1 325 ? -6.623 17.757 11.070 1.00 47.97 325 LEU A O 1
ATOM 2641 N N . LYS A 1 326 ? -4.820 18.227 9.849 1.00 48.88 326 LYS A N 1
ATOM 2642 C CA . LYS A 1 326 ? -5.544 18.262 8.568 1.00 48.88 326 LYS A CA 1
ATOM 2643 C C . LYS A 1 326 ? -6.003 16.887 8.074 1.00 48.88 326 LYS A C 1
ATOM 2645 O O . LYS A 1 326 ? -7.111 16.765 7.559 1.00 48.88 326 LYS A O 1
ATOM 2650 N N . LEU A 1 327 ? -5.221 15.826 8.273 1.00 49.06 327 LEU A N 1
ATOM 2651 C CA . LEU A 1 327 ? -5.709 14.479 7.983 1.00 49.06 327 LEU A CA 1
ATOM 2652 C C . LEU A 1 327 ? -6.715 14.015 9.008 1.00 49.06 327 LEU A C 1
ATOM 2654 O O . LEU A 1 327 ? -7.795 13.610 8.608 1.00 49.06 327 LEU A O 1
ATOM 2658 N N . VAL A 1 328 ? -6.423 14.123 10.303 1.00 50.09 328 VAL A N 1
ATOM 2659 C CA . VAL A 1 328 ? -7.340 13.606 11.322 1.00 50.09 328 VAL A CA 1
ATOM 2660 C C . VAL A 1 328 ? -8.628 14.438 11.413 1.00 50.09 328 VAL A C 1
ATOM 2662 O O . VAL A 1 328 ? -9.663 13.902 11.803 1.00 50.09 328 VAL A O 1
ATOM 2665 N N . LEU A 1 329 ? -8.615 15.715 10.997 1.00 46.53 329 LEU A N 1
ATOM 2666 C CA . LEU A 1 329 ? -9.784 16.598 11.089 1.00 46.53 329 LEU A CA 1
ATOM 2667 C C . LEU A 1 329 ? -10.400 17.025 9.753 1.00 46.53 329 LEU A C 1
ATOM 2669 O O . LEU A 1 329 ? -11.610 17.167 9.733 1.00 46.53 329 LEU A O 1
ATOM 2673 N N . GLU A 1 330 ? -9.691 17.200 8.636 1.00 50.69 330 GLU A N 1
ATOM 2674 C CA . GLU A 1 330 ? -10.324 17.704 7.392 1.00 50.69 330 GLU A CA 1
ATOM 2675 C C . GLU A 1 330 ? -10.585 16.612 6.345 1.00 50.69 330 GLU A C 1
ATOM 2677 O O . GLU A 1 330 ? -11.619 16.645 5.683 1.00 50.69 330 GLU A O 1
ATOM 2682 N N . HIS A 1 331 ? -9.732 15.586 6.237 1.00 50.53 331 HIS A N 1
ATOM 2683 C CA . HIS A 1 331 ? -9.955 14.463 5.303 1.00 50.53 331 HIS A CA 1
ATOM 2684 C C . HIS A 1 331 ? -10.711 13.266 5.915 1.00 50.53 331 HIS A C 1
ATOM 2686 O O . HIS A 1 331 ? -11.128 12.357 5.188 1.00 50.53 331 HIS A O 1
ATOM 2692 N N . LEU A 1 332 ? -10.915 13.278 7.240 1.00 47.53 332 LEU A N 1
ATOM 2693 C CA . LEU A 1 332 ? -11.567 12.218 8.023 1.00 47.53 332 LEU A CA 1
ATOM 2694 C C . LEU A 1 332 ? -12.878 12.645 8.706 1.00 47.53 332 LEU A C 1
ATOM 2696 O O . LEU A 1 332 ? -13.563 11.783 9.248 1.00 47.53 332 LEU A O 1
ATOM 2700 N N . THR A 1 333 ? -13.255 13.932 8.677 1.00 44.47 333 THR A N 1
ATOM 2701 C CA . THR A 1 333 ? -14.505 14.412 9.309 1.00 44.47 333 THR A CA 1
ATOM 2702 C C . THR A 1 333 ? -15.481 15.084 8.359 1.00 44.47 333 THR A C 1
ATOM 2704 O O . THR A 1 333 ? -16.348 15.823 8.810 1.00 44.47 333 THR A O 1
ATOM 2707 N N . ASN A 1 334 ? -15.401 14.806 7.053 1.00 46.78 334 ASN A N 1
ATOM 2708 C CA . ASN A 1 334 ? -16.493 15.177 6.162 1.00 46.78 334 ASN A CA 1
ATOM 2709 C C . ASN A 1 334 ? -17.663 14.202 6.417 1.00 46.78 334 ASN A C 1
ATOM 2711 O O . ASN A 1 334 ? -17.543 13.022 6.074 1.00 46.78 334 ASN A O 1
ATOM 2715 N N . PRO A 1 335 ? -18.771 14.639 7.042 1.00 47.41 335 PRO A N 1
ATOM 2716 C CA . PRO A 1 335 ? -19.825 13.748 7.533 1.00 47.41 335 PRO A CA 1
ATOM 2717 C C . PRO A 1 335 ? -20.667 13.108 6.413 1.00 47.41 335 PRO A C 1
ATOM 2719 O O . PRO A 1 335 ? -21.620 12.398 6.702 1.00 47.41 335 PRO A O 1
ATOM 2722 N N . GLY A 1 336 ? -20.340 13.361 5.141 1.00 49.22 336 GLY A N 1
ATOM 2723 C CA . GLY A 1 336 ? -21.056 12.825 3.980 1.00 49.22 336 GLY A CA 1
ATOM 2724 C C . GLY A 1 336 ? -20.477 11.542 3.376 1.00 49.22 336 GLY A C 1
ATOM 2725 O O . GLY A 1 336 ? -21.036 11.061 2.399 1.00 49.22 336 GLY A O 1
ATOM 2726 N N . ASP A 1 337 ? -19.368 11.006 3.904 1.00 50.72 337 ASP A N 1
ATOM 2727 C CA . ASP A 1 337 ? -18.592 9.942 3.243 1.00 50.72 337 ASP A CA 1
ATOM 2728 C C . ASP A 1 337 ? -18.269 8.788 4.220 1.00 50.72 337 ASP A C 1
ATOM 2730 O O . ASP A 1 337 ? -17.106 8.486 4.518 1.00 50.72 337 ASP A O 1
ATOM 2734 N N . GLU A 1 338 ? -19.322 8.170 4.775 1.00 55.25 338 GLU A N 1
ATOM 2735 C CA . GLU A 1 338 ? -19.240 7.019 5.699 1.00 55.25 338 GLU A CA 1
ATOM 2736 C C . GLU A 1 338 ? -18.550 5.797 5.064 1.00 55.25 338 GLU A C 1
ATOM 2738 O O . GLU A 1 338 ? -17.937 4.989 5.761 1.00 55.25 338 GLU A O 1
ATOM 2743 N N . THR A 1 339 ? -18.562 5.689 3.732 1.00 56.59 339 THR A N 1
ATOM 2744 C CA . THR A 1 339 ? -18.066 4.524 2.981 1.00 56.59 339 THR A CA 1
ATOM 2745 C C . THR A 1 339 ? -16.556 4.298 3.074 1.00 56.59 339 THR A C 1
ATOM 2747 O O . THR A 1 339 ? -16.083 3.246 2.662 1.00 56.59 339 THR A O 1
ATOM 2750 N N . ARG A 1 340 ? -15.777 5.261 3.588 1.00 61.16 340 ARG A N 1
ATOM 2751 C CA . ARG A 1 340 ? -14.301 5.175 3.648 1.00 61.16 340 ARG A CA 1
ATOM 2752 C C . ARG A 1 340 ? -13.731 5.083 5.065 1.00 61.16 340 ARG A C 1
ATOM 2754 O O . ARG A 1 340 ? -12.513 5.103 5.232 1.00 61.16 340 ARG A O 1
ATOM 2761 N N . ILE A 1 341 ? -14.581 5.014 6.095 1.00 68.44 341 ILE A N 1
ATOM 2762 C CA . ILE A 1 341 ? -14.161 5.015 7.510 1.00 68.44 341 ILE A CA 1
ATOM 2763 C C . ILE A 1 341 ? -13.188 3.865 7.820 1.00 68.44 341 ILE A C 1
ATOM 2765 O O . ILE A 1 341 ? -12.174 4.093 8.476 1.00 68.44 341 ILE A O 1
ATOM 2769 N N . GLU A 1 342 ? -13.432 2.657 7.303 1.00 72.44 342 GLU A N 1
ATOM 2770 C CA . GLU A 1 342 ? -12.562 1.502 7.563 1.00 72.44 342 GLU A CA 1
ATOM 2771 C C . GLU A 1 342 ? -11.158 1.653 6.960 1.00 72.44 342 GLU A C 1
ATOM 2773 O O . GLU A 1 342 ? -10.170 1.402 7.648 1.00 72.44 342 GLU A O 1
ATOM 2778 N N . GLU A 1 343 ? -11.049 2.112 5.708 1.00 67.44 343 GLU A N 1
ATOM 2779 C CA . GLU A 1 343 ? -9.759 2.328 5.030 1.00 67.44 343 GLU A CA 1
ATOM 2780 C C . GLU A 1 343 ? -8.906 3.362 5.773 1.00 67.44 343 GLU A C 1
ATOM 2782 O O . GLU A 1 343 ? -7.700 3.197 5.967 1.00 67.44 343 GLU A O 1
ATOM 2787 N N . ARG A 1 344 ? -9.564 4.425 6.237 1.00 70.31 344 ARG A N 1
ATOM 2788 C CA . ARG A 1 344 ? -8.959 5.505 7.015 1.00 70.31 344 ARG A CA 1
ATOM 2789 C C . ARG A 1 344 ? -8.474 5.023 8.382 1.00 70.31 344 ARG A C 1
ATOM 2791 O O . ARG A 1 344 ? -7.366 5.356 8.802 1.00 70.31 344 ARG A O 1
ATOM 2798 N N . GLN A 1 345 ? -9.295 4.225 9.063 1.00 76.44 345 GLN A N 1
ATOM 2799 C CA . GLN A 1 345 ? -8.942 3.614 10.339 1.00 76.44 345 GLN A CA 1
ATOM 2800 C C . GLN A 1 345 ? -7.750 2.658 10.180 1.00 76.44 345 GLN A C 1
ATOM 2802 O O . GLN A 1 345 ? -6.846 2.669 11.013 1.00 76.44 345 GLN A O 1
ATOM 2807 N N . GLN A 1 346 ? -7.711 1.876 9.096 1.00 76.06 346 GLN A N 1
ATOM 2808 C CA . GLN A 1 346 ? -6.614 0.956 8.790 1.00 76.06 346 GLN A CA 1
ATOM 2809 C C . GLN A 1 346 ? -5.291 1.696 8.539 1.00 76.06 346 GLN A C 1
ATOM 2811 O O . GLN A 1 346 ? -4.268 1.326 9.112 1.00 76.06 346 GLN A O 1
ATOM 2816 N N . ALA A 1 347 ? -5.312 2.783 7.763 1.00 67.81 347 ALA A N 1
ATOM 2817 C CA . ALA A 1 347 ? -4.127 3.606 7.520 1.00 67.81 347 ALA A CA 1
ATOM 2818 C C . ALA A 1 347 ? -3.528 4.182 8.819 1.00 67.81 347 ALA A C 1
ATOM 2820 O O . ALA A 1 347 ? -2.313 4.150 9.021 1.00 67.81 347 ALA A O 1
ATOM 2821 N N . LEU A 1 348 ? -4.377 4.679 9.728 1.00 73.12 348 LEU A N 1
ATOM 2822 C CA . LEU A 1 348 ? -3.920 5.193 11.023 1.00 73.12 348 LEU A CA 1
ATOM 2823 C C . LEU A 1 348 ? -3.363 4.077 11.923 1.00 73.12 348 LEU A C 1
ATOM 2825 O O . LEU A 1 348 ? -2.367 4.289 12.615 1.00 73.12 348 LEU A O 1
ATOM 2829 N N . MET A 1 349 ? -3.971 2.887 11.894 1.00 76.88 349 MET A N 1
ATOM 2830 C CA . MET A 1 349 ? -3.472 1.716 12.622 1.00 76.88 349 MET A CA 1
ATOM 2831 C C . MET A 1 349 ? -2.079 1.290 12.153 1.00 76.88 349 MET A C 1
ATOM 2833 O O . MET A 1 349 ? -1.210 1.043 12.987 1.00 76.88 349 MET A O 1
ATOM 2837 N N . GLU A 1 350 ? -1.838 1.244 10.841 1.00 69.50 350 GLU A N 1
ATOM 2838 C CA . GLU A 1 350 ? -0.519 0.911 10.285 1.00 69.50 350 GLU A CA 1
ATOM 2839 C C . GLU A 1 350 ? 0.548 1.925 10.714 1.00 69.50 350 GLU A C 1
ATOM 2841 O O . GLU A 1 350 ? 1.652 1.542 11.105 1.00 69.50 350 GLU A O 1
ATOM 2846 N N . LEU A 1 351 ? 0.199 3.216 10.721 1.00 68.56 351 LEU A N 1
ATOM 2847 C CA . LEU A 1 351 ? 1.083 4.289 11.173 1.00 68.56 351 LEU A CA 1
ATOM 2848 C C . LEU A 1 351 ? 1.434 4.171 12.669 1.00 68.56 351 LEU A C 1
ATOM 2850 O O . LEU A 1 351 ? 2.597 4.355 13.042 1.00 68.56 351 LEU A O 1
ATOM 2854 N N . LEU A 1 352 ? 0.449 3.853 13.518 1.00 72.19 352 LEU A N 1
ATOM 2855 C CA . LEU A 1 352 ? 0.655 3.606 14.951 1.00 72.19 352 LEU A CA 1
ATOM 2856 C C . LEU A 1 352 ? 1.587 2.415 15.186 1.00 72.19 352 LEU A C 1
ATOM 2858 O O . LEU A 1 352 ? 2.575 2.539 15.908 1.00 72.19 352 LEU A O 1
ATOM 2862 N N . GLN A 1 353 ? 1.301 1.280 14.544 1.00 74.81 353 GLN A N 1
ATOM 2863 C CA . GLN A 1 353 ? 2.052 0.034 14.726 1.00 74.81 353 GLN A CA 1
ATOM 2864 C C . GLN A 1 353 ? 3.500 0.138 14.243 1.00 74.81 353 GLN A C 1
ATOM 2866 O O . GLN A 1 353 ? 4.397 -0.439 14.853 1.00 74.81 353 GLN A O 1
ATOM 2871 N N . ALA A 1 354 ? 3.743 0.899 13.178 1.00 62.88 354 ALA A N 1
ATOM 2872 C CA . ALA A 1 354 ? 5.084 1.149 12.666 1.00 62.88 354 ALA A CA 1
ATOM 2873 C C . ALA A 1 354 ? 5.866 2.207 13.475 1.00 62.88 354 ALA A C 1
ATOM 2875 O O . ALA A 1 354 ? 6.986 2.551 13.109 1.00 62.88 354 ALA A O 1
ATOM 2876 N N . GLY A 1 355 ? 5.306 2.737 14.570 1.00 61.53 355 GLY A N 1
ATOM 2877 C CA . GLY A 1 355 ? 5.988 3.696 15.444 1.00 61.53 355 GLY A CA 1
ATOM 2878 C C . GLY A 1 355 ? 6.080 5.114 14.874 1.00 61.53 355 GLY A C 1
ATOM 2879 O O . GLY A 1 355 ? 6.761 5.962 15.449 1.00 61.53 355 GLY A O 1
ATOM 2880 N N . GLY A 1 356 ? 5.361 5.417 13.788 1.00 56.09 356 GLY A N 1
ATOM 2881 C CA . GLY A 1 356 ? 5.387 6.739 13.156 1.00 56.09 356 GLY A CA 1
ATOM 2882 C C . GLY A 1 356 ? 4.801 7.859 14.025 1.00 56.09 356 GLY A C 1
ATOM 2883 O O . GLY A 1 356 ? 5.013 9.032 13.731 1.00 56.09 356 GLY A O 1
ATOM 2884 N N . LEU A 1 357 ? 4.105 7.513 15.116 1.00 60.09 357 LEU A N 1
ATOM 2885 C CA . LEU A 1 357 ? 3.575 8.455 16.109 1.00 60.09 357 LEU A CA 1
ATOM 2886 C C . LEU A 1 357 ? 4.348 8.446 17.440 1.00 60.09 357 LEU A C 1
ATOM 2888 O O . LEU A 1 357 ? 3.889 9.045 18.405 1.00 60.09 357 LEU A O 1
ATOM 2892 N N . ALA A 1 358 ? 5.538 7.837 17.510 1.00 62.28 358 ALA A N 1
ATOM 2893 C CA . ALA A 1 358 ? 6.303 7.738 18.761 1.00 62.28 358 ALA A CA 1
ATOM 2894 C C . ALA A 1 358 ? 6.674 9.099 19.392 1.00 62.28 358 ALA A C 1
ATOM 2896 O O . ALA A 1 358 ? 6.884 9.184 20.598 1.00 62.28 358 ALA A O 1
ATOM 2897 N N . GLN A 1 359 ? 6.756 10.170 18.594 1.00 56.22 359 GLN A N 1
ATOM 2898 C CA . GLN A 1 359 ? 7.059 11.529 19.071 1.00 56.22 359 GLN A CA 1
ATOM 2899 C C . GLN A 1 359 ? 5.809 12.376 19.377 1.00 56.22 359 GLN A C 1
ATOM 2901 O O . GLN A 1 359 ? 5.929 13.561 19.705 1.00 56.22 359 GLN A O 1
ATOM 2906 N N . VAL A 1 360 ? 4.619 11.797 19.222 1.00 62.47 360 VAL A N 1
ATOM 2907 C CA . VAL A 1 360 ? 3.322 12.481 19.273 1.00 62.47 360 VAL A CA 1
ATOM 2908 C C . VAL A 1 360 ? 2.671 12.225 20.623 1.00 62.47 360 VAL A C 1
ATOM 2910 O O . VAL A 1 360 ? 2.846 11.162 21.212 1.00 62.47 360 VAL A O 1
ATOM 2913 N N . ASN A 1 361 ? 1.903 13.195 21.123 1.00 69.00 361 ASN A N 1
ATOM 2914 C CA . ASN A 1 361 ? 1.121 12.978 22.335 1.00 69.00 361 ASN A CA 1
ATOM 2915 C C . ASN A 1 361 ? -0.022 11.984 22.051 1.00 69.00 361 ASN A C 1
ATOM 2917 O O . ASN A 1 361 ? -0.984 12.323 21.358 1.00 69.00 361 ASN A O 1
ATOM 2921 N N . GLU A 1 362 ? 0.086 10.780 22.612 1.00 75.69 362 GLU A N 1
ATOM 2922 C CA . GLU A 1 362 ? -0.898 9.699 22.478 1.00 75.69 362 GLU A CA 1
ATOM 2923 C C . GLU A 1 362 ? -2.292 10.113 22.961 1.00 75.69 362 GLU A C 1
ATOM 2925 O O . GLU A 1 362 ? -3.281 9.765 22.319 1.00 75.69 362 GLU A O 1
ATOM 2930 N N . GLU A 1 363 ? -2.391 10.944 24.004 1.00 80.75 363 GLU A N 1
ATOM 2931 C CA . GLU A 1 363 ? -3.673 11.440 24.526 1.00 80.75 363 GLU A CA 1
ATOM 2932 C C . GLU A 1 363 ? -4.421 12.282 23.487 1.00 80.75 363 GLU A C 1
ATOM 2934 O O . GLU A 1 363 ? -5.643 12.210 23.360 1.00 80.75 363 GLU A O 1
ATOM 2939 N N . ARG A 1 364 ? -3.682 13.061 22.689 1.00 74.25 364 ARG A N 1
ATOM 2940 C CA . ARG A 1 364 ? -4.266 13.867 21.613 1.00 74.25 364 ARG A CA 1
ATOM 2941 C C . ARG A 1 364 ? -4.756 12.984 20.468 1.00 74.25 364 ARG A C 1
ATOM 2943 O O . ARG A 1 364 ? -5.807 13.269 19.899 1.00 74.25 364 ARG A O 1
ATOM 2950 N N . VAL A 1 365 ? -4.012 11.930 20.129 1.00 75.25 365 VAL A N 1
ATOM 2951 C CA . VAL A 1 365 ? -4.417 10.955 19.101 1.00 75.25 365 VAL A CA 1
ATOM 2952 C C . VAL A 1 365 ? -5.678 10.219 19.545 1.00 75.25 365 VAL A C 1
ATOM 2954 O O . VAL A 1 365 ? -6.615 10.091 18.760 1.00 75.25 365 VAL A O 1
ATOM 2957 N N . LEU A 1 366 ? -5.728 9.809 20.811 1.00 82.94 366 LEU A N 1
ATOM 2958 C CA . LEU A 1 366 ? -6.876 9.144 21.410 1.00 82.94 366 LEU A CA 1
ATOM 2959 C C . LEU A 1 366 ? -8.130 10.029 21.383 1.00 82.94 366 LEU A C 1
ATOM 2961 O O . LEU A 1 366 ? -9.150 9.605 20.847 1.00 82.94 366 LEU A O 1
ATOM 2965 N N . ALA A 1 367 ? -8.040 11.280 21.851 1.00 81.38 367 ALA A N 1
ATOM 2966 C CA . ALA A 1 367 ? -9.170 12.217 21.850 1.00 81.38 367 ALA A CA 1
ATOM 2967 C C . ALA A 1 367 ? -9.734 12.462 20.438 1.00 81.38 367 ALA A C 1
ATOM 2969 O O . ALA A 1 367 ? -10.939 12.634 20.239 1.00 81.38 367 ALA A O 1
ATOM 2970 N N . LEU A 1 368 ? -8.861 12.470 19.429 1.00 72.94 368 LEU A N 1
ATOM 2971 C CA . LEU A 1 368 ? -9.279 12.583 18.038 1.00 72.94 368 LEU A CA 1
ATOM 2972 C C . LEU A 1 368 ? -9.950 11.301 17.536 1.00 72.94 368 LEU A C 1
ATOM 2974 O O . LEU A 1 368 ? -11.010 11.391 16.919 1.00 72.94 368 LEU A O 1
ATOM 2978 N N . ALA A 1 369 ? -9.362 10.134 17.814 1.00 79.88 369 ALA A N 1
ATOM 2979 C CA . ALA A 1 369 ? -9.900 8.831 17.426 1.00 79.88 369 ALA A CA 1
ATOM 2980 C C . ALA A 1 369 ? -11.293 8.583 18.031 1.00 79.88 369 ALA A C 1
ATOM 2982 O O . ALA A 1 369 ? -12.191 8.122 17.324 1.00 79.88 369 ALA A O 1
ATOM 2983 N N . GLU A 1 370 ? -11.503 8.973 19.292 1.00 84.81 370 GLU A N 1
ATOM 2984 C CA . GLU A 1 370 ? -12.808 8.949 19.963 1.00 84.81 370 GLU A CA 1
ATOM 2985 C C . GLU A 1 370 ? -13.828 9.826 19.224 1.00 84.81 370 GLU A C 1
ATOM 2987 O O . GLU A 1 370 ? -14.930 9.373 18.906 1.00 84.81 370 GLU A O 1
ATOM 2992 N N . ARG A 1 371 ? -13.446 11.063 18.870 1.00 79.25 371 ARG A N 1
ATOM 2993 C CA . ARG A 1 371 ? -14.325 12.014 18.170 1.00 79.25 371 ARG A CA 1
ATOM 2994 C C . ARG A 1 371 ? -14.807 11.489 16.819 1.00 79.25 371 ARG A C 1
ATOM 2996 O O . ARG A 1 371 ? -15.939 11.765 16.426 1.00 79.25 371 ARG A O 1
ATOM 3003 N N . VAL A 1 372 ? -13.948 10.763 16.105 1.00 75.25 372 VAL A N 1
ATOM 3004 C CA . VAL A 1 372 ? -14.252 10.200 14.778 1.00 75.25 372 VAL A CA 1
ATOM 3005 C C . VAL A 1 372 ? -14.715 8.743 14.825 1.00 75.25 372 VAL A C 1
ATOM 3007 O O . VAL A 1 372 ? -14.922 8.145 13.773 1.00 75.25 372 VAL A O 1
ATOM 3010 N N . LYS A 1 373 ? -14.919 8.180 16.026 1.00 83.38 373 LYS A N 1
ATOM 3011 C CA . LYS A 1 373 ? -15.397 6.806 16.251 1.00 83.38 373 LYS A CA 1
ATOM 3012 C C . LYS A 1 373 ? -14.493 5.724 15.646 1.00 83.38 373 LYS A C 1
ATOM 3014 O O . LYS A 1 373 ? -14.969 4.691 15.180 1.00 83.38 373 LYS A O 1
ATOM 3019 N N . PHE A 1 374 ? -13.178 5.937 15.654 1.00 84.81 374 PHE A N 1
ATOM 3020 C CA . PHE A 1 374 ? -12.206 4.952 15.172 1.00 84.81 374 PHE A CA 1
ATOM 3021 C C . PHE A 1 374 ? -11.913 3.897 16.247 1.00 84.81 374 PHE A C 1
ATOM 3023 O O . PHE A 1 374 ? -10.837 3.857 16.844 1.00 84.81 374 PHE A O 1
ATOM 3030 N N . TYR A 1 375 ? -12.885 3.026 16.512 1.00 90.56 375 TYR A N 1
ATOM 3031 C CA . TYR A 1 375 ? -12.875 2.141 17.678 1.00 90.56 375 TYR A CA 1
ATOM 3032 C C . TYR A 1 375 ? -11.692 1.161 17.740 1.00 90.56 375 TYR A C 1
ATOM 3034 O O . TYR A 1 375 ? -11.272 0.816 18.840 1.00 90.56 375 TYR A O 1
ATOM 3042 N N . ARG A 1 376 ? -11.110 0.720 16.610 1.00 89.81 376 ARG A N 1
ATOM 3043 C CA . ARG A 1 376 ? -9.899 -0.143 16.633 1.00 89.81 376 ARG A CA 1
ATOM 3044 C C . ARG A 1 376 ? -8.641 0.624 17.041 1.00 89.81 376 ARG A C 1
ATOM 3046 O O . ARG A 1 376 ? -7.761 0.069 17.690 1.00 89.81 376 ARG A O 1
ATOM 3053 N N . VAL A 1 377 ? -8.573 1.902 16.669 1.00 87.19 377 VAL A N 1
ATOM 3054 C CA . VAL A 1 377 ? -7.479 2.802 17.055 1.00 87.19 377 VAL A CA 1
ATOM 3055 C C . VAL A 1 377 ? -7.574 3.097 18.547 1.00 87.19 377 VAL A C 1
ATOM 3057 O O . VAL A 1 377 ? -6.580 2.961 19.256 1.00 87.19 377 VAL A O 1
ATOM 3060 N N . CYS A 1 378 ? -8.778 3.420 19.035 1.00 91.44 378 CYS A N 1
ATOM 3061 C CA . CYS A 1 378 ? -9.030 3.606 20.463 1.00 91.44 378 CYS A CA 1
ATOM 3062 C C . CYS A 1 378 ? -8.681 2.345 21.264 1.00 91.44 378 CYS A C 1
ATOM 3064 O O . CYS A 1 378 ? -7.944 2.438 22.238 1.00 91.44 378 CYS A O 1
ATOM 3066 N N . GLU A 1 379 ? -9.134 1.166 20.823 1.00 93.44 379 GLU A N 1
ATOM 3067 C CA . GLU A 1 379 ? -8.805 -0.117 21.459 1.00 93.44 379 GLU A CA 1
ATOM 3068 C C . GLU A 1 379 ? -7.293 -0.326 21.596 1.00 93.44 379 GLU A C 1
ATOM 3070 O O . GLU A 1 379 ? -6.823 -0.644 22.686 1.00 93.44 379 GLU A O 1
ATOM 3075 N N . HIS A 1 380 ? -6.524 -0.103 20.526 1.00 90.56 380 HIS A N 1
ATOM 3076 C CA . HIS A 1 380 ? -5.071 -0.266 20.551 1.00 90.56 380 HIS A CA 1
ATOM 3077 C C . HIS A 1 380 ? -4.390 0.666 21.566 1.00 90.56 380 HIS A C 1
ATOM 3079 O O . HIS A 1 380 ? -3.505 0.244 22.314 1.00 90.56 380 HIS A O 1
ATOM 3085 N N . LEU A 1 381 ? -4.816 1.931 21.613 1.00 89.69 381 LEU A N 1
ATOM 3086 C CA . LEU A 1 381 ? -4.275 2.922 22.545 1.00 89.69 381 LEU A CA 1
ATOM 3087 C C . LEU A 1 381 ? -4.676 2.611 23.996 1.00 89.69 381 LEU A C 1
ATOM 3089 O O . LEU A 1 381 ? -3.830 2.639 24.890 1.00 89.69 381 LEU A O 1
ATOM 3093 N N . TYR A 1 382 ? -5.934 2.246 24.245 1.00 93.50 382 TYR A N 1
ATOM 3094 C CA . TYR A 1 382 ? -6.385 1.843 25.577 1.00 93.50 382 TYR A CA 1
ATOM 3095 C C . TYR A 1 382 ? -5.718 0.554 26.059 1.00 93.50 382 TYR A C 1
ATOM 3097 O O . TYR A 1 382 ? -5.408 0.453 27.244 1.00 93.50 382 TYR A O 1
ATOM 3105 N N . GLU A 1 383 ? -5.445 -0.412 25.174 1.00 91.25 383 GLU A N 1
ATOM 3106 C CA . GLU A 1 383 ? -4.736 -1.647 25.531 1.00 91.25 383 GLU A CA 1
ATOM 3107 C C . GLU A 1 383 ? -3.315 -1.342 26.019 1.00 91.25 383 GLU A C 1
ATOM 3109 O O . GLU A 1 383 ? -2.870 -1.909 27.021 1.00 91.25 383 GLU A O 1
ATOM 3114 N N . LYS A 1 384 ? -2.635 -0.376 25.386 1.00 88.38 384 LYS A N 1
ATOM 3115 C CA . LYS A 1 384 ? -1.318 0.109 25.822 1.00 88.38 384 LYS A CA 1
ATOM 3116 C C . LYS A 1 384 ? -1.360 0.739 27.220 1.00 88.38 384 LYS A C 1
ATOM 3118 O O . LYS A 1 384 ? -0.432 0.541 28.005 1.00 88.38 384 LYS A O 1
ATOM 3123 N N . HIS A 1 385 ? -2.439 1.451 27.541 1.00 88.81 385 HIS A N 1
ATOM 3124 C CA . HIS A 1 385 ? -2.669 2.061 28.856 1.00 88.81 385 HIS A CA 1
ATOM 3125 C C . HIS A 1 385 ? -3.403 1.151 29.855 1.00 88.81 385 HIS A C 1
ATOM 3127 O O . HIS A 1 385 ? -3.698 1.598 30.959 1.00 88.81 385 HIS A O 1
ATOM 3133 N N . GLN A 1 386 ? -3.688 -0.105 29.491 1.00 89.62 386 GLN A N 1
ATOM 3134 C CA . GLN A 1 386 ? -4.411 -1.082 30.318 1.00 89.62 386 GLN A CA 1
ATOM 3135 C C . GLN A 1 386 ? -5.826 -0.631 30.747 1.00 89.62 386 GLN A C 1
ATOM 3137 O O . GLN A 1 386 ? -6.341 -1.068 31.769 1.00 89.62 386 GLN A O 1
ATOM 3142 N N . GLN A 1 387 ? -6.490 0.210 29.949 1.00 92.12 387 GLN A N 1
ATOM 3143 C CA . GLN A 1 387 ? -7.842 0.728 30.219 1.00 92.12 387 GLN A CA 1
ATOM 3144 C C . GLN A 1 387 ? -8.921 -0.176 29.593 1.00 92.12 387 GLN A C 1
ATOM 3146 O O . GLN A 1 387 ? -9.534 0.166 28.580 1.00 92.12 387 GLN A O 1
ATOM 3151 N N . TYR A 1 388 ? -9.120 -1.379 30.144 1.00 93.12 388 TYR A N 1
ATOM 3152 C CA . TYR A 1 388 ? -10.018 -2.396 29.559 1.00 93.12 388 TYR A CA 1
ATOM 3153 C C . TYR A 1 388 ? -11.504 -2.031 29.620 1.00 93.12 388 TYR A C 1
ATOM 3155 O O . TYR A 1 388 ? -12.275 -2.451 28.758 1.00 93.12 388 TYR A O 1
ATOM 3163 N N . ASP A 1 389 ? -11.898 -1.245 30.615 1.00 93.62 389 ASP A N 1
ATOM 3164 C CA . ASP A 1 389 ? -13.229 -0.659 30.750 1.00 93.62 389 ASP A CA 1
ATOM 3165 C C . ASP A 1 389 ? -13.594 0.181 29.517 1.00 93.62 389 ASP A C 1
ATOM 3167 O O . ASP A 1 389 ? -14.681 0.040 28.960 1.00 93.62 389 ASP A O 1
ATOM 3171 N N . LYS A 1 390 ? -12.653 0.980 29.010 1.00 94.25 390 LYS A N 1
ATOM 3172 C CA . LYS A 1 390 ? -12.866 1.783 27.799 1.00 94.25 390 LYS A CA 1
ATOM 3173 C C . LYS A 1 390 ? -12.782 0.966 26.512 1.00 94.25 390 LYS A C 1
ATOM 3175 O O . LYS A 1 390 ? -13.462 1.271 25.532 1.00 94.25 390 LYS A O 1
ATOM 3180 N N . ILE A 1 391 ? -11.998 -0.116 26.498 1.00 95.44 391 ILE A N 1
ATOM 3181 C CA . ILE A 1 391 ? -12.014 -1.068 25.375 1.00 95.44 391 ILE A CA 1
ATOM 3182 C C . ILE A 1 391 ? -13.393 -1.727 25.257 1.00 95.44 391 ILE A C 1
ATOM 3184 O O . ILE A 1 391 ? -13.894 -1.881 24.143 1.00 95.44 391 ILE A O 1
ATOM 3188 N N . LEU A 1 392 ? -14.044 -2.055 26.380 1.00 95.81 392 LEU A N 1
ATOM 3189 C CA . LEU A 1 392 ? -15.417 -2.566 26.373 1.00 95.81 392 LEU A CA 1
ATOM 3190 C C . LEU A 1 392 ? -16.360 -1.600 25.639 1.00 95.81 392 LEU A C 1
ATOM 3192 O O . LEU A 1 392 ? -17.112 -2.029 24.764 1.00 95.81 392 LEU A O 1
ATOM 3196 N N . GLU A 1 393 ? -16.277 -0.298 25.930 1.00 94.38 393 GLU A N 1
ATOM 3197 C CA . GLU A 1 393 ? -17.069 0.732 25.240 1.00 94.38 393 GLU A CA 1
ATOM 3198 C C . GLU A 1 393 ? -16.805 0.751 23.729 1.00 94.38 393 GLU A C 1
ATOM 3200 O O . GLU A 1 393 ? -17.744 0.872 22.941 1.00 94.38 393 GLU A O 1
ATOM 3205 N N . CYS A 1 394 ? -15.549 0.566 23.307 1.00 94.44 394 CYS A N 1
ATOM 3206 C CA . CYS A 1 394 ? -15.198 0.492 21.888 1.00 94.44 394 CYS A CA 1
ATOM 3207 C C . CYS A 1 394 ? -15.942 -0.644 21.173 1.00 94.44 394 CYS A C 1
ATOM 3209 O O . CYS A 1 394 ? -16.429 -0.444 20.063 1.00 94.44 394 CYS A O 1
ATOM 3211 N N . TYR A 1 395 ? -16.075 -1.817 21.801 1.00 95.44 395 TYR A N 1
ATOM 3212 C CA . TYR A 1 395 ? -16.865 -2.918 21.241 1.00 95.44 395 TYR A CA 1
ATOM 3213 C C . TYR A 1 395 ? -18.366 -2.621 21.263 1.00 95.44 395 TYR A C 1
ATOM 3215 O O . TYR A 1 395 ? -19.047 -2.854 20.266 1.00 95.44 395 TYR A O 1
ATOM 3223 N N . LEU A 1 396 ? -18.887 -2.089 22.372 1.00 94.12 396 LEU A N 1
ATOM 3224 C CA . LEU A 1 396 ? -20.314 -1.790 22.527 1.00 94.12 396 LEU A CA 1
ATOM 3225 C C . LEU A 1 396 ? -20.811 -0.727 21.540 1.00 94.12 396 LEU A C 1
ATOM 3227 O O . LEU A 1 396 ? -21.975 -0.758 21.128 1.00 94.12 396 LEU A O 1
ATOM 3231 N N . HIS A 1 397 ? -19.941 0.196 21.132 1.00 91.25 397 HIS A N 1
ATOM 3232 C CA . HIS A 1 397 ? -20.274 1.270 20.203 1.00 91.25 397 HIS A CA 1
ATOM 3233 C C . HIS A 1 397 ? -19.928 0.980 18.735 1.00 91.25 397 HIS A C 1
ATOM 3235 O O . HIS A 1 397 ? -20.403 1.716 17.874 1.00 91.25 397 HIS A O 1
ATOM 3241 N N . ASP A 1 398 ? -19.194 -0.096 18.430 1.00 90.44 398 ASP A N 1
ATOM 3242 C CA . ASP A 1 398 ? -18.823 -0.496 17.065 1.00 90.44 398 ASP A CA 1
ATOM 3243 C C . ASP A 1 398 ? -19.799 -1.545 16.490 1.00 90.44 398 ASP A C 1
ATOM 3245 O O . ASP A 1 398 ? -19.664 -2.735 16.799 1.00 90.44 398 ASP A O 1
ATOM 3249 N N . PRO A 1 399 ? -20.757 -1.172 15.612 1.00 87.31 399 PRO A N 1
ATOM 3250 C CA . PRO A 1 399 ? -21.789 -2.089 15.119 1.00 87.31 399 PRO A CA 1
ATOM 3251 C C . PRO A 1 399 ? -21.231 -3.343 14.439 1.00 87.31 399 PRO A C 1
ATOM 3253 O O . PRO A 1 399 ? -21.843 -4.405 14.521 1.00 87.31 399 PRO A O 1
ATOM 3256 N N . SER A 1 400 ? -20.059 -3.237 13.805 1.00 88.06 400 SER A N 1
ATOM 3257 C CA . SER A 1 400 ? -19.418 -4.349 13.096 1.00 88.06 400 SER A CA 1
ATOM 3258 C C . SER A 1 400 ? -18.804 -5.388 14.041 1.00 88.06 400 SER A C 1
ATOM 3260 O O . SER A 1 400 ? -18.617 -6.546 13.661 1.00 88.06 400 SER A O 1
ATOM 3262 N N . ARG A 1 401 ? -18.500 -4.994 15.287 1.00 91.12 401 ARG A N 1
ATOM 3263 C CA . ARG A 1 401 ? -17.780 -5.819 16.269 1.00 91.12 401 ARG A CA 1
ATOM 3264 C C . ARG A 1 401 ? -18.519 -6.036 17.584 1.00 91.12 401 ARG A C 1
ATOM 3266 O O . ARG A 1 401 ? -18.020 -6.817 18.388 1.00 91.12 401 ARG A O 1
ATOM 3273 N N . LYS A 1 402 ? -19.708 -5.458 17.800 1.00 92.88 402 LYS A N 1
ATOM 3274 C CA . LYS A 1 402 ? -20.497 -5.619 19.043 1.00 92.88 402 LYS A CA 1
ATOM 3275 C C . LYS A 1 402 ? -20.559 -7.061 19.560 1.00 92.88 402 LYS A C 1
ATOM 3277 O O . LYS A 1 402 ? -20.322 -7.291 20.737 1.00 92.88 402 LYS A O 1
ATOM 3282 N N . LEU A 1 403 ? -20.792 -8.053 18.694 1.00 93.44 403 LEU A N 1
ATOM 3283 C CA . LEU A 1 403 ? -20.877 -9.470 19.098 1.00 93.44 403 LEU A CA 1
ATOM 3284 C C . LEU A 1 403 ? -19.558 -10.064 19.630 1.00 93.44 403 LEU A C 1
ATOM 3286 O O . LEU A 1 403 ? -19.587 -11.092 20.309 1.00 93.44 403 LEU A O 1
ATOM 3290 N N . GLN A 1 404 ? -18.414 -9.453 19.311 1.00 95.50 404 GLN A N 1
ATOM 3291 C CA . GLN A 1 404 ? -17.082 -9.877 19.756 1.00 95.50 404 GLN A CA 1
ATOM 3292 C C . GLN A 1 404 ? -16.780 -9.424 21.194 1.00 95.50 404 GLN A C 1
ATOM 3294 O O . GLN A 1 404 ? -15.810 -9.899 21.783 1.00 95.50 404 GLN A O 1
ATOM 3299 N N . VAL A 1 405 ? -17.626 -8.568 21.789 1.00 96.56 405 VAL A N 1
ATOM 3300 C CA . VAL A 1 405 ? -17.452 -8.064 23.162 1.00 96.56 405 VAL A CA 1
ATOM 3301 C C . VAL A 1 405 ? -17.321 -9.192 24.188 1.00 96.56 405 VAL A C 1
ATOM 3303 O O . VAL A 1 405 ? -16.488 -9.113 25.082 1.00 96.56 405 VAL A O 1
ATOM 3306 N N . PHE A 1 406 ? -18.076 -10.284 24.029 1.00 95.88 406 PHE A N 1
ATOM 3307 C CA . PHE A 1 406 ? -18.038 -11.419 24.957 1.00 95.88 406 PHE A CA 1
ATOM 3308 C C . PHE A 1 406 ? -16.701 -12.157 24.912 1.00 95.88 406 PHE A C 1
ATOM 3310 O O . PHE A 1 406 ? -16.129 -12.450 25.957 1.00 95.88 406 PHE A O 1
ATOM 3317 N N . TYR A 1 407 ? -16.147 -12.351 23.710 1.00 95.44 407 TYR A N 1
ATOM 3318 C CA . TYR A 1 407 ? -14.811 -12.922 23.554 1.00 95.44 407 TYR A CA 1
ATOM 3319 C C . TYR A 1 407 ? -13.748 -12.035 24.214 1.00 95.44 407 TYR A C 1
ATOM 3321 O O . TYR A 1 407 ? -12.838 -12.535 24.873 1.00 95.44 407 TYR A O 1
ATOM 3329 N N . PHE A 1 408 ? -13.871 -10.710 24.075 1.00 95.19 408 PHE A N 1
ATOM 3330 C CA . PHE A 1 408 ? -12.990 -9.767 24.761 1.00 95.19 408 PHE A CA 1
ATOM 3331 C C . PHE A 1 408 ? -13.101 -9.884 26.290 1.00 95.19 408 PHE A C 1
ATOM 3333 O O . PHE A 1 408 ? -12.073 -10.007 26.957 1.00 95.19 408 PHE A O 1
ATOM 3340 N N . ILE A 1 409 ? -14.321 -9.900 26.841 1.00 95.12 409 ILE A N 1
ATOM 3341 C CA . ILE A 1 409 ? -14.553 -10.040 28.286 1.00 95.12 409 ILE A CA 1
ATOM 3342 C C . ILE A 1 409 ? -13.896 -11.324 28.810 1.00 95.12 409 ILE A C 1
ATOM 3344 O O . ILE A 1 409 ? -13.070 -11.267 29.723 1.00 95.12 409 ILE A O 1
ATOM 3348 N N . GLU A 1 410 ? -14.198 -12.469 28.194 1.00 94.06 410 GLU A N 1
ATOM 3349 C CA . GLU A 1 410 ? -13.640 -13.771 28.575 1.00 94.06 410 GLU A CA 1
ATOM 3350 C C . GLU A 1 410 ? -12.108 -13.774 28.481 1.00 94.06 410 GLU A C 1
ATOM 3352 O O . GLU A 1 410 ? -11.430 -14.234 29.402 1.00 94.06 410 GLU A O 1
ATOM 3357 N N . LYS A 1 411 ? -11.539 -13.203 27.408 1.00 93.56 411 LYS A N 1
ATOM 3358 C CA . LYS A 1 411 ? -10.084 -13.080 27.214 1.00 93.56 411 LYS A CA 1
ATOM 3359 C C . LYS A 1 411 ? -9.421 -12.316 28.359 1.00 93.56 411 LYS A C 1
ATOM 3361 O O . LYS A 1 411 ? -8.350 -12.724 28.810 1.00 93.56 411 LYS A O 1
ATOM 3366 N N . ILE A 1 412 ? -10.003 -11.203 28.809 1.00 91.69 412 ILE A N 1
ATOM 3367 C CA . ILE A 1 412 ? -9.412 -10.386 29.878 1.00 91.69 412 ILE A CA 1
ATOM 3368 C C . ILE A 1 412 ? -9.589 -11.048 31.248 1.00 91.69 412 ILE A C 1
ATOM 3370 O O . ILE A 1 412 ? -8.620 -11.124 32.011 1.00 91.69 412 ILE A O 1
ATOM 3374 N N . LEU A 1 413 ? -10.777 -11.574 31.553 1.00 91.50 413 LEU A N 1
ATOM 3375 C CA . LEU A 1 413 ? -11.076 -12.160 32.863 1.00 91.50 413 LEU A CA 1
ATOM 3376 C C . LEU A 1 413 ? -10.334 -13.480 33.107 1.00 91.50 413 LEU A C 1
ATOM 3378 O O . LEU A 1 413 ? -9.807 -13.680 34.207 1.00 91.50 413 LEU A O 1
ATOM 3382 N N . ASN A 1 414 ? -10.177 -14.319 32.077 1.00 91.25 414 ASN A N 1
ATOM 3383 C CA . ASN A 1 414 ? -9.423 -15.574 32.166 1.00 91.25 414 ASN A CA 1
ATOM 3384 C C . ASN A 1 414 ? -7.901 -15.390 32.174 1.00 91.25 414 ASN A C 1
ATOM 3386 O O . ASN A 1 414 ? -7.160 -16.331 32.464 1.00 91.25 414 ASN A O 1
ATOM 3390 N N . HIS A 1 415 ? -7.389 -14.196 31.869 1.00 88.25 415 HIS A N 1
ATOM 3391 C CA . HIS A 1 415 ? -5.948 -14.004 31.781 1.00 88.25 415 HIS A CA 1
ATOM 3392 C C . HIS A 1 415 ? -5.295 -14.033 33.183 1.00 88.25 415 HIS A C 1
ATOM 3394 O O . HIS A 1 415 ? -5.627 -13.207 34.046 1.00 88.25 415 HIS A O 1
ATOM 3400 N N . PRO A 1 416 ? -4.320 -14.934 33.433 1.00 80.75 416 PRO A N 1
ATOM 3401 C CA . PRO A 1 416 ? -3.806 -15.197 34.781 1.00 80.75 416 PRO A CA 1
ATOM 3402 C C . PRO A 1 416 ? -2.906 -14.083 35.331 1.00 80.75 416 PRO A C 1
ATOM 3404 O O . PRO A 1 416 ? -2.715 -13.992 36.537 1.00 80.75 416 PRO A O 1
ATOM 3407 N N . LYS A 1 417 ? -2.345 -13.230 34.463 1.00 81.94 417 LYS A N 1
ATOM 3408 C CA . LYS A 1 417 ? -1.409 -12.154 34.851 1.00 81.94 417 LYS A CA 1
ATOM 3409 C C . LYS A 1 417 ? -2.034 -10.752 34.920 1.00 81.94 417 LYS A C 1
ATOM 3411 O O . LYS A 1 417 ? -1.290 -9.780 34.983 1.00 81.94 417 LYS A O 1
ATOM 3416 N N . ARG A 1 418 ? -3.361 -10.612 34.808 1.00 85.56 418 ARG A N 1
ATOM 3417 C CA . ARG A 1 418 ? -4.018 -9.289 34.901 1.00 85.56 418 ARG A CA 1
ATOM 3418 C C . ARG A 1 418 ? -4.185 -8.880 36.361 1.00 85.56 418 ARG A C 1
ATOM 3420 O O . ARG A 1 418 ? -4.423 -9.751 37.199 1.00 85.56 418 ARG A O 1
ATOM 3427 N N . SER A 1 419 ? -4.057 -7.584 36.642 1.00 86.31 419 SER A N 1
ATOM 3428 C CA . SER A 1 419 ? -4.195 -7.073 38.004 1.00 86.31 419 SER A CA 1
ATOM 3429 C C . SER A 1 419 ? -5.645 -7.221 38.497 1.00 86.31 419 SER A C 1
ATOM 3431 O O . SER A 1 419 ? -6.580 -7.219 37.686 1.00 86.31 419 SER A O 1
ATOM 3433 N N . PRO A 1 420 ? -5.860 -7.403 39.811 1.00 85.88 420 PRO A N 1
ATOM 3434 C CA . PRO A 1 420 ? -7.207 -7.448 40.369 1.00 85.88 420 PRO A CA 1
ATOM 3435 C C . PRO A 1 420 ? -7.937 -6.107 40.209 1.00 85.88 420 PRO A C 1
ATOM 3437 O O . PRO A 1 420 ? -9.151 -6.107 40.017 1.00 85.88 420 PRO A O 1
ATOM 3440 N N . GLU A 1 421 ? -7.216 -4.982 40.226 1.00 87.81 421 GLU A N 1
ATOM 3441 C CA . GLU A 1 421 ? -7.771 -3.648 39.989 1.00 87.81 421 GLU A CA 1
ATOM 3442 C C . GLU A 1 421 ? -8.359 -3.526 38.578 1.00 87.81 421 GLU A C 1
ATOM 3444 O O . GLU A 1 421 ? -9.496 -3.081 38.427 1.00 87.81 421 GLU A O 1
ATOM 3449 N N . ASP A 1 422 ? -7.639 -4.004 37.559 1.00 86.62 422 ASP A N 1
ATOM 3450 C CA . ASP A 1 422 ? -8.103 -3.986 36.166 1.00 86.62 422 ASP A CA 1
ATOM 3451 C C . ASP A 1 422 ? -9.364 -4.833 35.973 1.00 86.62 422 ASP A C 1
ATOM 3453 O O . ASP A 1 422 ? -10.305 -4.429 35.285 1.00 86.62 422 ASP A O 1
ATOM 3457 N N . LYS A 1 423 ? -9.398 -6.024 36.591 1.00 88.88 423 LYS A N 1
ATOM 3458 C CA . LYS A 1 423 ? -10.570 -6.911 36.531 1.00 88.88 423 LYS A CA 1
ATOM 3459 C C . LYS A 1 423 ? -11.776 -6.275 37.212 1.00 88.88 423 LYS A C 1
ATOM 3461 O O . LYS A 1 423 ? -12.883 -6.401 36.700 1.00 88.88 423 LYS A O 1
ATOM 3466 N N . LYS A 1 424 ? -11.557 -5.568 38.322 1.00 90.62 424 LYS A N 1
ATOM 3467 C CA . LYS A 1 424 ? -12.616 -4.869 39.051 1.00 90.62 424 LYS A CA 1
ATOM 3468 C C . LYS A 1 424 ? -13.163 -3.672 38.269 1.00 90.62 424 LYS A C 1
ATOM 3470 O O . LYS A 1 424 ? -14.375 -3.512 38.193 1.00 90.62 424 LYS A O 1
ATOM 3475 N N . ALA A 1 425 ? -12.302 -2.868 37.646 1.00 92.12 425 ALA A N 1
ATOM 3476 C CA . ALA A 1 425 ? -12.743 -1.766 36.789 1.00 92.12 425 ALA A CA 1
ATOM 3477 C C . ALA A 1 425 ? -13.588 -2.277 35.607 1.00 92.12 425 ALA A C 1
ATOM 3479 O O . ALA A 1 425 ? -14.642 -1.720 35.296 1.00 92.12 425 ALA A O 1
ATOM 3480 N N . LEU A 1 426 ? -13.166 -3.388 34.991 1.00 94.19 426 LEU A N 1
ATOM 3481 C CA . LEU A 1 426 ? -13.938 -4.046 33.939 1.00 94.19 426 LEU A CA 1
ATOM 3482 C C . LEU A 1 426 ? -15.269 -4.612 34.465 1.00 94.19 426 LEU A C 1
ATOM 3484 O O . LEU A 1 426 ? -16.284 -4.449 33.796 1.00 94.19 426 LEU A O 1
ATOM 3488 N N . GLU A 1 427 ? -15.293 -5.232 35.649 1.00 94.12 427 GLU A N 1
ATOM 3489 C CA . GLU A 1 427 ? -16.525 -5.697 36.307 1.00 94.12 427 GLU A CA 1
ATOM 3490 C C . GLU A 1 427 ? -17.522 -4.545 36.487 1.00 94.12 427 GLU A C 1
ATOM 3492 O O . GLU A 1 427 ? -18.649 -4.624 36.002 1.00 94.12 427 GLU A O 1
ATOM 3497 N N . GLU A 1 428 ? -17.106 -3.442 37.115 1.00 94.00 428 GLU A N 1
ATOM 3498 C CA . GLU A 1 428 ? -17.955 -2.263 37.336 1.00 94.00 428 GLU A CA 1
ATOM 3499 C C . GLU A 1 428 ? -18.510 -1.711 36.011 1.00 94.00 428 GLU A C 1
ATOM 3501 O O . GLU A 1 428 ? -19.689 -1.339 35.906 1.00 94.00 428 GLU A O 1
ATOM 3506 N N . LYS A 1 429 ? -17.689 -1.727 34.955 1.00 95.38 429 LYS A N 1
ATOM 3507 C CA . LYS A 1 429 ? -18.111 -1.313 33.617 1.00 95.38 429 LYS A CA 1
ATOM 3508 C C . LYS A 1 429 ? -19.101 -2.287 32.967 1.00 95.38 429 LYS A C 1
ATOM 3510 O O . LYS A 1 429 ? -20.071 -1.835 32.357 1.00 95.38 429 LYS A O 1
ATOM 3515 N N . ILE A 1 430 ? -18.906 -3.597 33.117 1.00 95.38 430 ILE A N 1
ATOM 3516 C CA . ILE A 1 430 ? -19.834 -4.629 32.627 1.00 95.38 430 ILE A CA 1
ATOM 3517 C C . ILE A 1 430 ? -21.197 -4.471 33.305 1.00 95.38 430 ILE A C 1
ATOM 3519 O O . ILE A 1 430 ? -22.216 -4.435 32.618 1.00 95.38 430 ILE A O 1
ATOM 3523 N N . ILE A 1 431 ? -21.219 -4.317 34.633 1.00 93.75 431 ILE A N 1
ATOM 3524 C CA . ILE A 1 431 ? -22.462 -4.170 35.401 1.00 93.75 431 ILE A CA 1
ATOM 3525 C C . ILE A 1 431 ? -23.201 -2.881 35.022 1.00 93.75 431 ILE A C 1
ATOM 3527 O O . ILE A 1 431 ? -24.413 -2.909 34.828 1.00 93.75 431 ILE A O 1
ATOM 3531 N N . SER A 1 432 ? -22.493 -1.761 34.854 1.00 94.69 432 SER A N 1
ATOM 3532 C CA . SER A 1 432 ? -23.120 -0.504 34.410 1.00 94.69 432 SER A CA 1
ATOM 3533 C C . SER A 1 432 ? -23.587 -0.527 32.949 1.00 94.69 432 SER A C 1
ATOM 3535 O O . SER A 1 432 ? -24.483 0.231 32.590 1.00 94.69 432 SER A O 1
ATOM 3537 N N . SER A 1 433 ? -23.025 -1.404 32.113 1.00 95.19 433 SER A N 1
ATOM 3538 C CA . SER A 1 433 ? -23.378 -1.545 30.689 1.00 95.19 433 SER A CA 1
ATOM 3539 C C . SER A 1 433 ? -24.294 -2.743 30.416 1.00 95.19 433 SER A C 1
ATOM 3541 O O . SER A 1 433 ? -24.434 -3.169 29.266 1.00 95.19 433 SER A O 1
ATOM 3543 N N . ILE A 1 434 ? -24.913 -3.303 31.462 1.00 94.94 434 ILE A N 1
ATOM 3544 C CA . ILE A 1 434 ? -25.641 -4.571 31.378 1.00 94.94 434 ILE A CA 1
ATOM 3545 C C . ILE A 1 434 ? -26.809 -4.521 30.395 1.00 94.94 434 ILE A C 1
ATOM 3547 O O . ILE A 1 434 ? -27.059 -5.493 29.690 1.00 94.94 434 ILE A O 1
ATOM 3551 N N . GLU A 1 435 ? -27.471 -3.371 30.285 1.00 94.19 435 GLU A N 1
ATOM 3552 C CA . GLU A 1 435 ? -28.608 -3.175 29.387 1.00 94.19 435 GLU A CA 1
ATOM 3553 C C . GLU A 1 435 ? -28.217 -3.433 27.926 1.00 94.19 435 GLU A C 1
ATOM 3555 O O . GLU A 1 435 ? -28.880 -4.187 27.217 1.00 94.19 435 GLU A O 1
ATOM 3560 N N . GLN A 1 436 ? -27.077 -2.873 27.504 1.00 94.69 436 GLN A N 1
ATOM 3561 C CA . GLN A 1 436 ? -26.549 -3.039 26.150 1.00 94.69 436 GLN A CA 1
ATOM 3562 C C . GLN A 1 436 ? -26.067 -4.470 25.903 1.00 94.69 436 GLN A C 1
ATOM 3564 O O . GLN A 1 436 ? -26.220 -4.991 24.805 1.00 94.69 436 GLN A O 1
ATOM 3569 N N . LEU A 1 437 ? -25.478 -5.118 26.910 1.00 95.56 437 LEU A N 1
ATOM 3570 C CA . LEU A 1 437 ? -24.996 -6.494 26.781 1.00 95.56 437 LEU A CA 1
ATOM 3571 C C . LEU A 1 437 ? -26.154 -7.483 26.601 1.00 95.56 437 LEU A C 1
ATOM 3573 O O . LEU A 1 437 ? -26.080 -8.350 25.728 1.00 95.56 437 LEU A O 1
ATOM 3577 N N . VAL A 1 438 ? -27.237 -7.321 27.370 1.00 94.31 438 VAL A N 1
ATOM 3578 C CA . VAL A 1 438 ? -28.447 -8.148 27.238 1.00 94.31 438 VAL A CA 1
ATOM 3579 C C . VAL A 1 438 ? -29.082 -7.971 25.858 1.00 94.31 438 VAL A C 1
ATOM 3581 O O . VAL A 1 438 ? -29.453 -8.973 25.249 1.00 94.31 438 VAL A O 1
ATOM 3584 N N . ASP A 1 439 ? -29.144 -6.735 25.353 1.00 93.19 439 ASP A N 1
ATOM 3585 C CA . ASP A 1 439 ? -29.649 -6.425 24.008 1.00 93.19 439 ASP A CA 1
ATOM 3586 C C . ASP A 1 439 ? -28.802 -7.075 22.896 1.00 93.19 439 ASP A C 1
ATOM 3588 O O . ASP A 1 439 ? -29.340 -7.597 21.921 1.00 93.19 439 ASP A O 1
ATOM 3592 N N . ILE A 1 440 ? -27.472 -7.119 23.058 1.00 94.19 440 ILE A N 1
ATOM 3593 C CA . ILE A 1 440 ? -26.579 -7.796 22.104 1.00 94.19 440 ILE A CA 1
ATOM 3594 C C . ILE A 1 440 ? -26.783 -9.318 22.140 1.00 94.19 440 ILE A C 1
ATOM 3596 O O . ILE A 1 440 ? -26.927 -9.946 21.089 1.00 94.19 440 ILE A O 1
ATOM 3600 N N . ASP A 1 441 ? -26.706 -9.931 23.326 1.00 94.06 441 ASP A N 1
ATOM 3601 C CA . ASP A 1 441 ? -26.890 -11.374 23.515 1.00 94.06 441 ASP A CA 1
ATOM 3602 C C . ASP A 1 441 ? -27.180 -11.702 24.990 1.00 94.06 441 ASP A C 1
ATOM 3604 O O . ASP A 1 441 ? -26.283 -11.772 25.841 1.00 94.06 441 ASP A O 1
ATOM 3608 N N . ASN A 1 442 ? -28.450 -11.953 25.303 1.00 92.75 442 ASN A N 1
ATOM 3609 C CA . ASN A 1 442 ? -28.893 -12.280 26.656 1.00 92.75 442 ASN A CA 1
ATOM 3610 C C . ASN A 1 442 ? -28.287 -13.588 27.206 1.00 92.75 442 ASN A C 1
ATOM 3612 O O . ASN A 1 442 ? -27.996 -13.678 28.404 1.00 92.75 442 ASN A O 1
ATOM 3616 N N . LYS A 1 443 ? -28.059 -14.601 26.360 1.00 92.12 443 LYS A N 1
ATOM 3617 C CA . LYS A 1 443 ? -27.506 -15.901 26.776 1.00 92.12 443 LYS A CA 1
ATOM 3618 C C . LYS A 1 443 ? -26.028 -15.793 27.119 1.00 92.12 443 LYS A C 1
ATOM 3620 O O . LYS A 1 443 ? -25.625 -16.292 28.171 1.00 92.12 443 LYS A O 1
ATOM 3625 N N . ARG A 1 444 ? -25.231 -15.128 26.277 1.00 93.19 444 ARG A N 1
ATOM 3626 C CA . ARG A 1 444 ? -23.801 -14.903 26.551 1.00 93.19 444 ARG A CA 1
ATOM 3627 C C . ARG A 1 444 ? -23.589 -13.960 27.727 1.00 93.19 444 ARG A C 1
ATOM 3629 O O . ARG A 1 444 ? -22.757 -14.251 28.579 1.00 93.19 444 ARG A O 1
ATOM 3636 N N . THR A 1 445 ? -24.412 -12.920 27.858 1.00 94.62 445 THR A N 1
ATOM 3637 C CA . THR A 1 445 ? -24.394 -12.042 29.041 1.00 94.62 445 THR A CA 1
ATOM 3638 C C . THR A 1 445 ? -24.615 -12.830 30.330 1.00 94.62 445 THR A C 1
ATOM 3640 O O . THR A 1 445 ? -23.873 -12.682 31.300 1.00 94.62 445 THR A O 1
ATOM 3643 N N . SER A 1 446 ? -25.602 -13.726 30.326 1.00 91.25 446 SER A N 1
ATOM 3644 C CA . SER A 1 446 ? -25.901 -14.568 31.483 1.00 91.25 446 SER A CA 1
ATOM 3645 C C . SER A 1 446 ? -24.789 -15.569 31.795 1.00 91.25 446 SER A C 1
ATOM 3647 O O . SER A 1 446 ? -24.515 -15.831 32.963 1.00 91.25 446 SER A O 1
ATOM 3649 N N . HIS A 1 447 ? -24.142 -16.126 30.768 1.00 90.75 447 HIS A N 1
ATOM 3650 C CA . HIS A 1 447 ? -22.999 -17.023 30.933 1.00 90.75 447 HIS A CA 1
ATOM 3651 C C . HIS A 1 447 ? -21.823 -16.317 31.619 1.00 90.75 447 HIS A C 1
ATOM 3653 O O . HIS A 1 447 ? -21.356 -16.797 32.649 1.00 90.75 447 HIS A O 1
ATOM 3659 N N . VAL A 1 448 ? -21.438 -15.137 31.121 1.00 92.38 448 VAL A N 1
ATOM 3660 C CA . VAL A 1 448 ? -20.368 -14.313 31.705 1.00 92.38 448 VAL A CA 1
ATOM 3661 C C . VAL A 1 448 ? -20.653 -13.989 33.175 1.00 92.38 448 VAL A C 1
ATOM 3663 O O . VAL A 1 448 ? -19.769 -14.121 34.019 1.00 92.38 448 VAL A O 1
ATOM 3666 N N . LEU A 1 449 ? -21.885 -13.596 33.517 1.00 92.12 449 LEU A N 1
ATOM 3667 C CA . LEU A 1 449 ? -22.234 -13.292 34.909 1.00 92.12 449 LEU A CA 1
ATOM 3668 C C . LEU A 1 449 ? -22.205 -14.528 35.815 1.00 92.12 449 LEU A C 1
ATOM 3670 O O . LEU A 1 449 ? -21.749 -14.425 36.948 1.00 92.12 449 LEU A O 1
ATOM 3674 N N . LEU A 1 450 ? -22.664 -15.689 35.340 1.00 89.94 450 LEU A N 1
ATOM 3675 C CA . LEU A 1 450 ? -22.628 -16.928 36.124 1.00 89.94 450 LEU A CA 1
ATOM 3676 C C . LEU A 1 450 ? -21.199 -17.417 36.376 1.00 89.94 450 LEU A C 1
ATOM 3678 O O . LEU A 1 450 ? -20.913 -17.901 37.469 1.00 89.94 450 LEU A O 1
ATOM 3682 N N . GLU A 1 451 ? -20.329 -17.304 35.374 1.00 89.50 451 GLU A N 1
ATOM 3683 C CA . GLU A 1 451 ? -18.951 -17.785 35.446 1.00 89.50 451 GLU A CA 1
ATOM 3684 C C . GLU A 1 451 ? -18.058 -16.854 36.272 1.00 89.50 451 GLU A C 1
ATOM 3686 O O . GLU A 1 451 ? -17.342 -17.313 37.161 1.00 89.50 451 GLU A O 1
ATOM 3691 N N . PHE A 1 452 ? -18.114 -15.545 36.011 1.00 89.94 452 PHE A N 1
ATOM 3692 C CA . PHE A 1 452 ? -17.160 -14.593 36.585 1.00 89.94 452 PHE A CA 1
ATOM 3693 C C . PHE A 1 452 ? -17.718 -13.786 37.759 1.00 89.94 452 PHE A C 1
ATOM 3695 O O . PHE A 1 452 ? -16.959 -13.427 38.659 1.00 89.94 452 PHE A O 1
ATOM 3702 N N . PHE A 1 453 ? -19.025 -13.502 37.781 1.00 90.94 453 PHE A N 1
ATOM 3703 C CA . PHE A 1 453 ? -19.626 -12.541 38.718 1.00 90.94 453 PHE A CA 1
ATOM 3704 C C . PHE A 1 453 ? -20.936 -13.028 39.370 1.00 90.94 453 PHE A C 1
ATOM 3706 O O . PHE A 1 453 ? -21.916 -12.275 39.418 1.00 90.94 453 PHE A O 1
ATOM 3713 N N . PRO A 1 454 ? -20.998 -14.252 39.934 1.00 87.94 454 PRO A N 1
ATOM 3714 C CA . PRO A 1 454 ? -22.254 -14.805 40.447 1.00 87.94 454 PRO A CA 1
ATOM 3715 C C . PRO A 1 454 ? -22.868 -13.963 41.575 1.00 87.94 454 PRO A C 1
ATOM 3717 O O . PRO A 1 454 ? -24.088 -13.857 41.692 1.00 87.94 454 PRO A O 1
ATOM 3720 N N . ASN A 1 455 ? -22.029 -13.289 42.365 1.00 88.62 455 ASN A N 1
ATOM 3721 C CA . ASN A 1 455 ? -22.468 -12.420 43.459 1.00 88.62 455 ASN A CA 1
ATOM 3722 C C . ASN A 1 455 ? -23.155 -11.130 42.972 1.00 88.62 455 ASN A C 1
ATOM 3724 O O . ASN A 1 455 ? -23.876 -10.500 43.742 1.00 88.62 455 ASN A O 1
ATOM 3728 N N . GLN A 1 456 ? -22.962 -10.738 41.708 1.00 91.19 456 GLN A N 1
ATOM 3729 C CA . GLN A 1 456 ? -23.551 -9.524 41.134 1.00 91.19 456 GLN A CA 1
ATOM 3730 C C . GLN A 1 456 ? -24.918 -9.758 40.486 1.00 91.19 456 GLN A C 1
ATOM 3732 O O . GLN A 1 456 ? -25.582 -8.792 40.113 1.00 91.19 456 GLN A O 1
ATOM 3737 N N . ILE A 1 457 ? -25.387 -11.007 40.374 1.00 90.56 457 ILE A N 1
ATOM 3738 C CA . ILE A 1 457 ? -26.665 -11.328 39.711 1.00 90.56 457 ILE A CA 1
ATOM 3739 C C . ILE A 1 457 ? -27.828 -10.567 40.361 1.00 90.56 457 ILE A C 1
ATOM 3741 O O . ILE A 1 457 ? -28.644 -9.969 39.665 1.00 90.56 457 ILE A O 1
ATOM 3745 N N . LEU A 1 458 ? -27.879 -10.520 41.694 1.00 89.75 458 LEU A N 1
ATOM 3746 C CA . LEU A 1 458 ? -28.894 -9.748 42.419 1.00 89.75 458 LEU A CA 1
ATOM 3747 C C . LEU A 1 458 ? -28.804 -8.245 42.137 1.00 89.75 458 LEU A C 1
ATOM 3749 O O . LEU A 1 458 ? -29.833 -7.578 42.035 1.00 89.75 458 LEU A O 1
ATOM 3753 N N . THR A 1 459 ? -27.588 -7.708 42.025 1.00 91.19 459 THR A N 1
ATOM 3754 C CA . THR A 1 459 ? -27.346 -6.301 41.681 1.00 91.19 459 THR A CA 1
ATOM 3755 C C . THR A 1 459 ? -27.893 -5.992 40.290 1.00 91.19 459 THR A C 1
ATOM 3757 O O . THR A 1 459 ? -28.605 -5.006 40.120 1.00 91.19 459 THR A O 1
ATOM 3760 N N . VAL A 1 460 ? -27.635 -6.873 39.319 1.00 92.12 460 VAL A N 1
ATOM 3761 C CA . VAL A 1 460 ? -28.133 -6.758 37.942 1.00 92.12 460 VAL A CA 1
ATOM 3762 C C . VAL A 1 460 ? -29.657 -6.823 37.886 1.00 92.12 460 VAL A C 1
ATOM 3764 O O . VAL A 1 460 ? -30.278 -5.975 37.252 1.00 92.12 460 VAL A O 1
ATOM 3767 N N . VAL A 1 461 ? -30.278 -7.775 38.590 1.00 91.56 461 VAL A N 1
ATOM 3768 C CA . VAL A 1 461 ? -31.746 -7.878 38.654 1.00 91.56 461 VAL A CA 1
ATOM 3769 C C . VAL A 1 461 ? -32.351 -6.590 39.205 1.00 91.56 461 VAL A C 1
ATOM 3771 O O . VAL A 1 461 ? -33.254 -6.025 38.597 1.00 91.56 461 VAL A O 1
ATOM 3774 N N . LYS A 1 462 ? -31.794 -6.061 40.302 1.00 90.75 462 LYS A N 1
ATOM 3775 C CA . LYS A 1 462 ? -32.236 -4.783 40.876 1.00 90.75 462 LYS A CA 1
ATOM 3776 C C . LYS A 1 462 ? -32.068 -3.613 39.909 1.00 90.75 462 LYS A C 1
ATOM 3778 O O . LYS A 1 462 ? -32.949 -2.759 39.864 1.00 90.75 462 LYS A O 1
ATOM 3783 N N . ALA A 1 463 ? -30.971 -3.571 39.152 1.00 90.69 463 ALA A N 1
ATOM 3784 C CA . ALA A 1 463 ? -30.721 -2.523 38.163 1.00 90.69 463 ALA A CA 1
ATOM 3785 C C . ALA A 1 463 ? -31.745 -2.556 37.015 1.00 90.69 463 ALA A C 1
ATOM 3787 O O . ALA A 1 463 ? -32.213 -1.510 36.576 1.00 90.69 463 ALA A O 1
ATOM 3788 N N . LEU A 1 464 ? -32.150 -3.752 36.581 1.00 92.12 464 LEU A N 1
ATOM 3789 C CA . LEU A 1 464 ? -33.079 -3.953 35.468 1.00 92.12 464 LEU A CA 1
ATOM 3790 C C . LEU A 1 464 ? -34.567 -3.941 35.872 1.00 92.12 464 LEU A C 1
ATOM 3792 O O . LEU A 1 464 ? -35.424 -3.995 34.995 1.00 92.12 464 LEU A O 1
ATOM 3796 N N . ASN A 1 465 ? -34.910 -3.832 37.162 1.00 89.31 465 ASN A N 1
ATOM 3797 C CA . ASN A 1 465 ? -36.301 -3.885 37.654 1.00 89.31 465 ASN A CA 1
ATOM 3798 C C . ASN A 1 465 ? -37.258 -2.886 36.981 1.00 89.31 465 ASN A C 1
ATOM 3800 O O . ASN A 1 465 ? -38.445 -3.170 36.845 1.00 89.31 465 ASN A O 1
ATOM 3804 N N . ASN A 1 466 ? -36.759 -1.724 36.550 1.00 90.06 466 ASN A N 1
ATOM 3805 C CA . ASN A 1 466 ? -37.572 -0.711 35.870 1.00 90.06 466 ASN A CA 1
ATOM 3806 C C . ASN A 1 466 ? -37.793 -1.008 34.371 1.00 90.06 466 ASN A C 1
ATOM 3808 O O . ASN A 1 466 ? -38.515 -0.269 33.706 1.00 90.06 466 ASN A O 1
ATOM 3812 N N . MET A 1 467 ? -37.184 -2.071 33.837 1.00 91.88 467 MET A N 1
ATOM 3813 C CA . MET A 1 467 ? -37.281 -2.506 32.441 1.00 91.88 467 MET A CA 1
ATOM 3814 C C . MET A 1 467 ? -37.692 -3.985 32.382 1.00 91.88 467 MET A C 1
ATOM 3816 O O . MET A 1 467 ? -36.855 -4.858 32.136 1.00 91.88 467 MET A O 1
ATOM 3820 N N . PRO A 1 468 ? -38.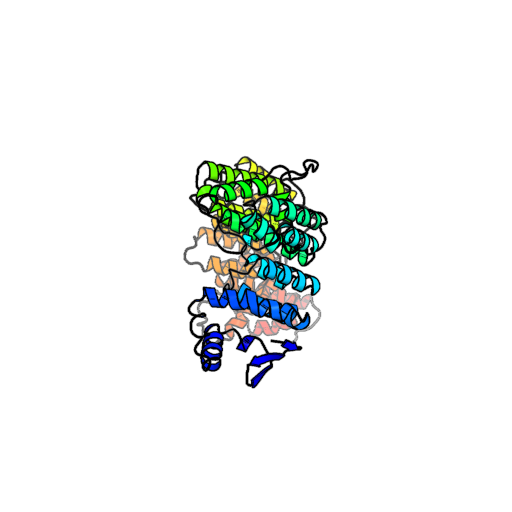979 -4.293 32.613 1.00 90.50 468 PRO A N 1
ATOM 3821 C CA . PRO A 1 468 ? -39.444 -5.665 32.816 1.00 90.50 468 PRO A CA 1
ATOM 3822 C C . PRO A 1 468 ? -39.206 -6.581 31.606 1.00 90.50 468 PRO A C 1
ATOM 3824 O O . PRO A 1 468 ? -38.883 -7.751 31.792 1.00 90.50 468 PRO A O 1
ATOM 3827 N N . GLU A 1 469 ? -39.274 -6.058 30.377 1.00 90.69 469 GLU A N 1
ATOM 3828 C CA . GLU A 1 469 ? -38.974 -6.826 29.158 1.00 90.69 469 GLU A CA 1
ATOM 3829 C C . GLU A 1 469 ? -37.500 -7.247 29.088 1.00 90.69 469 GLU A C 1
ATOM 3831 O O . GLU A 1 469 ? -37.194 -8.418 28.858 1.00 90.69 469 GLU A O 1
ATOM 3836 N N . LEU A 1 470 ? -36.581 -6.308 29.335 1.00 91.75 470 LEU A N 1
ATOM 3837 C CA . LEU A 1 470 ? -35.140 -6.560 29.297 1.00 91.75 470 LEU A CA 1
ATOM 3838 C C . LEU A 1 470 ? -34.701 -7.451 30.466 1.00 91.75 470 LEU A C 1
ATOM 3840 O O . LEU A 1 470 ? -33.900 -8.369 30.287 1.00 91.75 470 LEU A O 1
ATOM 3844 N N . LEU A 1 471 ? -35.282 -7.239 31.651 1.00 93.69 471 LEU A N 1
ATOM 3845 C CA . LEU A 1 471 ? -35.097 -8.114 32.805 1.00 93.69 471 LEU A CA 1
ATOM 3846 C C . LEU A 1 471 ? -35.584 -9.537 32.505 1.00 93.69 471 LEU A C 1
ATOM 3848 O O . LEU A 1 471 ? -34.885 -10.502 32.816 1.00 93.69 471 LEU A O 1
ATOM 3852 N N . TYR A 1 472 ? -36.742 -9.687 31.858 1.00 92.31 472 TYR A N 1
ATOM 3853 C CA . TYR A 1 472 ? -37.245 -10.997 31.456 1.00 92.31 472 TYR A CA 1
ATOM 3854 C C . TYR A 1 472 ? -36.309 -11.681 30.451 1.00 92.31 472 TYR A C 1
ATOM 3856 O O . TYR A 1 472 ? -35.977 -12.852 30.638 1.00 92.31 472 TYR A O 1
ATOM 3864 N N . GLN A 1 473 ? -35.811 -10.960 29.441 1.00 91.75 473 GLN A N 1
ATOM 3865 C CA . GLN A 1 473 ? -34.830 -11.490 28.486 1.00 91.75 473 GLN A CA 1
ATOM 3866 C C . GLN A 1 473 ? -33.530 -11.926 29.169 1.00 91.75 473 GLN A C 1
ATOM 3868 O O . GLN A 1 473 ? -33.008 -13.001 28.859 1.00 91.75 473 GLN A O 1
ATOM 3873 N N . PHE A 1 474 ? -33.015 -11.126 30.105 1.00 92.94 474 PHE A N 1
ATOM 3874 C CA . PHE A 1 474 ? -31.838 -11.470 30.898 1.00 92.94 474 PHE A CA 1
ATOM 3875 C C . PHE A 1 474 ? -32.058 -12.766 31.689 1.00 92.94 474 PHE A C 1
ATOM 3877 O O . PHE A 1 474 ? -31.292 -13.721 31.553 1.00 92.94 474 PHE A O 1
ATOM 3884 N N . LEU A 1 475 ? -33.143 -12.838 32.466 1.00 91.12 475 LEU A N 1
ATOM 3885 C CA . LEU A 1 475 ? -33.464 -14.013 33.276 1.00 91.12 475 LEU A CA 1
ATOM 3886 C C . LEU A 1 475 ? -33.722 -15.249 32.405 1.00 91.12 475 LEU A C 1
ATOM 3888 O O . LEU A 1 475 ? -33.287 -16.347 32.747 1.00 91.12 475 LEU A O 1
ATOM 3892 N N . GLN A 1 476 ? -34.338 -15.083 31.234 1.00 89.81 476 GLN A N 1
ATOM 3893 C CA . GLN A 1 476 ? -34.494 -16.168 30.271 1.00 89.81 476 GLN A CA 1
ATOM 3894 C C . GLN A 1 476 ? -33.134 -16.735 29.841 1.00 89.81 476 GLN A C 1
ATOM 3896 O O . GLN A 1 476 ? -32.981 -17.955 29.789 1.00 89.81 476 GLN A O 1
ATOM 3901 N N . GLY A 1 477 ? -32.137 -15.885 29.575 1.00 86.62 477 GLY A N 1
ATOM 3902 C CA . GLY A 1 477 ? -30.763 -16.316 29.298 1.00 86.62 477 GLY A CA 1
ATOM 3903 C C . GLY A 1 477 ? -30.138 -17.072 30.475 1.00 86.62 477 GLY A C 1
ATOM 3904 O O . GLY A 1 477 ? -29.568 -18.150 30.287 1.00 86.62 477 GLY A O 1
ATOM 3905 N N . LEU A 1 478 ? -30.319 -16.554 31.693 1.00 88.25 478 LEU A N 1
ATOM 3906 C CA . LEU A 1 478 ? -29.799 -17.125 32.939 1.00 88.25 478 LEU A CA 1
ATOM 3907 C C . LEU A 1 478 ? -30.309 -18.547 33.186 1.00 88.25 478 LEU A C 1
ATOM 3909 O O . LEU A 1 478 ? -29.524 -19.449 33.486 1.00 88.25 478 LEU A O 1
ATOM 3913 N N . PHE A 1 479 ? -31.616 -18.759 33.031 1.00 84.69 479 PHE A N 1
ATOM 3914 C CA . PHE A 1 479 ? -32.244 -20.054 33.285 1.00 84.69 479 PHE A CA 1
ATOM 3915 C C . PHE A 1 479 ? -32.162 -21.008 32.084 1.00 84.69 479 PHE A C 1
ATOM 3917 O O . PHE A 1 479 ? -32.016 -22.209 32.291 1.00 84.69 479 PHE A O 1
ATOM 3924 N N . SER A 1 480 ? -32.119 -20.509 30.842 1.00 79.31 480 SER A N 1
ATOM 3925 C CA . SER A 1 480 ? -31.881 -21.363 29.660 1.00 79.31 480 SER A CA 1
ATOM 3926 C C . SER A 1 480 ? -30.487 -22.003 29.669 1.00 79.31 480 SER A C 1
ATOM 3928 O O . SER A 1 480 ? -30.318 -23.130 29.205 1.00 79.31 480 SER A O 1
ATOM 3930 N N . ASN A 1 481 ? -29.475 -21.311 30.208 1.00 60.31 481 ASN A N 1
ATOM 3931 C CA . ASN A 1 481 ? -28.126 -21.870 30.341 1.00 60.31 481 ASN A CA 1
ATOM 3932 C C . ASN A 1 481 ? -28.047 -22.980 31.403 1.00 60.31 481 ASN A C 1
ATOM 3934 O O . ASN A 1 481 ? -27.242 -23.903 31.258 1.00 60.31 481 ASN A O 1
ATOM 3938 N N . LYS A 1 482 ? -28.898 -22.944 32.442 1.00 57.91 482 LYS A N 1
ATOM 3939 C CA . LYS A 1 482 ? -28.998 -24.045 33.416 1.00 57.91 482 LYS A CA 1
ATOM 3940 C C . LYS A 1 482 ? -29.518 -25.330 32.769 1.00 57.91 482 LYS A C 1
ATOM 3942 O O . LYS A 1 482 ? -28.999 -26.402 33.072 1.00 57.91 482 LYS A O 1
ATOM 3947 N N . ASP A 1 483 ? -30.466 -25.219 31.840 1.00 50.69 483 ASP A N 1
ATOM 3948 C CA . ASP A 1 483 ? -31.006 -26.377 31.122 1.00 50.69 483 ASP A CA 1
ATOM 3949 C C . ASP A 1 483 ? -29.952 -27.029 30.203 1.00 50.69 483 ASP A C 1
ATOM 3951 O O . ASP A 1 483 ? -29.864 -28.254 30.144 1.00 50.69 483 ASP A O 1
ATOM 3955 N N . LEU A 1 484 ? -29.080 -26.250 29.547 1.00 40.00 484 LEU A N 1
ATOM 3956 C CA . LEU A 1 484 ? -28.039 -26.786 28.652 1.00 40.00 484 LEU A CA 1
ATOM 3957 C C . LEU A 1 484 ? -26.944 -27.565 29.399 1.00 40.00 484 LEU A C 1
ATOM 3959 O O . LEU A 1 484 ? -26.558 -28.651 28.958 1.00 40.00 484 LEU A O 1
ATOM 3963 N N . ASN A 1 485 ? -26.514 -27.081 30.567 1.00 39.44 485 ASN A N 1
ATOM 3964 C CA . ASN A 1 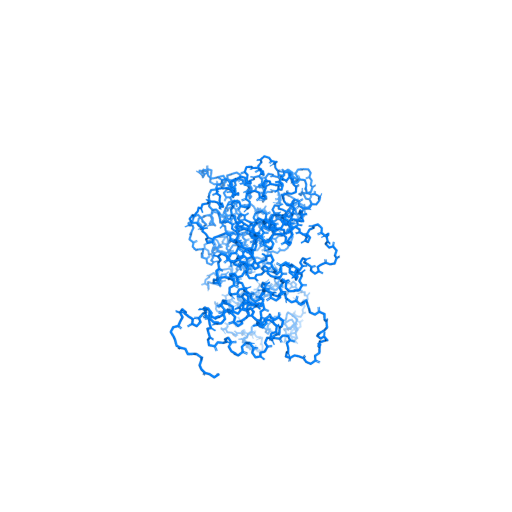485 ? -25.488 -27.743 31.384 1.00 39.44 485 ASN A CA 1
ATOM 3965 C C . ASN A 1 485 ? -25.994 -28.996 32.125 1.00 39.44 485 ASN A C 1
ATOM 3967 O O . ASN A 1 485 ? -25.193 -29.748 32.675 1.00 39.44 485 ASN A O 1
ATOM 3971 N N . SER A 1 486 ? -27.303 -29.272 32.095 1.00 41.81 486 SER A N 1
ATOM 3972 C CA . SER A 1 486 ? -27.902 -30.491 32.661 1.00 41.81 486 SER A CA 1
ATOM 3973 C C . SER A 1 486 ? -27.864 -31.715 31.722 1.00 41.81 486 SER A C 1
ATOM 3975 O O . SER A 1 486 ? -28.254 -32.812 32.121 1.00 41.81 486 SER A O 1
ATOM 3977 N N . SER A 1 487 ? -27.355 -31.563 30.489 1.00 32.41 487 SER A N 1
ATOM 3978 C CA . SER A 1 487 ? -27.467 -32.576 29.418 1.00 32.41 487 SER A CA 1
ATOM 3979 C C . SER A 1 487 ? -26.201 -33.415 29.156 1.00 32.41 487 SER A C 1
ATOM 3981 O O . SER A 1 487 ? -26.169 -34.174 28.187 1.00 32.41 487 SER A O 1
ATOM 3983 N N . GLY A 1 488 ? -25.143 -33.287 29.965 1.00 33.50 488 GLY A N 1
ATOM 3984 C CA . GLY A 1 488 ? -23.860 -33.981 29.763 1.00 33.50 488 GLY A CA 1
ATOM 3985 C C . GLY A 1 488 ? -23.476 -34.901 30.937 1.00 33.50 488 GLY A C 1
ATOM 3986 O O . GLY A 1 488 ? -23.529 -34.442 32.075 1.00 33.50 488 GLY A O 1
ATOM 3987 N N . PRO A 1 489 ? -23.018 -36.156 30.728 1.00 30.95 489 PRO A N 1
ATOM 3988 C CA . PRO A 1 489 ? -22.693 -37.088 31.821 1.00 30.95 489 PRO A CA 1
ATOM 3989 C C . PRO A 1 489 ? -21.405 -36.779 32.614 1.00 30.95 489 PRO A C 1
ATOM 3991 O O . PRO A 1 489 ? -20.944 -37.638 33.361 1.00 30.95 489 PRO A O 1
ATOM 3994 N N . THR A 1 490 ? -20.762 -35.621 32.436 1.00 34.62 490 THR A N 1
ATOM 3995 C CA . THR A 1 490 ? -19.354 -35.427 32.845 1.00 34.62 490 THR A CA 1
ATOM 3996 C C . THR A 1 490 ? -19.036 -34.072 33.484 1.00 34.62 490 THR A C 1
ATOM 3998 O O . THR A 1 490 ? -17.990 -33.495 33.199 1.00 34.62 490 THR A O 1
ATOM 4001 N N . ALA A 1 491 ? -19.877 -33.563 34.384 1.00 33.94 491 ALA A N 1
ATOM 4002 C CA . ALA A 1 491 ? -19.448 -32.516 35.313 1.00 33.94 491 ALA A CA 1
ATOM 4003 C C . ALA A 1 491 ? -20.151 -32.671 36.667 1.00 33.94 491 ALA A C 1
ATOM 4005 O O . ALA A 1 491 ? -21.373 -32.742 36.757 1.00 33.94 491 ALA A O 1
ATOM 4006 N N . ASN A 1 492 ? -19.360 -32.766 37.733 1.00 33.81 492 ASN A N 1
ATOM 4007 C CA . ASN A 1 492 ? -19.841 -32.828 39.107 1.00 33.81 492 ASN A CA 1
ATOM 4008 C C . ASN A 1 492 ? -20.615 -31.541 39.455 1.00 33.81 492 ASN A C 1
ATOM 4010 O O . ASN A 1 492 ? -20.011 -30.498 39.682 1.00 33.81 492 ASN A O 1
ATOM 4014 N N . ASN A 1 493 ? -21.944 -31.629 39.543 1.00 38.03 493 ASN A N 1
ATOM 4015 C CA . ASN A 1 493 ? -22.886 -30.553 39.902 1.00 38.03 493 ASN A CA 1
ATOM 4016 C C . ASN A 1 493 ? -22.791 -30.073 41.374 1.00 38.03 493 ASN A C 1
ATOM 4018 O O . ASN A 1 493 ? -23.815 -29.857 42.017 1.00 38.03 493 ASN A O 1
ATOM 4022 N N . LYS A 1 494 ? -21.590 -29.940 41.956 1.00 40.31 494 LYS A N 1
ATOM 4023 C CA . LYS A 1 494 ? -21.420 -29.476 43.349 1.00 40.31 494 LYS A CA 1
ATOM 4024 C C . LYS A 1 494 ? -20.938 -28.031 43.506 1.00 40.31 494 LYS A C 1
ATOM 4026 O O . LYS A 1 494 ? -21.119 -27.493 44.590 1.00 40.31 494 LYS A O 1
ATOM 4031 N N . ASP A 1 495 ? -20.443 -27.395 42.443 1.00 46.41 495 ASP A N 1
ATOM 4032 C CA . ASP A 1 495 ? -19.802 -26.070 42.538 1.00 46.41 495 ASP A CA 1
ATOM 4033 C C . ASP A 1 495 ? -20.511 -24.955 41.742 1.00 46.41 495 ASP A C 1
ATOM 4035 O O . ASP A 1 495 ? -19.976 -23.856 41.614 1.00 46.41 495 ASP A O 1
ATOM 4039 N N . MET A 1 496 ? -21.720 -25.188 41.207 1.00 54.00 496 MET A N 1
ATOM 4040 C CA . MET A 1 496 ? -22.475 -24.106 40.556 1.00 54.00 496 MET A CA 1
ATOM 4041 C C . MET A 1 496 ? -23.025 -23.130 41.609 1.00 54.00 496 MET A C 1
ATOM 4043 O O . MET A 1 496 ? -23.707 -23.579 42.537 1.00 54.00 496 MET A O 1
ATOM 4047 N N . PRO A 1 497 ? -22.797 -21.810 41.467 1.00 57.44 497 PRO A N 1
ATOM 4048 C CA . PRO A 1 497 ? -23.314 -20.816 42.399 1.00 57.44 497 PRO A CA 1
ATOM 4049 C C . PRO A 1 497 ? -24.837 -20.921 42.509 1.00 57.44 497 PRO A C 1
ATOM 4051 O O . PRO A 1 497 ? -25.561 -20.842 41.509 1.00 57.44 497 PRO A O 1
ATOM 4054 N N . MET A 1 498 ? -25.335 -21.119 43.730 1.00 66.81 498 MET A N 1
ATOM 4055 C CA . MET A 1 498 ? -26.770 -21.139 43.985 1.00 66.81 498 MET A CA 1
ATOM 4056 C C . MET A 1 498 ? -27.320 -19.730 43.737 1.00 66.81 498 MET A C 1
ATOM 4058 O O . MET A 1 498 ? -26.946 -18.777 44.415 1.00 66.81 498 MET A O 1
ATOM 4062 N N . VAL A 1 499 ? -28.180 -19.600 42.728 1.00 76.75 499 VAL A N 1
ATOM 4063 C CA . VAL A 1 499 ? -28.869 -18.340 42.424 1.00 76.75 499 VAL A CA 1
ATOM 4064 C C . VAL A 1 499 ? -29.880 -18.069 43.537 1.00 76.75 499 VAL A C 1
ATOM 4066 O O . VAL A 1 499 ? -30.619 -18.975 43.919 1.00 76.75 499 VAL A O 1
ATOM 4069 N N . ASP A 1 500 ? -29.900 -16.841 44.048 1.00 81.94 500 ASP A N 1
ATOM 4070 C CA . ASP A 1 500 ? -30.786 -16.429 45.139 1.00 81.94 500 ASP A CA 1
ATOM 4071 C C . ASP A 1 500 ? -32.269 -16.659 44.788 1.00 81.94 500 ASP A C 1
ATOM 4073 O O . ASP A 1 500 ? -32.702 -16.400 43.658 1.00 81.94 500 ASP A O 1
ATOM 4077 N N . ALA A 1 501 ? -33.051 -17.125 45.766 1.00 83.12 501 ALA A N 1
ATOM 4078 C CA . ALA A 1 501 ? -34.473 -17.424 45.613 1.00 83.12 501 ALA A CA 1
ATOM 4079 C C . ALA A 1 501 ? -35.275 -16.234 45.069 1.00 83.12 501 ALA A C 1
ATOM 4081 O O . ALA A 1 501 ? -36.162 -16.421 44.236 1.00 83.12 501 ALA A O 1
ATOM 4082 N N . VAL A 1 502 ? -34.900 -15.006 45.445 1.00 86.38 502 VAL A N 1
ATOM 4083 C CA . VAL A 1 502 ? -35.541 -13.773 44.968 1.00 86.38 502 VAL A CA 1
ATOM 4084 C C . VAL A 1 502 ? -35.425 -13.631 43.446 1.00 86.38 502 VAL A C 1
ATOM 4086 O O . VAL A 1 502 ? -36.359 -13.171 42.792 1.00 86.38 502 VAL A O 1
ATOM 4089 N N . VAL A 1 503 ? -34.310 -14.057 42.847 1.00 86.88 503 VAL A N 1
ATOM 4090 C CA . VAL A 1 503 ? -34.102 -14.004 41.388 1.00 86.88 503 VAL A CA 1
ATOM 4091 C C . VAL A 1 503 ? -34.997 -15.014 40.674 1.00 86.88 503 VAL A C 1
ATOM 4093 O O . VAL A 1 503 ? -35.575 -14.700 39.633 1.00 86.88 503 VAL A O 1
ATOM 4096 N N . VAL A 1 504 ? -35.136 -16.219 41.238 1.00 86.19 504 VAL A N 1
ATOM 4097 C CA . VAL A 1 504 ? -36.013 -17.268 40.694 1.00 86.19 504 VAL A CA 1
ATOM 4098 C C . VAL A 1 504 ? -37.473 -16.823 40.755 1.00 86.19 504 VAL A C 1
ATOM 4100 O O . VAL A 1 504 ? -38.197 -16.948 39.771 1.00 86.19 504 VAL A O 1
ATOM 4103 N N . GLU A 1 505 ? -37.889 -16.250 41.881 1.00 88.12 505 GLU A N 1
ATOM 4104 C CA . GLU A 1 505 ? -39.242 -15.725 42.088 1.00 88.12 505 GLU A CA 1
ATOM 4105 C C . GLU A 1 505 ? -39.550 -14.559 41.139 1.00 88.12 505 GLU A C 1
ATOM 4107 O O . GLU A 1 505 ? -40.612 -14.541 40.520 1.00 88.12 505 GLU A O 1
ATOM 4112 N N . THR A 1 506 ? -38.595 -13.644 40.938 1.00 88.06 506 THR A N 1
ATOM 4113 C CA . THR A 1 506 ? -38.726 -12.537 39.972 1.00 88.06 506 THR A CA 1
ATOM 4114 C C . THR A 1 506 ? -38.904 -13.060 38.544 1.00 88.06 506 THR A C 1
ATOM 4116 O O . THR A 1 506 ? -39.727 -12.550 37.785 1.00 88.06 506 THR A O 1
ATOM 4119 N N . TYR A 1 507 ? -38.172 -14.113 38.167 1.00 89.00 507 TYR A N 1
ATOM 4120 C CA . TYR A 1 507 ? -38.344 -14.739 36.858 1.00 89.00 507 TYR A CA 1
ATOM 4121 C C . TYR A 1 507 ? -39.717 -15.389 36.697 1.00 89.00 507 TYR A C 1
ATOM 4123 O O . TYR A 1 507 ? -40.308 -15.279 35.627 1.00 89.00 507 TYR A O 1
ATOM 4131 N N . ILE A 1 508 ? -40.238 -16.034 37.744 1.00 86.12 508 ILE A N 1
ATOM 4132 C CA . ILE A 1 508 ? -41.576 -16.635 37.718 1.00 86.12 508 ILE A CA 1
ATOM 4133 C C . ILE A 1 508 ? -42.649 -15.551 37.568 1.00 86.12 508 ILE A C 1
ATOM 4135 O O . ILE A 1 508 ? -43.539 -15.712 36.736 1.00 86.12 508 ILE A O 1
ATOM 4139 N N . ASP A 1 509 ? -42.542 -14.436 38.297 1.00 88.69 509 ASP A N 1
ATOM 4140 C CA . ASP A 1 509 ? -43.478 -13.310 38.171 1.00 88.69 509 ASP A CA 1
ATOM 4141 C C . ASP A 1 509 ? -43.503 -12.743 36.746 1.00 88.69 509 ASP A C 1
ATOM 4143 O O . ASP A 1 509 ? -44.562 -12.641 36.123 1.00 88.69 509 ASP A O 1
ATOM 4147 N N . LEU A 1 510 ? -42.327 -12.483 36.173 1.00 88.19 510 LEU A N 1
ATOM 4148 C CA . LEU A 1 510 ? -42.218 -12.005 34.795 1.00 88.19 510 LEU A CA 1
ATOM 4149 C C . LEU A 1 510 ? -42.664 -13.062 33.777 1.00 88.19 510 LEU A C 1
ATOM 4151 O O . LEU A 1 510 ? -43.301 -12.729 32.780 1.00 88.19 510 LEU A O 1
ATOM 4155 N N . MET A 1 511 ? -42.403 -14.348 34.019 1.00 85.94 511 MET A N 1
ATOM 4156 C CA . MET A 1 511 ? -42.889 -15.423 33.154 1.00 85.94 511 MET A CA 1
ATOM 4157 C C . MET A 1 511 ? -44.418 -15.503 33.166 1.00 85.94 511 MET A C 1
ATOM 4159 O O . MET A 1 511 ? -45.012 -15.708 32.112 1.00 85.94 511 MET A O 1
ATOM 4163 N N . CYS A 1 512 ? -45.072 -15.280 34.307 1.00 86.31 512 CYS A N 1
ATOM 4164 C CA . CYS A 1 512 ? -46.530 -15.196 34.367 1.00 86.31 512 CYS A CA 1
ATOM 4165 C C . CYS A 1 512 ? -47.085 -14.033 33.526 1.00 86.31 512 CYS A C 1
ATOM 4167 O O . CYS A 1 512 ? -48.181 -14.158 32.984 1.00 86.31 512 CYS A O 1
ATOM 4169 N N . GLN A 1 513 ? -46.334 -12.937 33.384 1.00 86.31 513 GLN A N 1
ATOM 4170 C CA . GLN A 1 513 ? -46.729 -11.767 32.591 1.00 86.31 513 GLN A CA 1
ATOM 4171 C C . GLN A 1 513 ? -46.463 -11.952 31.087 1.00 86.31 513 GLN A C 1
ATOM 4173 O O . GLN A 1 513 ? -47.334 -11.665 30.268 1.00 86.31 513 GLN A O 1
ATOM 4178 N N . TYR A 1 514 ? -45.282 -12.455 30.714 1.00 86.38 514 TYR A N 1
ATOM 4179 C CA . TYR A 1 514 ? -44.823 -12.507 29.319 1.00 86.38 514 TYR A CA 1
ATOM 4180 C C . TYR A 1 514 ? -44.987 -13.878 28.644 1.00 86.38 514 TYR A C 1
ATOM 4182 O O . TYR A 1 514 ? -45.060 -13.952 27.417 1.00 86.38 514 TYR A O 1
ATOM 4190 N N . ASN A 1 515 ? -45.034 -14.979 29.402 1.00 83.50 515 ASN A N 1
ATOM 4191 C CA . ASN A 1 515 ? -45.091 -16.341 28.858 1.00 83.50 515 ASN A CA 1
ATOM 4192 C C . ASN A 1 515 ? -45.782 -17.339 29.808 1.00 83.50 515 ASN A C 1
ATOM 4194 O O . ASN A 1 515 ? -45.206 -18.343 30.241 1.00 83.50 515 ASN A O 1
ATOM 4198 N N . PHE A 1 516 ? -47.053 -17.068 30.108 1.00 80.19 516 PHE A N 1
ATOM 4199 C CA . PHE A 1 516 ? -47.852 -17.832 31.070 1.00 80.19 516 PHE A CA 1
ATOM 4200 C C . PHE A 1 516 ? -47.878 -19.349 30.795 1.00 80.19 516 PHE A C 1
ATOM 4202 O O . PHE A 1 516 ? -47.795 -20.164 31.713 1.00 80.19 516 PHE A O 1
ATOM 4209 N N . ASN A 1 517 ? -47.917 -19.750 29.520 1.00 80.31 517 ASN A N 1
ATOM 4210 C CA . ASN A 1 517 ? -48.019 -21.156 29.114 1.00 80.31 517 ASN A CA 1
ATOM 4211 C C . ASN A 1 517 ? -46.814 -22.013 29.541 1.00 80.31 517 ASN A C 1
ATOM 4213 O O . ASN A 1 517 ? -46.935 -23.235 29.646 1.00 80.31 517 ASN A O 1
ATOM 4217 N N . GLN A 1 518 ? -45.645 -21.404 29.766 1.00 80.56 518 GLN A N 1
ATOM 4218 C CA . GLN A 1 518 ? -44.432 -22.127 30.157 1.00 80.56 518 GLN A CA 1
ATOM 4219 C C . GLN A 1 518 ? -44.223 -22.205 31.674 1.00 80.56 518 GLN A C 1
ATOM 4221 O O . GLN A 1 518 ? -43.447 -23.054 32.116 1.00 80.56 518 GLN A O 1
ATOM 4226 N N . VAL A 1 519 ? -44.959 -21.420 32.470 1.00 82.00 519 VAL A N 1
ATOM 4227 C CA . VAL A 1 519 ? -44.798 -21.332 33.935 1.00 82.00 519 VAL A CA 1
ATOM 4228 C C . VAL A 1 519 ? -44.926 -22.699 34.598 1.00 82.00 519 VAL A C 1
ATOM 4230 O O . VAL A 1 519 ? -44.044 -23.115 35.344 1.00 82.00 519 VAL A O 1
ATOM 4233 N N . HIS A 1 520 ? -45.980 -23.451 34.277 1.00 77.69 520 HIS A N 1
ATOM 4234 C CA . HIS A 1 520 ? -46.207 -24.771 34.870 1.00 77.69 520 HIS A CA 1
ATOM 4235 C C . HIS A 1 520 ? -45.097 -25.779 34.517 1.00 77.69 520 HIS A C 1
ATOM 4237 O O . HI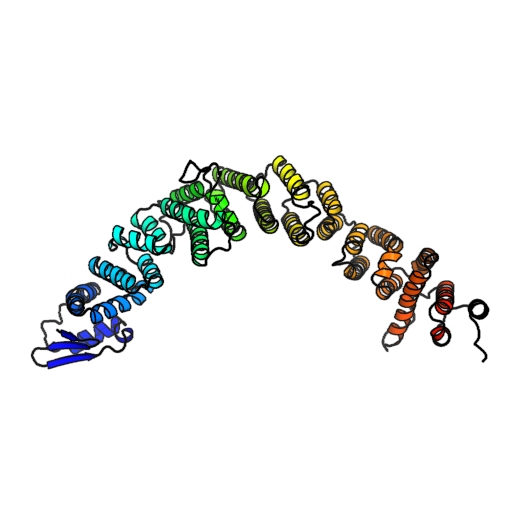S A 1 520 ? -44.673 -26.576 35.356 1.00 77.69 520 HIS A O 1
ATOM 4243 N N . ASN A 1 521 ? -44.591 -25.735 33.280 1.00 79.00 521 ASN A N 1
ATOM 4244 C CA . ASN A 1 521 ? -43.498 -26.608 32.851 1.00 79.00 521 ASN A CA 1
ATOM 4245 C C . ASN A 1 521 ? -42.175 -26.239 33.530 1.00 79.00 521 ASN A C 1
ATOM 4247 O O . ASN A 1 521 ? -41.397 -27.135 33.859 1.00 79.00 521 ASN A O 1
ATOM 4251 N N . TYR A 1 522 ? -41.941 -24.945 33.752 1.00 80.44 522 TYR A N 1
ATOM 4252 C CA . TYR A 1 522 ? -40.771 -24.442 34.458 1.00 80.44 522 TYR A CA 1
ATOM 4253 C C . TYR A 1 522 ? -40.808 -24.805 35.949 1.00 80.44 522 TYR A C 1
ATOM 4255 O O . TYR A 1 522 ? -39.859 -25.405 36.440 1.00 80.44 522 TYR A O 1
ATOM 4263 N N . LEU A 1 523 ? -41.922 -24.557 36.651 1.00 80.44 523 LEU A N 1
ATOM 4264 C CA . LEU A 1 523 ? -42.083 -24.877 38.080 1.00 80.44 523 LEU A CA 1
ATOM 4265 C C . LEU A 1 523 ? -41.892 -26.367 38.395 1.00 80.44 523 LEU A C 1
ATOM 4267 O O . LEU A 1 523 ? -41.433 -26.712 39.474 1.00 80.44 523 LEU A O 1
ATOM 4271 N N . ARG A 1 524 ? -42.202 -27.266 37.452 1.00 78.38 524 ARG A N 1
ATOM 4272 C CA . ARG A 1 524 ? -41.953 -28.708 37.618 1.00 78.38 524 ARG A CA 1
ATOM 4273 C C . ARG A 1 524 ? -40.458 -29.061 37.653 1.00 78.38 524 ARG A C 1
ATOM 4275 O O . ARG A 1 524 ? -40.106 -30.130 38.143 1.00 78.38 524 ARG A O 1
ATOM 4282 N N . ARG A 1 525 ? -39.606 -28.224 37.059 1.00 76.62 525 ARG A N 1
ATOM 4283 C CA . ARG A 1 525 ? -38.164 -28.467 36.878 1.00 76.62 525 ARG A CA 1
ATOM 4284 C C . ARG A 1 525 ? -37.287 -27.560 37.734 1.00 76.62 525 ARG A C 1
ATOM 4286 O O . ARG A 1 525 ? -36.130 -27.891 37.957 1.00 76.62 525 ARG A O 1
ATOM 4293 N N . ALA A 1 526 ? -37.801 -26.402 38.130 1.00 73.94 526 ALA A N 1
ATOM 4294 C CA . ALA A 1 526 ? -37.052 -25.406 38.868 1.00 73.94 526 ALA A CA 1
ATOM 4295 C C . ALA A 1 526 ? -36.938 -25.786 40.349 1.00 73.94 526 ALA A C 1
ATOM 4297 O O . ALA A 1 526 ? -37.911 -26.213 40.960 1.00 73.94 526 ALA A O 1
ATOM 4298 N N . ASP A 1 527 ? -35.764 -25.542 40.924 1.00 70.19 527 ASP A N 1
ATOM 4299 C CA . ASP A 1 527 ? -35.494 -25.638 42.358 1.00 70.19 527 ASP A CA 1
ATOM 4300 C C . ASP A 1 527 ? -34.994 -24.278 42.876 1.00 70.19 527 ASP A C 1
ATOM 4302 O O . ASP A 1 527 ? -34.500 -23.445 42.110 1.00 70.19 527 ASP A O 1
ATOM 4306 N N . GLY A 1 528 ? -35.085 -24.052 44.189 1.00 75.19 528 GLY A N 1
ATOM 4307 C CA . GLY A 1 528 ? -34.500 -22.875 44.843 1.00 75.19 528 GLY A CA 1
ATOM 4308 C C . GLY A 1 528 ? -35.409 -21.647 44.963 1.00 75.19 528 GLY A C 1
ATOM 4309 O O . GLY A 1 528 ? -34.903 -20.583 45.295 1.00 75.19 528 GLY A O 1
ATOM 4310 N N . TYR A 1 529 ? -36.722 -21.775 44.740 1.00 79.50 529 TYR A N 1
ATOM 4311 C CA . TYR A 1 529 ? -37.719 -20.734 45.040 1.00 79.50 529 TYR A CA 1
ATOM 4312 C C . TYR A 1 529 ? -38.481 -21.027 46.340 1.00 79.50 529 TYR A C 1
ATOM 4314 O O . TYR A 1 529 ? -38.607 -22.182 46.757 1.00 79.50 529 TYR A O 1
ATOM 4322 N N . ARG A 1 530 ? -39.039 -19.993 46.983 1.00 82.88 530 ARG A N 1
ATOM 4323 C CA . ARG A 1 530 ? -39.902 -20.163 48.161 1.00 82.88 530 ARG A CA 1
ATOM 4324 C C . ARG A 1 530 ? -41.335 -20.442 47.716 1.00 82.88 530 ARG A C 1
ATOM 4326 O O . ARG A 1 530 ? -41.923 -19.685 46.942 1.00 82.88 530 ARG A O 1
ATOM 4333 N N . LEU A 1 531 ? -41.900 -21.546 48.210 1.00 76.88 531 LEU A N 1
ATOM 4334 C CA . LEU A 1 531 ? -43.211 -22.043 47.781 1.00 76.88 531 LEU A CA 1
ATOM 4335 C C . LEU A 1 531 ? -44.338 -21.033 48.056 1.00 76.88 531 LEU A C 1
ATOM 4337 O O . LEU A 1 531 ? -45.172 -20.798 47.187 1.00 76.88 531 LEU A O 1
ATOM 4341 N N . GLU A 1 532 ? -44.351 -20.430 49.246 1.00 78.62 532 GLU A N 1
ATOM 4342 C CA . GLU A 1 532 ? -45.398 -19.488 49.668 1.00 78.62 532 GLU A CA 1
ATOM 4343 C C . GLU A 1 532 ? -45.419 -18.228 48.790 1.00 78.62 532 GLU A C 1
ATOM 4345 O O . GLU A 1 532 ? -46.466 -17.877 48.249 1.00 78.62 532 GLU A O 1
ATOM 4350 N N . GLU A 1 533 ? -44.253 -17.629 48.550 1.00 82.44 533 GLU A N 1
ATOM 4351 C CA . GLU A 1 533 ? -44.085 -16.443 47.696 1.00 82.44 533 GLU A CA 1
ATOM 4352 C C . GLU A 1 533 ? -44.469 -16.733 46.238 1.00 82.44 533 GLU A C 1
ATOM 4354 O O . GLU A 1 533 ? -45.199 -15.978 45.598 1.00 82.44 533 GLU A O 1
ATOM 4359 N N . THR A 1 534 ? -44.048 -17.888 45.717 1.00 81.44 534 THR A N 1
ATOM 4360 C CA . THR A 1 534 ? -44.356 -18.307 44.340 1.00 81.44 534 THR A CA 1
ATOM 4361 C C . THR A 1 534 ? -45.856 -18.541 44.135 1.00 81.44 534 THR A C 1
ATOM 4363 O O . THR A 1 534 ? -46.413 -18.183 43.093 1.00 81.44 534 THR A O 1
ATOM 4366 N N . LEU A 1 535 ? -46.538 -19.105 45.139 1.00 79.88 535 LEU A N 1
ATOM 4367 C CA . LEU A 1 535 ? -47.992 -19.268 45.126 1.00 79.88 535 LEU A CA 1
ATOM 4368 C C . LEU A 1 535 ? -48.714 -17.915 45.148 1.00 79.88 535 LEU A C 1
ATOM 4370 O O . LEU A 1 535 ? -49.716 -17.758 44.449 1.00 79.88 535 LEU A O 1
ATOM 4374 N N . GLU A 1 536 ? -48.223 -16.934 45.909 1.00 82.88 536 GLU A N 1
ATOM 4375 C CA . GLU A 1 536 ? -48.780 -15.577 45.889 1.00 82.88 536 GLU A CA 1
ATOM 4376 C C . GLU A 1 536 ? -48.611 -14.891 44.530 1.00 82.88 536 GLU A C 1
ATOM 4378 O O . GLU A 1 536 ? -49.567 -14.292 44.031 1.00 82.88 536 GLU A O 1
ATOM 4383 N N . ILE A 1 537 ? -47.439 -15.022 43.903 1.00 82.38 537 ILE A N 1
ATOM 4384 C CA . ILE A 1 537 ? -47.153 -14.493 42.560 1.00 82.38 537 ILE A CA 1
ATOM 4385 C C . ILE A 1 537 ? -48.146 -15.057 41.531 1.00 82.38 537 ILE A C 1
ATOM 4387 O O . ILE A 1 537 ? -48.787 -14.301 40.794 1.00 82.38 537 ILE A O 1
ATOM 4391 N N . CYS A 1 538 ? -48.344 -16.380 41.526 1.00 78.56 538 CYS A N 1
ATOM 4392 C CA . CYS A 1 538 ? -49.272 -17.048 40.608 1.00 78.56 538 CYS A CA 1
ATOM 4393 C C . CYS A 1 538 ? -50.740 -16.650 40.860 1.00 78.56 538 CYS A C 1
ATOM 4395 O O . CYS A 1 538 ? -51.523 -16.501 39.920 1.00 78.56 538 CYS A O 1
ATOM 4397 N N . ARG A 1 539 ? -51.135 -16.446 42.126 1.00 78.44 539 ARG A N 1
ATOM 4398 C CA . ARG A 1 539 ? -52.493 -15.993 42.486 1.00 78.44 539 ARG A CA 1
ATOM 4399 C C . ARG A 1 539 ? -52.754 -14.548 42.056 1.00 78.44 539 ARG A C 1
ATOM 4401 O O . ARG A 1 539 ? -53.841 -14.254 41.562 1.00 78.44 539 ARG A O 1
ATOM 4408 N N . LYS A 1 540 ? -51.775 -13.649 42.215 1.00 76.25 540 LYS A N 1
ATOM 4409 C CA . LYS A 1 540 ? -51.889 -12.245 41.775 1.00 76.25 540 LYS A CA 1
ATOM 4410 C C . LYS A 1 540 ? -52.111 -12.157 40.266 1.00 76.25 540 LYS A C 1
ATOM 4412 O O . LYS A 1 540 ? -53.019 -11.456 39.825 1.00 76.25 540 LYS A O 1
ATOM 4417 N N . THR A 1 541 ? -51.374 -12.932 39.479 1.00 64.25 541 THR A N 1
ATOM 4418 C CA . THR A 1 541 ? -51.514 -12.947 38.013 1.00 64.25 541 THR A CA 1
ATOM 4419 C C . THR A 1 541 ? -52.825 -13.587 37.537 1.00 64.25 541 THR A C 1
ATOM 4421 O O . THR A 1 541 ? -53.458 -13.049 36.628 1.00 64.25 541 THR A O 1
ATOM 4424 N N . GLN A 1 542 ? -53.333 -14.624 38.220 1.00 58.81 542 GLN A N 1
ATOM 4425 C CA . GLN A 1 542 ? -54.687 -15.163 37.981 1.00 58.81 542 GLN A CA 1
ATOM 4426 C C . GLN A 1 542 ? -55.820 -14.159 38.243 1.00 58.81 542 GLN A C 1
ATOM 4428 O O . GLN A 1 542 ? -56.900 -14.289 37.674 1.00 58.81 542 GLN A O 1
ATOM 4433 N N . SER A 1 543 ? -55.604 -13.161 39.103 1.00 53.06 543 SER A N 1
ATOM 4434 C CA . SER A 1 543 ? -56.617 -12.142 39.407 1.00 53.06 543 SER A CA 1
ATOM 4435 C C . SER A 1 543 ? -56.675 -10.990 38.390 1.00 53.06 543 SER A C 1
ATOM 4437 O O . SER A 1 543 ? -57.604 -10.186 38.437 1.00 53.06 543 SER A O 1
ATOM 4439 N N . HIS A 1 544 ? -55.700 -10.885 37.477 1.00 51.69 544 HIS A N 1
ATOM 4440 C CA . HIS A 1 544 ? -55.628 -9.836 36.443 1.00 51.69 544 HIS A CA 1
ATOM 4441 C C . HIS A 1 544 ? -55.754 -10.384 35.009 1.00 51.69 544 HIS A C 1
ATOM 4443 O O . HIS A 1 544 ? -56.154 -9.646 34.111 1.00 51.69 544 HIS A O 1
ATOM 4449 N N . GLY A 1 545 ? -55.494 -11.678 34.792 1.00 40.84 545 GLY A N 1
ATOM 4450 C CA . GLY A 1 545 ? -55.810 -12.400 33.559 1.00 40.84 545 GLY A CA 1
ATOM 4451 C C . GLY A 1 545 ? -57.046 -13.278 33.741 1.00 40.84 545 GLY A C 1
ATOM 4452 O O . GLY A 1 545 ? -57.080 -14.141 34.611 1.00 40.84 545 GLY A O 1
ATOM 4453 N N . SER A 1 546 ? -58.074 -13.065 32.920 1.00 40.03 546 SER A N 1
ATOM 4454 C CA . SER A 1 546 ? -59.284 -13.893 32.908 1.00 40.03 546 SER A CA 1
ATOM 4455 C C . SER A 1 546 ? -58.957 -15.386 32.754 1.00 40.03 546 SER A C 1
ATOM 4457 O O . SER A 1 546 ? -58.269 -15.757 31.812 1.00 40.03 546 SER A O 1
ATOM 4459 N N . ASN A 1 547 ? -59.523 -16.203 33.654 1.00 44.00 547 ASN A N 1
ATOM 4460 C CA . ASN A 1 547 ? -59.751 -17.653 33.585 1.00 44.00 547 ASN A CA 1
ATOM 4461 C C . ASN A 1 547 ? -58.619 -18.542 33.031 1.00 44.00 547 ASN A C 1
ATOM 4463 O O . ASN A 1 547 ? -58.453 -18.657 31.821 1.00 44.00 547 ASN A O 1
ATOM 4467 N N . CYS A 1 548 ? -57.973 -19.298 33.931 1.00 41.50 548 CYS A N 1
ATOM 4468 C CA . CYS A 1 548 ? -57.934 -20.777 33.935 1.00 41.50 548 CYS A CA 1
ATOM 4469 C C . CYS A 1 548 ? -56.660 -21.306 34.618 1.00 41.50 548 CYS A C 1
ATOM 4471 O O . CYS A 1 548 ? -55.653 -21.506 33.950 1.00 41.50 548 CYS A O 1
ATOM 4473 N N . ILE A 1 549 ? -56.734 -21.644 35.912 1.00 33.19 549 ILE A N 1
ATOM 4474 C CA . ILE A 1 549 ? -56.177 -22.912 36.417 1.00 33.19 549 ILE A CA 1
ATOM 4475 C C . ILE A 1 549 ? -57.166 -23.445 37.454 1.00 33.19 549 ILE A C 1
ATOM 4477 O O . ILE A 1 549 ? -57.228 -22.985 38.591 1.00 33.19 549 ILE A O 1
ATOM 4481 N N . SER A 1 550 ? -57.967 -24.410 37.028 1.00 30.61 550 SER A N 1
ATOM 4482 C CA . SER A 1 550 ? -58.524 -25.426 37.910 1.00 30.61 550 SER A CA 1
ATOM 4483 C C . SER A 1 550 ? -57.769 -26.715 37.612 1.00 30.61 550 SER A C 1
ATOM 4485 O O . SER A 1 550 ? -57.622 -27.036 36.432 1.00 30.61 550 SER A O 1
ATOM 4487 N N . THR A 1 551 ? -57.390 -27.402 38.694 1.00 31.17 551 THR A N 1
ATOM 4488 C CA . THR A 1 551 ? -56.579 -28.627 38.853 1.00 31.17 551 THR A CA 1
ATOM 4489 C C . THR A 1 551 ? -55.074 -28.474 38.764 1.00 31.17 551 THR A C 1
ATOM 4491 O O . THR A 1 551 ? -54.567 -28.242 37.647 1.00 31.17 551 THR A O 1
#

Radius of gyration: 40.4 Å; chains: 1; bounding box: 100×64×111 Å

InterPro domains:
  IPR025941 Vacuolar protein sorting-associated protein 8, central domain [PF12816] (78-259)
  IPR045111 Vacuolar protein sorting-associated protein Vps41/Vps8 [PTHR12616] (53-542)